Protein AF-A0AAV8RSX7-F1 (afdb_monomer)

Structure (mmCIF, N/CA/C/O backbone):
data_AF-A0AAV8RSX7-F1
#
_entry.id   AF-A0AAV8RSX7-F1
#
loop_
_atom_site.group_PDB
_atom_site.id
_atom_site.type_symbol
_atom_site.label_atom_id
_atom_site.label_alt_id
_atom_site.label_comp_id
_atom_site.label_asym_id
_atom_site.label_entity_id
_atom_site.label_seq_id
_atom_site.pdbx_PDB_ins_code
_atom_site.Cartn_x
_atom_site.Cartn_y
_atom_site.Cartn_z
_atom_site.occupancy
_atom_site.B_iso_or_equiv
_atom_site.auth_seq_id
_atom_site.auth_comp_id
_atom_site.auth_asym_id
_atom_site.auth_atom_id
_atom_site.pdbx_PDB_model_num
ATOM 1 N N . MET A 1 1 ? -40.825 -44.162 51.756 1.00 29.66 1 MET A N 1
ATOM 2 C CA . MET A 1 1 ? -40.064 -45.353 51.320 1.00 29.66 1 MET A CA 1
ATOM 3 C C . MET A 1 1 ? -39.354 -44.964 50.026 1.00 29.66 1 MET A C 1
ATOM 5 O O . MET A 1 1 ? -40.007 -44.915 49.000 1.00 29.66 1 MET A O 1
ATOM 9 N N . ASN A 1 2 ? -38.194 -44.300 50.106 1.00 26.50 2 ASN A N 1
ATOM 10 C CA . ASN A 1 2 ? -36.835 -44.866 50.274 1.00 26.50 2 ASN A CA 1
ATOM 11 C C . ASN A 1 2 ? -36.238 -45.220 48.892 1.00 26.50 2 ASN A C 1
ATOM 13 O O . ASN A 1 2 ? -36.870 -45.976 48.175 1.00 26.50 2 ASN A O 1
ATOM 17 N N . PHE A 1 3 ? -35.054 -44.778 48.452 1.00 27.14 3 PHE A N 1
ATOM 18 C CA . PHE A 1 3 ? -33.976 -44.024 49.101 1.00 27.14 3 PHE A CA 1
ATOM 19 C C . PHE A 1 3 ? -32.945 -43.569 48.028 1.00 27.14 3 PHE A C 1
ATOM 21 O O . PHE A 1 3 ? -32.707 -44.294 47.070 1.00 27.14 3 PHE A O 1
ATOM 28 N N . LEU A 1 4 ? -32.291 -42.429 48.297 1.00 32.12 4 LEU A N 1
ATOM 29 C CA . LEU A 1 4 ? -30.983 -41.933 47.811 1.00 32.12 4 LEU A CA 1
ATOM 30 C C . LEU A 1 4 ? -30.914 -40.846 46.716 1.00 32.12 4 LEU A C 1
ATOM 32 O O . LEU A 1 4 ? -31.192 -41.026 45.535 1.00 32.12 4 LEU A O 1
ATOM 36 N N . ARG A 1 5 ? -30.426 -39.702 47.208 1.00 28.05 5 ARG A N 1
ATOM 37 C CA . ARG A 1 5 ? -30.017 -38.445 46.584 1.00 28.05 5 ARG A CA 1
ATOM 38 C C . ARG A 1 5 ? -28.487 -38.341 46.735 1.00 28.05 5 ARG A C 1
ATOM 40 O O . ARG A 1 5 ? -27.940 -38.898 47.682 1.00 28.05 5 ARG A O 1
ATOM 47 N N . SER A 1 6 ? -27.878 -37.539 45.856 1.00 27.62 6 SER A N 1
ATOM 48 C CA . SER A 1 6 ? -26.543 -36.903 45.917 1.00 27.62 6 SER A CA 1
ATOM 49 C C . SER A 1 6 ? -25.289 -37.785 45.871 1.00 27.62 6 SER A C 1
ATOM 51 O O . SER A 1 6 ? -25.019 -38.519 46.813 1.00 27.62 6 SER A O 1
ATOM 53 N N . CYS A 1 7 ? -24.474 -37.596 44.818 1.00 27.16 7 CYS A N 1
ATOM 54 C CA . CYS A 1 7 ? -23.124 -37.000 44.882 1.00 27.16 7 CYS A CA 1
ATOM 55 C C . CYS A 1 7 ? -22.327 -37.287 43.583 1.00 27.16 7 CYS A C 1
ATOM 57 O O . CYS A 1 7 ? -21.815 -38.386 43.428 1.00 27.16 7 CYS A O 1
ATOM 59 N N . TRP A 1 8 ? -22.199 -36.287 42.691 1.00 30.23 8 TRP A N 1
ATOM 60 C CA . TRP A 1 8 ? -20.953 -35.760 42.067 1.00 30.23 8 TRP A CA 1
ATOM 61 C C . TRP A 1 8 ? -21.272 -34.970 40.780 1.00 30.23 8 TRP A C 1
ATOM 63 O O . TRP A 1 8 ? -22.061 -35.400 39.946 1.00 30.23 8 TRP A O 1
ATOM 73 N N . GLY A 1 9 ? -20.731 -33.748 40.705 1.00 27.02 9 GLY A N 1
ATOM 74 C CA . GLY A 1 9 ? -21.133 -32.670 39.795 1.00 27.02 9 GLY A CA 1
ATOM 75 C C . GLY A 1 9 ? -20.580 -32.731 38.362 1.00 27.02 9 GLY A C 1
ATOM 76 O O . GLY A 1 9 ? -19.993 -33.733 37.953 1.00 27.02 9 GLY A O 1
ATOM 77 N N . PRO A 1 10 ? -20.768 -31.651 37.576 1.00 28.11 10 PRO A N 1
ATOM 78 C CA . PRO A 1 10 ? -20.356 -31.603 36.181 1.00 28.11 10 PRO A CA 1
ATOM 79 C C . PRO A 1 10 ? -18.829 -31.634 36.089 1.00 28.11 10 PRO A C 1
ATOM 81 O O . PRO A 1 10 ? -18.130 -30.854 36.738 1.00 28.11 10 PRO A O 1
ATOM 84 N N . SER A 1 11 ? -18.313 -32.547 35.265 1.00 25.89 11 SER A N 1
ATOM 85 C CA . SER A 1 11 ? -16.905 -32.602 34.878 1.00 25.89 11 SER A CA 1
ATOM 86 C C . SER A 1 11 ? -16.480 -31.247 34.305 1.00 25.89 11 SER A C 1
ATOM 88 O O . SER A 1 11 ? -16.767 -30.911 33.157 1.00 25.89 11 SER A O 1
ATOM 90 N N . SER A 1 12 ? -15.789 -30.453 35.125 1.00 28.72 12 SER A N 1
ATOM 91 C CA . SER A 1 12 ? -14.971 -29.349 34.641 1.00 28.72 12 SER A CA 1
ATOM 92 C C . SER A 1 12 ? -13.801 -29.953 33.869 1.00 28.72 12 SER A C 1
ATOM 94 O O . SER A 1 12 ? -12.784 -30.353 34.435 1.00 28.72 12 SER A O 1
ATOM 96 N N . ARG A 1 13 ? -13.927 -30.031 32.543 1.00 25.48 13 ARG A N 1
ATOM 97 C CA . ARG A 1 13 ? -12.740 -30.079 31.691 1.00 25.48 13 ARG A CA 1
ATOM 98 C C . ARG A 1 13 ? -12.077 -28.712 31.795 1.00 25.48 13 ARG A C 1
ATOM 100 O O . ARG A 1 13 ? -12.377 -27.813 31.016 1.00 25.48 13 ARG A O 1
ATOM 107 N N . ARG A 1 14 ? -11.201 -28.552 32.793 1.00 26.70 14 ARG A N 1
ATOM 108 C CA . ARG A 1 14 ? -10.150 -27.534 32.770 1.00 26.70 14 ARG A CA 1
ATOM 109 C C . ARG A 1 14 ? -9.439 -27.703 31.429 1.00 26.70 14 ARG A C 1
ATOM 111 O O . ARG A 1 14 ? -8.792 -28.720 31.202 1.00 26.70 14 ARG A O 1
ATOM 118 N N . HIS A 1 15 ? -9.658 -26.776 30.503 1.00 32.53 15 HIS A N 1
ATOM 119 C CA . HIS A 1 15 ? -8.743 -26.620 29.388 1.00 32.53 15 HIS A CA 1
ATOM 120 C C . HIS A 1 15 ? -7.424 -26.178 30.005 1.00 32.53 15 HIS A C 1
ATOM 122 O O . HIS A 1 15 ? -7.355 -25.101 30.596 1.00 32.53 15 HIS A O 1
ATOM 128 N N . ASP A 1 16 ? -6.416 -27.041 29.923 1.00 26.72 16 ASP A N 1
ATOM 129 C CA . ASP A 1 16 ? -5.032 -26.635 30.107 1.00 26.72 16 ASP A CA 1
ATOM 130 C C . ASP A 1 16 ? -4.782 -25.466 29.153 1.00 26.72 16 ASP A C 1
ATOM 132 O O . ASP A 1 16 ? -4.722 -25.629 27.933 1.00 26.72 16 ASP A O 1
ATOM 136 N N . HIS A 1 17 ? -4.720 -24.259 29.709 1.00 34.28 17 HIS A N 1
ATOM 137 C CA . HIS A 1 17 ? -4.301 -23.082 28.975 1.00 34.28 17 HIS A CA 1
ATOM 138 C C . HIS A 1 17 ? -2.820 -23.266 28.652 1.00 34.28 17 HIS A C 1
ATOM 140 O O . HIS A 1 17 ? -1.952 -22.993 29.480 1.00 34.28 17 HIS A O 1
ATOM 146 N N . SER A 1 18 ? -2.517 -23.753 27.449 1.00 38.31 18 SER A N 1
ATOM 147 C CA . SER A 1 18 ? -1.159 -23.668 26.933 1.00 38.31 18 SER A CA 1
ATOM 148 C C . SER A 1 18 ? -0.776 -22.187 26.840 1.00 38.31 18 SER A C 1
ATOM 150 O O . SER A 1 18 ? -1.567 -21.350 26.404 1.00 38.31 18 SER A O 1
ATOM 152 N N . VAL A 1 19 ? 0.456 -21.852 27.230 1.00 44.12 19 VAL A N 1
ATOM 153 C CA . VAL A 1 19 ? 1.025 -20.488 27.161 1.00 44.12 19 VAL A CA 1
ATOM 154 C C . VAL A 1 19 ? 0.872 -19.873 25.756 1.00 44.12 19 VAL A C 1
ATOM 156 O O . VAL A 1 19 ? 0.753 -18.660 25.608 1.00 44.12 19 VAL A O 1
ATOM 159 N N . THR A 1 20 ? 0.789 -20.720 24.724 1.00 46.59 20 THR A N 1
ATOM 160 C CA . THR A 1 20 ? 0.552 -20.346 23.325 1.00 46.59 20 THR A CA 1
ATOM 161 C C . THR A 1 20 ? -0.836 -19.764 23.046 1.00 46.59 20 THR A C 1
ATOM 163 O O . THR A 1 20 ? -0.964 -18.976 22.120 1.00 46.59 20 THR A O 1
ATOM 166 N N . ASP A 1 21 ? -1.882 -20.083 23.815 1.00 58.31 21 ASP A N 1
ATOM 167 C CA . ASP A 1 21 ? -3.206 -19.490 23.579 1.00 58.31 21 ASP A CA 1
ATOM 168 C C . ASP A 1 21 ? -3.312 -18.060 24.132 1.00 58.31 21 ASP A C 1
ATOM 170 O O . ASP A 1 21 ? -4.093 -17.260 23.618 1.00 58.31 21 ASP A O 1
ATOM 174 N N . ALA A 1 22 ? -2.512 -17.709 25.145 1.00 64.88 22 ALA A N 1
ATOM 175 C CA . ALA A 1 22 ? -2.543 -16.389 25.780 1.00 64.88 22 ALA A CA 1
ATOM 176 C C . ALA A 1 22 ? -2.062 -15.262 24.848 1.00 64.88 22 ALA A C 1
ATOM 178 O O . ALA A 1 22 ? -2.620 -14.168 24.881 1.00 64.88 22 ALA A O 1
ATOM 179 N N . LEU A 1 23 ? -1.075 -15.544 23.991 1.00 73.88 23 LEU A N 1
ATOM 180 C CA . LEU A 1 23 ? -0.425 -14.575 23.094 1.00 73.88 23 LEU A CA 1
ATOM 181 C C . LEU A 1 23 ? -0.897 -14.668 21.632 1.00 73.88 23 LEU A C 1
ATOM 183 O O . LEU A 1 23 ? -0.310 -14.039 20.758 1.00 73.88 23 LEU A O 1
ATOM 187 N N . GLY A 1 24 ? -1.947 -15.446 21.355 1.00 84.06 24 GLY A N 1
ATOM 188 C CA . GLY A 1 24 ? -2.421 -15.706 19.995 1.00 84.06 24 GLY A CA 1
ATOM 189 C C . GLY A 1 24 ? -1.646 -16.814 19.276 1.00 84.06 24 GLY A C 1
ATOM 190 O O . GLY A 1 24 ? -0.608 -17.294 19.725 1.00 84.06 24 GLY A O 1
ATOM 191 N N . ARG A 1 25 ? -2.193 -17.264 18.149 1.00 91.12 25 ARG A N 1
ATOM 192 C CA . ARG A 1 25 ? -1.693 -18.386 17.348 1.00 91.12 25 ARG A CA 1
ATOM 193 C C . ARG A 1 25 ? -1.286 -17.899 15.967 1.00 91.12 25 ARG A C 1
ATOM 195 O O . ARG A 1 25 ? -1.848 -16.936 15.456 1.00 91.12 25 ARG A O 1
ATOM 202 N N . GLN A 1 26 ? -0.357 -18.612 15.343 1.00 91.06 26 GLN A N 1
ATOM 203 C CA . GLN A 1 26 ? 0.110 -18.319 13.994 1.00 91.06 26 GLN A CA 1
ATOM 204 C C . GLN A 1 26 ? -0.072 -19.540 13.080 1.00 91.06 26 GLN A C 1
ATOM 206 O O . GLN A 1 26 ? 0.300 -20.651 13.449 1.00 91.06 26 GLN A O 1
ATOM 211 N N . ASP A 1 27 ? -0.636 -19.321 11.893 1.00 89.06 27 ASP A N 1
ATOM 212 C CA . ASP A 1 27 ? -0.776 -20.276 10.788 1.00 89.06 27 ASP A CA 1
ATOM 213 C C . ASP A 1 27 ? -0.218 -19.634 9.505 1.00 89.06 27 ASP A C 1
ATOM 215 O O . ASP A 1 27 ? -0.881 -18.836 8.837 1.00 89.06 27 ASP A O 1
ATOM 219 N N . GLY A 1 28 ? 1.044 -19.933 9.188 1.00 89.88 28 GLY A N 1
ATOM 220 C CA . GLY A 1 28 ? 1.754 -19.319 8.065 1.00 89.88 28 GLY A CA 1
ATOM 221 C C . GLY A 1 28 ? 1.850 -17.795 8.205 1.00 89.88 28 GLY A C 1
ATOM 222 O O . GLY A 1 28 ? 2.464 -17.291 9.148 1.00 89.88 28 GLY A O 1
ATOM 223 N N . LEU A 1 29 ? 1.239 -17.078 7.254 1.00 93.31 29 LEU A N 1
ATOM 224 C CA . LEU A 1 29 ? 1.167 -15.610 7.198 1.00 93.31 29 LEU A CA 1
ATOM 225 C C . LEU A 1 29 ? -0.009 -15.018 7.993 1.00 93.31 29 LEU A C 1
ATOM 227 O O . LEU A 1 29 ? -0.228 -13.813 7.948 1.00 93.31 29 LEU A O 1
ATOM 231 N N . LEU A 1 30 ? -0.799 -15.849 8.670 1.00 94.88 30 LEU A N 1
ATOM 232 C CA . LEU A 1 30 ? -1.942 -15.429 9.470 1.00 94.88 30 LEU A CA 1
ATOM 233 C C . LEU A 1 30 ? -1.598 -15.563 10.954 1.00 94.88 30 LEU A C 1
ATOM 235 O O . LEU A 1 30 ? -1.262 -16.650 11.417 1.00 94.88 30 LEU A O 1
ATOM 239 N N . TRP A 1 31 ? -1.752 -14.489 11.715 1.00 96.50 31 TRP A N 1
ATOM 240 C CA . TRP A 1 31 ? -1.770 -14.516 13.174 1.00 96.50 31 TRP A CA 1
ATOM 241 C C . TRP A 1 31 ? -3.182 -14.198 13.675 1.00 96.50 31 TRP A C 1
ATOM 243 O O . TRP A 1 31 ? -3.885 -13.385 13.077 1.00 96.50 31 TRP A O 1
ATOM 253 N N . TYR A 1 32 ? -3.632 -14.842 14.751 1.00 96.12 32 TYR A N 1
ATOM 254 C CA . TYR A 1 32 ? -4.966 -14.610 15.304 1.00 96.12 32 TYR A CA 1
ATOM 255 C C . TYR A 1 32 ? -5.077 -14.933 16.798 1.00 96.12 32 TYR A C 1
ATOM 257 O O . TYR A 1 32 ? -4.443 -15.850 17.319 1.00 96.12 32 TYR A O 1
ATOM 265 N N . LYS A 1 33 ? -5.991 -14.239 17.475 1.00 95.12 33 LYS A N 1
ATOM 266 C CA . LYS A 1 33 ? -6.513 -14.568 18.802 1.00 95.12 33 LYS A CA 1
ATOM 267 C C . LYS A 1 33 ? -8.022 -14.743 18.676 1.00 95.12 33 LYS A C 1
ATOM 269 O O . LYS A 1 33 ? -8.758 -13.772 18.517 1.00 95.12 33 LYS A O 1
ATOM 274 N N . ASP A 1 34 ? -8.473 -15.998 18.717 1.00 94.06 34 ASP A N 1
ATOM 275 C CA . ASP A 1 34 ? -9.872 -16.328 18.422 1.00 94.06 34 ASP A CA 1
ATOM 276 C C . ASP A 1 34 ? -10.837 -15.698 19.434 1.00 94.06 34 ASP A C 1
ATOM 278 O O . ASP A 1 34 ? -11.848 -15.132 19.023 1.00 94.06 34 ASP A O 1
ATOM 282 N N . LEU A 1 35 ? -10.499 -15.737 20.724 1.00 93.00 35 LEU A N 1
ATOM 283 C CA . LEU A 1 35 ? -11.256 -15.079 21.784 1.00 93.00 35 LEU A CA 1
ATOM 284 C C . LEU A 1 35 ? -10.321 -14.650 22.922 1.00 93.00 35 LEU A C 1
ATOM 286 O O . LEU A 1 35 ? -9.468 -15.432 23.357 1.00 93.00 35 LEU A O 1
ATOM 290 N N . GLY A 1 36 ? -10.492 -13.430 23.420 1.00 90.94 36 GLY A N 1
ATOM 291 C CA . GLY A 1 36 ? -9.877 -12.929 24.647 1.00 90.94 36 GLY A CA 1
ATOM 292 C C . GLY A 1 36 ? -10.872 -12.105 25.464 1.00 90.94 36 GLY A C 1
ATOM 293 O O . GLY A 1 36 ? -11.869 -11.634 24.926 1.00 90.94 36 GLY A O 1
ATOM 294 N N . ARG A 1 37 ? -10.608 -11.955 26.766 1.00 88.62 37 ARG A N 1
ATOM 295 C CA . ARG A 1 37 ? -11.478 -11.224 27.701 1.00 88.62 37 ARG A CA 1
ATOM 296 C C . ARG A 1 37 ? -10.922 -9.838 27.980 1.00 88.62 37 ARG A C 1
ATOM 298 O O . ARG A 1 37 ? -9.728 -9.715 28.214 1.00 88.62 37 ARG A O 1
ATOM 305 N N . LEU A 1 38 ? -11.774 -8.828 28.008 1.00 85.12 38 LEU A N 1
ATOM 306 C CA . LEU A 1 38 ? -11.460 -7.457 28.409 1.00 85.12 38 LEU A CA 1
ATOM 307 C C . LEU A 1 38 ? -12.104 -7.155 29.763 1.00 85.12 38 LEU A C 1
ATOM 309 O O . LEU A 1 38 ? -12.864 -7.958 30.300 1.00 85.12 38 LEU A O 1
ATOM 313 N N . ALA A 1 39 ? -11.841 -5.964 30.300 1.00 74.44 39 ALA A N 1
ATOM 314 C CA . ALA A 1 39 ? -12.564 -5.469 31.467 1.00 74.44 39 ALA A CA 1
ATOM 315 C C . ALA A 1 39 ? -14.085 -5.373 31.223 1.00 74.44 39 ALA A C 1
ATOM 317 O O . ALA A 1 39 ? -14.860 -5.670 32.127 1.00 74.44 39 ALA A O 1
ATOM 318 N N . ASN A 1 40 ? -14.500 -5.000 30.004 1.00 73.94 40 ASN A N 1
ATOM 319 C CA . ASN A 1 40 ? -15.890 -4.645 29.678 1.00 73.94 40 ASN A CA 1
ATOM 320 C C . ASN A 1 40 ? -16.468 -5.463 28.503 1.00 73.94 40 ASN A C 1
ATOM 322 O O . ASN A 1 40 ? -17.279 -4.947 27.734 1.00 73.94 40 ASN A O 1
ATOM 326 N N . GLY A 1 41 ? -16.020 -6.708 28.327 1.00 86.12 41 GLY A N 1
ATOM 327 C CA . GLY A 1 41 ? -16.515 -7.588 27.268 1.00 86.12 41 GLY A CA 1
ATOM 328 C C . GLY A 1 41 ? -15.465 -8.571 26.768 1.00 86.12 41 GLY A C 1
ATOM 329 O O . GLY A 1 41 ? -14.497 -8.873 27.463 1.00 86.12 41 GLY A O 1
ATOM 330 N N . ASP A 1 42 ? -15.646 -9.037 25.540 1.00 92.56 42 ASP A N 1
ATOM 331 C CA . ASP A 1 42 ? -14.746 -9.972 24.868 1.00 92.56 42 ASP A CA 1
ATOM 332 C C . ASP A 1 42 ? -14.207 -9.361 23.574 1.00 92.56 42 ASP A C 1
ATOM 334 O O . ASP A 1 42 ? -14.749 -8.391 23.044 1.00 92.56 42 ASP A O 1
ATOM 338 N N . PHE A 1 43 ? -13.145 -9.944 23.027 1.00 95.88 43 PHE A N 1
ATOM 339 C CA . PHE A 1 43 ? -12.631 -9.548 21.723 1.00 95.88 43 PHE A CA 1
ATOM 340 C C . PHE A 1 43 ? -12.125 -10.729 20.898 1.00 95.88 43 PHE A C 1
ATOM 342 O O . PHE A 1 43 ? -11.768 -11.784 21.426 1.00 95.88 43 PHE A O 1
ATOM 349 N N . SER A 1 44 ? -12.051 -10.515 1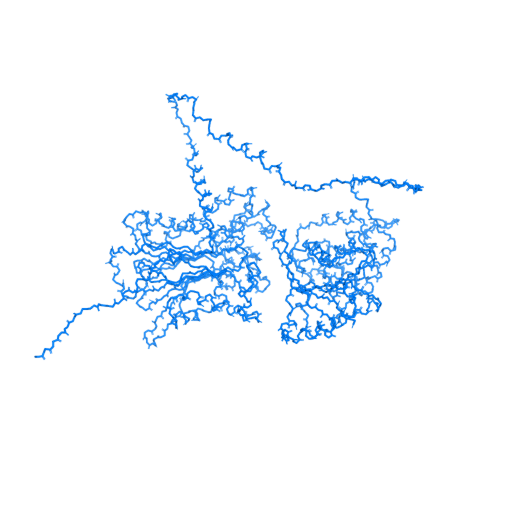9.588 1.00 97.38 44 SER A N 1
ATOM 350 C CA . SER A 1 44 ? -11.382 -11.383 18.621 1.00 97.38 44 SER A CA 1
ATOM 351 C C . SER A 1 44 ? -10.445 -10.543 17.766 1.00 97.38 44 SER A C 1
ATOM 353 O O . SER A 1 44 ? -10.764 -9.401 17.443 1.00 97.38 44 SER A O 1
ATOM 355 N N . MET A 1 45 ? -9.293 -11.090 17.391 1.00 97.88 45 MET A N 1
ATOM 356 C CA . MET A 1 45 ? -8.261 -10.341 16.678 1.00 97.88 45 MET A CA 1
ATOM 357 C C . MET A 1 45 ? -7.571 -11.204 15.625 1.00 97.88 45 MET A C 1
ATOM 359 O O . MET A 1 45 ? -7.319 -12.385 15.861 1.00 97.88 45 MET A O 1
ATOM 363 N N . SER A 1 46 ? -7.257 -10.634 14.464 1.00 98.19 46 SER A N 1
ATOM 364 C CA . SER A 1 46 ? -6.566 -11.336 13.382 1.00 98.19 46 SER A CA 1
ATOM 365 C C . SER A 1 46 ? -5.739 -10.377 12.535 1.00 98.19 46 SER A C 1
ATOM 367 O O . SER A 1 46 ? -6.174 -9.263 12.271 1.00 98.19 46 SER A O 1
ATOM 369 N N . VAL A 1 47 ? -4.577 -10.843 12.081 1.00 98.00 47 VAL A N 1
ATOM 370 C CA . VAL A 1 47 ? -3.667 -10.127 11.179 1.00 98.00 47 VAL A CA 1
ATOM 371 C C . VAL A 1 47 ? -3.192 -11.093 10.097 1.00 98.00 47 VAL A C 1
ATOM 373 O O . VAL A 1 47 ? -2.766 -12.202 10.424 1.00 98.00 47 VAL A O 1
ATOM 376 N N . VAL A 1 48 ? -3.251 -10.714 8.821 1.00 97.31 48 VAL A N 1
ATOM 377 C CA . VAL A 1 48 ? -2.631 -11.480 7.728 1.00 97.31 48 VAL A CA 1
ATOM 378 C C . VAL A 1 48 ? -1.659 -10.615 6.942 1.00 97.31 48 VAL A C 1
ATOM 380 O O . VAL A 1 48 ? -1.990 -9.506 6.545 1.00 97.31 48 VAL A O 1
ATOM 383 N N . GLN A 1 49 ? -0.465 -11.158 6.710 1.00 96.44 49 GLN A N 1
ATOM 384 C CA . GLN A 1 49 ? 0.597 -10.496 5.963 1.00 96.44 49 GLN A CA 1
ATOM 385 C C . GLN A 1 49 ? 0.436 -10.711 4.449 1.00 96.44 49 GLN A C 1
ATOM 387 O O . GLN A 1 49 ? 0.328 -11.849 3.979 1.00 96.44 49 GLN A O 1
ATOM 392 N N . ALA A 1 50 ? 0.497 -9.621 3.693 1.00 91.00 50 ALA A N 1
ATOM 393 C CA . ALA A 1 50 ? 0.627 -9.552 2.247 1.00 91.00 50 ALA A CA 1
ATOM 394 C C . ALA A 1 50 ? 1.981 -8.971 1.816 1.00 91.00 50 ALA A C 1
ATOM 396 O O . ALA A 1 50 ? 2.594 -9.514 0.894 1.00 91.00 50 ALA A O 1
ATOM 397 N N . ASN A 1 51 ? 2.465 -7.919 2.482 1.00 83.88 51 ASN A N 1
ATOM 398 C CA . ASN A 1 51 ? 3.724 -7.236 2.165 1.00 83.88 51 ASN A CA 1
ATOM 399 C C . ASN A 1 51 ? 4.954 -8.083 2.535 1.00 83.88 51 ASN A C 1
ATOM 401 O O . ASN A 1 51 ? 4.880 -8.969 3.388 1.00 83.88 51 ASN A O 1
ATOM 405 N N . SER A 1 52 ? 6.114 -7.835 1.907 1.00 84.81 52 SER A N 1
ATOM 406 C CA . SER A 1 52 ? 7.362 -8.579 2.197 1.00 84.81 52 SER A CA 1
ATOM 407 C C . SER A 1 52 ? 7.742 -8.502 3.679 1.00 84.81 52 SER A C 1
ATOM 409 O O . SER A 1 52 ? 8.159 -9.495 4.283 1.00 84.81 52 SER A O 1
ATOM 411 N N . LEU A 1 53 ? 7.524 -7.333 4.278 1.00 87.50 53 LEU A N 1
ATOM 412 C CA . LEU A 1 53 ? 7.497 -7.106 5.717 1.00 87.50 53 LEU A CA 1
ATOM 413 C C . LEU A 1 53 ? 6.058 -6.773 6.100 1.00 87.50 53 LEU A C 1
ATOM 415 O O . LEU A 1 53 ? 5.424 -6.028 5.376 1.00 87.50 53 LEU A O 1
ATOM 419 N N . LEU A 1 54 ? 5.558 -7.318 7.208 1.00 92.88 54 LEU A N 1
ATOM 420 C CA . LEU A 1 54 ? 4.255 -6.929 7.746 1.00 92.88 54 LEU A CA 1
ATOM 421 C C . LEU A 1 54 ? 4.359 -5.478 8.232 1.00 92.88 54 LEU A C 1
ATOM 423 O O . LEU A 1 54 ? 5.091 -5.219 9.199 1.00 92.88 54 LEU A O 1
ATOM 427 N N . GLU A 1 55 ? 3.683 -4.569 7.535 1.00 95.75 55 GLU A N 1
ATOM 428 C CA . GLU A 1 55 ? 3.693 -3.133 7.825 1.00 95.75 55 GLU A CA 1
ATOM 429 C C . GLU A 1 55 ? 2.614 -2.786 8.852 1.00 95.75 55 GLU A C 1
ATOM 431 O O . GLU A 1 55 ? 2.889 -2.024 9.781 1.00 95.75 55 GLU A O 1
ATOM 436 N N . ASP A 1 56 ? 1.468 -3.467 8.789 1.00 98.25 56 ASP A N 1
ATOM 437 C CA . ASP A 1 56 ? 0.411 -3.415 9.799 1.00 98.25 56 ASP A CA 1
ATOM 438 C C . ASP A 1 56 ? 0.910 -3.778 11.206 1.00 98.25 56 ASP A C 1
ATOM 440 O O . ASP A 1 56 ? 1.570 -4.798 11.439 1.00 98.25 56 ASP A O 1
ATOM 444 N N . GLN A 1 57 ? 0.519 -2.973 12.189 1.00 98.00 57 GLN A N 1
ATOM 445 C CA . GLN A 1 57 ? 0.657 -3.260 13.612 1.00 98.00 57 GLN A CA 1
ATOM 446 C C . GLN A 1 57 ? -0.685 -3.061 14.311 1.00 98.00 57 GLN A C 1
ATOM 448 O O . GLN A 1 57 ? -1.537 -2.284 13.889 1.00 98.00 57 GLN A O 1
ATOM 453 N N . SER A 1 58 ? -0.883 -3.748 15.429 1.00 97.69 58 SER A N 1
ATOM 454 C CA . SER A 1 58 ? -2.096 -3.569 16.224 1.00 97.69 58 SER A CA 1
ATOM 455 C C . SER A 1 58 ? -1.903 -3.944 17.677 1.00 97.69 58 SER A C 1
ATOM 457 O O . SER A 1 58 ? -0.982 -4.685 18.033 1.00 97.69 58 SER A O 1
ATOM 459 N N . GLN A 1 59 ? -2.762 -3.409 18.538 1.00 95.75 59 GLN A N 1
ATOM 460 C CA . GLN A 1 59 ? -2.733 -3.713 19.961 1.00 95.75 59 GLN A CA 1
ATOM 461 C C . GLN A 1 59 ? -4.093 -3.556 20.627 1.00 95.75 59 GLN A C 1
ATOM 463 O O . GLN A 1 59 ? -4.922 -2.743 20.215 1.00 95.75 59 GLN A O 1
ATOM 468 N N . ILE A 1 60 ? -4.271 -4.297 21.713 1.00 95.44 60 ILE A N 1
ATOM 469 C CA . ILE A 1 60 ? -5.372 -4.143 22.646 1.00 95.44 60 ILE A CA 1
ATOM 470 C C . ILE A 1 60 ? -4.835 -4.147 24.076 1.00 95.44 60 ILE A C 1
ATOM 472 O O . ILE A 1 60 ? -4.077 -5.032 24.477 1.00 95.44 60 ILE A O 1
ATOM 476 N N . GLU A 1 61 ? -5.220 -3.127 24.832 1.00 93.44 61 GLU A N 1
ATOM 477 C CA . GLU A 1 61 ? -4.774 -2.884 26.199 1.00 93.44 61 GLU A CA 1
ATOM 478 C C . GLU A 1 61 ? -6.009 -2.632 27.069 1.00 93.44 61 GLU A C 1
ATOM 480 O O . GLU A 1 61 ? -6.711 -1.642 26.880 1.00 93.44 61 GLU A O 1
ATOM 485 N N . SER A 1 62 ? -6.309 -3.519 28.013 1.00 91.19 62 SER A N 1
ATOM 486 C CA . SER A 1 62 ? -7.431 -3.371 28.947 1.00 91.19 62 SER A CA 1
ATOM 487 C C . SER A 1 62 ? -6.891 -3.272 30.364 1.00 91.19 62 SER A C 1
ATOM 489 O O . SER A 1 62 ? -6.101 -4.116 30.787 1.00 91.19 62 SER A O 1
ATOM 491 N N . GLY A 1 63 ? -7.267 -2.222 31.089 1.00 87.94 63 GLY A N 1
ATOM 492 C CA . GLY A 1 63 ? -6.745 -1.967 32.424 1.00 87.94 63 GLY A CA 1
ATOM 493 C C . GLY A 1 63 ? -6.731 -0.491 32.813 1.00 87.94 63 GLY A C 1
ATOM 494 O O . GLY A 1 63 ? -7.550 0.310 32.368 1.00 87.94 63 GLY A O 1
ATOM 495 N N . SER A 1 64 ? -5.750 -0.123 33.644 1.00 88.38 64 SER A N 1
ATOM 496 C CA . SER A 1 64 ? -5.493 1.273 34.017 1.00 88.38 64 SER A CA 1
ATOM 497 C C . SER A 1 64 ? -5.011 2.081 32.813 1.00 88.38 64 SER A C 1
ATOM 499 O O . SER A 1 64 ? -3.903 1.848 32.308 1.00 88.38 64 SER A O 1
ATOM 501 N N . LEU A 1 65 ? -5.794 3.089 32.427 1.00 85.12 65 LEU A N 1
ATOM 502 C CA . LEU A 1 65 ? -5.468 4.049 31.371 1.00 85.12 65 LEU A CA 1
ATOM 503 C C . LEU A 1 65 ? -4.612 5.221 31.875 1.00 85.12 65 LEU A C 1
ATOM 505 O O . LEU A 1 65 ? -4.388 6.176 31.144 1.00 85.12 65 LEU A O 1
ATOM 509 N N . SER A 1 66 ? -4.100 5.156 33.106 1.00 82.06 66 SER A N 1
ATOM 510 C CA . SER A 1 66 ? -3.144 6.127 33.649 1.00 82.06 66 SER A CA 1
ATOM 511 C C . SER A 1 66 ? -1.958 5.426 34.334 1.00 82.06 66 SER A C 1
ATOM 513 O O . SER A 1 66 ? -2.001 4.217 34.605 1.00 82.06 66 SER A O 1
ATOM 515 N N . LEU A 1 67 ? -0.861 6.159 34.544 1.00 78.75 67 LEU A N 1
ATOM 516 C CA . LEU A 1 67 ? 0.364 5.698 35.209 1.00 78.75 67 LEU A CA 1
ATOM 517 C C . LEU A 1 67 ? 0.227 5.585 36.740 1.00 78.75 67 LEU A C 1
ATOM 519 O O . LEU A 1 67 ? 0.948 4.794 37.345 1.00 78.75 67 LEU A O 1
ATOM 523 N N . HIS A 1 68 ? -0.693 6.328 37.367 1.00 70.06 68 HIS A N 1
ATOM 524 C CA . HIS A 1 68 ? -0.869 6.371 38.826 1.00 70.06 68 HIS A CA 1
ATOM 525 C C . HIS A 1 68 ? -2.268 5.895 39.265 1.00 70.06 68 HIS A C 1
ATOM 527 O O . HIS A 1 68 ? -3.244 6.012 38.528 1.00 70.06 68 HIS A O 1
ATOM 533 N N . GLY A 1 69 ? -2.360 5.322 40.472 1.00 52.56 69 GLY A N 1
ATOM 534 C CA . GLY A 1 69 ? -3.441 4.428 40.932 1.00 52.56 69 GLY A CA 1
ATOM 535 C C . GLY A 1 69 ? -4.864 4.992 41.093 1.00 52.56 69 GLY A C 1
ATOM 536 O O . GLY A 1 69 ? -5.731 4.251 41.542 1.00 52.56 69 GLY A O 1
ATOM 537 N N . LEU A 1 70 ? -5.127 6.248 40.716 1.00 59.38 70 LEU A N 1
ATOM 538 C CA . LEU A 1 70 ? -6.471 6.859 40.677 1.00 59.38 70 LEU A CA 1
ATOM 539 C C . LEU A 1 70 ? -7.029 6.952 39.237 1.00 59.38 70 LEU A C 1
ATOM 541 O O . LEU A 1 70 ? -7.870 7.788 38.928 1.00 59.38 70 LEU A O 1
ATOM 545 N N . ALA A 1 71 ? -6.515 6.109 38.340 1.00 60.81 71 ALA A N 1
ATOM 546 C CA . ALA A 1 71 ? -6.721 6.175 36.898 1.00 60.81 71 ALA A CA 1
ATOM 547 C C . ALA A 1 71 ? -8.147 5.836 36.424 1.00 60.81 71 ALA A C 1
ATOM 549 O O . ALA A 1 71 ? -8.749 4.902 36.961 1.00 60.81 71 ALA A O 1
ATOM 550 N N . PRO A 1 72 ? -8.618 6.442 35.315 1.00 74.81 72 PRO A N 1
ATOM 551 C CA . PRO A 1 72 ? -9.686 5.841 34.524 1.00 74.81 72 PRO A CA 1
ATOM 552 C C . PRO A 1 72 ? -9.298 4.416 34.098 1.00 74.81 72 PRO A C 1
ATOM 554 O O . PRO A 1 72 ? -8.178 4.168 33.641 1.00 74.81 72 PRO A O 1
ATOM 557 N N . TYR A 1 73 ? -10.220 3.472 34.273 1.00 84.38 73 TYR A N 1
ATOM 558 C CA . TYR A 1 73 ? -10.072 2.083 33.843 1.00 84.38 73 TYR A CA 1
ATOM 559 C C . TYR A 1 73 ? -10.843 1.891 32.539 1.00 84.38 73 TYR A C 1
ATOM 561 O O . TYR A 1 73 ? -11.960 2.392 32.397 1.00 84.38 73 TYR A O 1
ATOM 569 N N . GLY A 1 74 ? -10.269 1.176 31.580 1.00 90.25 74 GLY A N 1
ATOM 570 C CA . GLY A 1 74 ? -10.915 1.015 30.287 1.00 90.25 74 GLY A CA 1
ATOM 571 C C . GLY A 1 74 ? -10.127 0.153 29.322 1.00 90.25 74 GLY A C 1
ATOM 572 O O . GLY A 1 74 ? -9.186 -0.539 29.708 1.00 90.25 74 GLY A O 1
ATOM 573 N N . THR A 1 75 ? -10.539 0.192 28.061 1.00 93.69 75 THR A N 1
ATOM 574 C CA . THR A 1 75 ? -9.896 -0.552 26.975 1.00 93.69 75 THR A CA 1
ATOM 575 C C . THR A 1 75 ? -9.415 0.407 25.901 1.00 93.69 75 THR A C 1
ATOM 577 O O . THR A 1 75 ? -10.183 1.238 25.429 1.00 93.69 75 THR A O 1
ATOM 580 N N . PHE A 1 76 ? -8.156 0.266 25.512 1.00 96.56 76 PHE A N 1
ATOM 581 C CA . PHE A 1 76 ? -7.534 0.897 24.362 1.00 96.56 76 PHE A CA 1
ATOM 582 C C . PHE A 1 76 ? -7.387 -0.138 23.245 1.00 96.56 76 PHE A C 1
ATOM 584 O O . PHE A 1 76 ? -6.933 -1.258 23.480 1.00 96.56 76 PHE A O 1
ATOM 591 N N . VAL A 1 77 ? -7.737 0.256 22.029 1.00 98.31 77 VAL A N 1
ATOM 592 C CA . VAL A 1 77 ? -7.600 -0.523 20.799 1.00 98.31 77 VAL A CA 1
ATOM 593 C C . VAL A 1 77 ? -6.840 0.335 19.798 1.00 98.31 77 VAL A C 1
ATOM 595 O O . VAL A 1 77 ? -7.188 1.499 19.622 1.00 98.31 77 VAL A O 1
ATOM 598 N N . GLY A 1 78 ? -5.818 -0.223 19.154 1.00 98.50 78 GLY A N 1
ATOM 599 C CA . GLY A 1 78 ? -5.027 0.469 18.139 1.00 98.50 78 GLY A CA 1
ATOM 600 C C . GLY A 1 78 ? -4.817 -0.388 16.897 1.00 98.50 78 GLY A C 1
ATOM 601 O O . GLY A 1 78 ? -4.448 -1.560 17.020 1.00 98.50 78 GLY A O 1
ATOM 602 N N . ILE A 1 79 ? -5.027 0.205 15.723 1.00 98.69 79 ILE A N 1
ATOM 603 C CA . ILE A 1 79 ? -4.661 -0.337 14.410 1.00 98.69 79 ILE A CA 1
ATOM 604 C C . ILE A 1 79 ? -3.792 0.696 13.708 1.00 98.69 79 ILE A C 1
ATOM 606 O O . ILE A 1 79 ? -4.160 1.868 13.621 1.00 98.69 79 ILE A O 1
ATOM 610 N N . TYR A 1 80 ? -2.625 0.251 13.259 1.00 98.62 80 TYR A N 1
ATOM 611 C CA . TYR A 1 80 ? -1.596 1.094 12.676 1.00 98.62 80 TYR A CA 1
ATOM 612 C C . TYR A 1 80 ? -1.185 0.478 11.348 1.00 98.62 80 TYR A C 1
ATOM 614 O O . TYR A 1 80 ? -0.393 -0.463 11.317 1.00 98.62 80 TYR A O 1
ATOM 622 N N . ASP A 1 81 ? -1.784 0.980 10.283 1.00 98.62 81 ASP A N 1
ATOM 623 C CA . ASP A 1 81 ? -1.546 0.524 8.921 1.00 98.62 81 ASP A CA 1
ATOM 624 C C . ASP A 1 81 ? -0.320 1.262 8.390 1.00 98.62 81 ASP A C 1
ATOM 626 O O . ASP A 1 81 ? -0.281 2.494 8.400 1.00 98.62 81 ASP A O 1
ATOM 630 N N . GLY A 1 82 ? 0.762 0.522 8.170 1.00 98.19 82 GLY A N 1
ATOM 631 C CA . GLY A 1 82 ? 2.076 1.077 7.859 1.00 98.19 82 GLY A CA 1
ATOM 632 C C . GLY A 1 82 ? 2.326 1.077 6.361 1.00 98.19 82 GLY A C 1
ATOM 633 O O . GLY A 1 82 ? 1.913 0.154 5.674 1.00 98.19 82 GLY A O 1
ATOM 634 N N . HIS A 1 83 ? 3.079 2.058 5.868 1.00 95.44 83 HIS A N 1
ATOM 635 C CA . HIS A 1 83 ? 3.460 2.116 4.459 1.00 95.44 83 HIS A CA 1
ATOM 636 C C . HIS A 1 83 ? 4.880 2.643 4.264 1.00 95.44 83 HIS A C 1
ATOM 638 O O . HIS A 1 83 ? 5.389 3.477 5.019 1.00 95.44 83 HIS A O 1
ATOM 644 N N . GLY A 1 84 ? 5.539 2.149 3.214 1.00 87.94 84 GLY A N 1
ATOM 645 C CA . GLY A 1 84 ? 6.936 2.484 2.904 1.00 87.94 84 GLY A CA 1
ATOM 646 C C . GLY A 1 84 ? 7.955 1.824 3.843 1.00 87.94 84 GLY A C 1
ATOM 647 O O . GLY A 1 84 ? 9.159 2.023 3.675 1.00 87.94 84 GLY A O 1
ATOM 648 N N . GLY A 1 85 ? 7.475 1.032 4.800 1.00 90.00 85 GLY A N 1
ATOM 649 C CA . GLY A 1 85 ? 8.221 0.338 5.838 1.00 90.00 85 GLY A CA 1
ATOM 650 C C . GLY A 1 85 ? 7.393 0.178 7.127 1.00 90.00 85 GLY A C 1
ATOM 651 O O . GLY A 1 85 ? 6.459 0.937 7.384 1.00 90.00 85 GLY A O 1
ATOM 652 N N . PRO A 1 86 ? 7.732 -0.787 7.999 1.00 94.19 86 PRO A N 1
ATOM 653 C CA . PRO A 1 86 ? 7.027 -1.001 9.264 1.00 94.19 86 PRO A CA 1
ATOM 654 C C . PRO A 1 86 ? 7.508 -0.092 10.414 1.00 94.19 86 PRO A C 1
ATOM 656 O O . PRO A 1 86 ? 7.088 -0.262 11.557 1.00 94.19 86 PRO A O 1
ATOM 659 N N . GLU A 1 87 ? 8.482 0.794 10.196 1.00 97.06 87 GLU A N 1
ATOM 660 C CA . GLU A 1 87 ? 9.135 1.555 11.268 1.00 97.06 87 GLU A CA 1
ATOM 661 C C . GLU A 1 87 ? 8.168 2.484 12.005 1.00 97.06 87 GLU A C 1
ATOM 663 O O . GLU A 1 87 ? 8.180 2.514 13.238 1.00 97.06 87 GLU A O 1
ATOM 668 N N . THR A 1 88 ? 7.324 3.210 11.270 1.00 98.50 88 THR A N 1
ATOM 669 C CA . THR A 1 88 ? 6.384 4.171 11.856 1.00 98.50 88 THR A CA 1
ATOM 670 C C . THR A 1 88 ? 5.274 3.466 12.627 1.00 98.50 88 THR A C 1
ATOM 672 O O . THR A 1 88 ? 5.050 3.782 13.795 1.00 98.50 88 THR A O 1
ATOM 675 N N . SER A 1 89 ? 4.635 2.453 12.037 1.00 98.50 89 SER A N 1
ATOM 676 C CA . SER A 1 89 ? 3.583 1.668 12.700 1.00 98.50 89 SER A CA 1
ATOM 677 C C . SER A 1 89 ? 4.100 0.968 13.965 1.00 98.50 89 SER A C 1
ATOM 679 O O . SER A 1 89 ? 3.427 0.958 15.000 1.00 98.50 89 SER A O 1
ATOM 681 N N . ARG A 1 90 ? 5.342 0.457 13.947 1.00 97.94 90 ARG A N 1
ATOM 682 C CA . ARG A 1 90 ? 6.012 -0.093 15.141 1.00 97.94 90 ARG A CA 1
ATOM 683 C C . ARG A 1 90 ? 6.279 0.970 16.194 1.00 97.94 90 ARG A C 1
ATOM 685 O O . ARG A 1 90 ? 6.026 0.725 17.371 1.00 97.94 90 ARG A O 1
ATOM 692 N N . TYR A 1 91 ? 6.756 2.145 15.789 1.00 98.50 91 TYR A N 1
ATOM 693 C CA . TYR A 1 91 ? 6.981 3.246 16.720 1.00 98.50 91 TYR A CA 1
ATOM 694 C C . TYR A 1 91 ? 5.678 3.651 17.419 1.00 98.50 91 TYR A C 1
ATOM 696 O O . TYR A 1 91 ? 5.658 3.789 18.642 1.00 98.50 91 TYR A O 1
ATOM 704 N N . ILE A 1 92 ? 4.573 3.757 16.678 1.00 98.69 92 ILE A N 1
ATOM 705 C CA . ILE A 1 92 ? 3.248 4.041 17.243 1.00 98.69 92 ILE A CA 1
ATOM 706 C C . ILE A 1 92 ? 2.845 2.953 18.249 1.00 98.69 92 ILE A C 1
ATOM 708 O O . ILE A 1 92 ? 2.478 3.279 19.381 1.00 98.69 92 ILE A O 1
ATOM 712 N N . ASN A 1 93 ? 2.978 1.676 17.872 1.00 97.44 93 ASN A N 1
ATOM 713 C CA . ASN A 1 93 ? 2.676 0.521 18.727 1.00 97.44 93 ASN A CA 1
ATOM 714 C C . ASN A 1 93 ? 3.497 0.520 20.034 1.00 97.44 93 ASN A C 1
ATOM 716 O O . ASN A 1 93 ? 3.013 0.126 21.094 1.00 97.44 93 ASN A O 1
ATOM 720 N N . ASP A 1 94 ? 4.736 1.011 19.988 1.00 96.88 94 ASP A N 1
ATOM 721 C CA . ASP A 1 94 ? 5.621 1.086 21.150 1.00 96.88 94 ASP A CA 1
ATOM 722 C C . ASP A 1 94 ? 5.371 2.310 22.054 1.00 96.88 94 ASP A C 1
ATOM 724 O O . ASP A 1 94 ? 5.668 2.229 23.245 1.00 96.88 94 ASP A O 1
ATOM 728 N N . HIS A 1 95 ? 4.810 3.418 21.547 1.00 98.31 95 HIS A N 1
ATOM 729 C CA . HIS A 1 95 ? 4.819 4.707 22.266 1.00 98.31 95 HIS A CA 1
ATOM 730 C C . HIS A 1 95 ? 3.438 5.330 22.515 1.00 98.31 95 HIS A C 1
ATOM 732 O O . HIS A 1 95 ? 3.228 5.924 23.577 1.00 98.31 95 HIS A O 1
ATOM 738 N N . LEU A 1 96 ? 2.476 5.198 21.594 1.00 98.31 96 LEU A N 1
ATOM 739 C CA . LEU A 1 96 ? 1.243 5.997 21.627 1.00 98.31 96 LEU A CA 1
ATOM 740 C C . LEU A 1 96 ? 0.420 5.766 22.899 1.00 98.31 96 LEU A C 1
ATOM 742 O O . LEU A 1 96 ? -0.013 6.718 23.552 1.00 98.31 96 LEU A O 1
ATOM 746 N N . PHE A 1 97 ? 0.254 4.506 23.303 1.00 97.00 97 PHE A N 1
ATOM 747 C CA . PHE A 1 97 ? -0.477 4.181 24.527 1.00 97.00 97 PHE A CA 1
ATOM 748 C C . PHE A 1 97 ? 0.241 4.684 25.787 1.00 97.00 97 PHE A C 1
ATOM 750 O O . PHE A 1 97 ? -0.407 5.137 26.727 1.00 97.00 97 PHE A O 1
ATOM 757 N N . HIS A 1 98 ? 1.576 4.689 25.806 1.00 96.06 98 HIS A N 1
ATOM 758 C CA . HIS A 1 98 ? 2.331 5.263 26.920 1.00 96.06 98 HIS A CA 1
ATOM 759 C C . HIS A 1 98 ? 2.147 6.780 27.015 1.00 96.06 98 HIS A C 1
ATOM 761 O O . HIS A 1 98 ? 1.922 7.293 28.113 1.00 96.06 98 HIS A O 1
ATOM 767 N N . HIS A 1 99 ? 2.179 7.491 25.884 1.00 97.88 99 HIS A N 1
ATOM 768 C CA . HIS A 1 99 ? 1.866 8.919 25.846 1.00 97.88 99 HIS A CA 1
ATOM 769 C C . HIS A 1 99 ? 0.440 9.195 26.320 1.00 97.88 99 HIS A C 1
ATOM 771 O O . HIS A 1 99 ? 0.241 10.082 27.150 1.00 97.88 99 HIS A O 1
ATOM 777 N N . LEU A 1 100 ? -0.533 8.394 25.874 1.00 96.81 100 LEU A N 1
ATOM 778 C CA . LEU A 1 100 ? -1.914 8.487 26.338 1.00 96.81 100 LEU A CA 1
ATOM 779 C C . LEU A 1 100 ? -1.993 8.340 27.861 1.00 96.81 100 LEU A C 1
ATOM 781 O O . LEU A 1 100 ? -2.566 9.202 28.520 1.00 96.81 100 LEU A O 1
ATOM 785 N N . LYS A 1 101 ? -1.364 7.305 28.435 1.00 94.38 101 LYS A N 1
ATOM 786 C CA . LYS A 1 101 ? -1.355 7.090 29.889 1.00 94.38 101 LYS A CA 1
ATOM 787 C C . LYS A 1 101 ? -0.720 8.244 30.654 1.00 94.38 101 LYS A C 1
ATOM 789 O O . LYS A 1 101 ? -1.223 8.606 31.715 1.00 94.38 101 LYS A O 1
ATOM 794 N N . ARG A 1 102 ? 0.371 8.811 30.131 1.00 94.88 102 ARG A N 1
ATOM 795 C CA . ARG A 1 102 ? 1.038 9.974 30.727 1.00 94.88 102 ARG A CA 1
ATOM 796 C C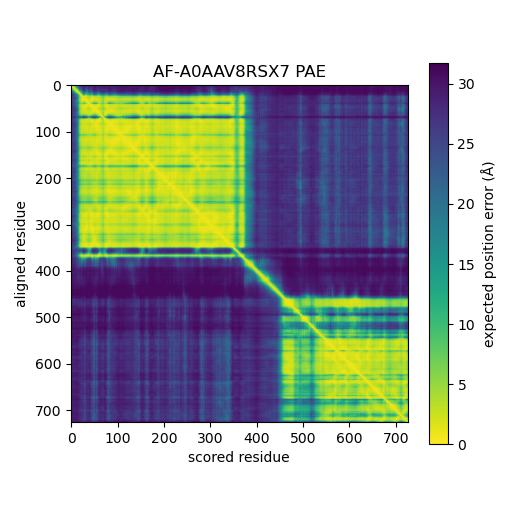 . ARG A 1 102 ? 0.093 11.175 30.773 1.00 94.88 102 ARG A C 1
ATOM 798 O O . ARG A 1 102 ? -0.187 11.683 31.853 1.00 94.88 102 ARG A O 1
ATOM 805 N N . PHE A 1 103 ? -0.450 11.577 29.626 1.00 95.25 103 PHE A N 1
ATOM 806 C CA . PHE A 1 103 ? -1.328 12.747 29.541 1.00 95.25 103 PHE A CA 1
ATOM 807 C C . PHE A 1 103 ? -2.663 12.543 30.274 1.00 95.25 103 PHE A C 1
ATOM 809 O O . PHE A 1 103 ? -3.184 13.483 30.869 1.00 95.25 103 PHE A O 1
ATOM 816 N N . ALA A 1 104 ? -3.186 11.315 30.305 1.00 93.06 104 ALA A N 1
ATOM 817 C CA . ALA A 1 104 ? -4.361 10.967 31.098 1.00 93.06 104 ALA A CA 1
ATOM 818 C C . ALA A 1 104 ? -4.100 11.073 32.607 1.00 93.06 104 ALA A C 1
ATOM 820 O O . ALA A 1 104 ? -4.994 11.457 33.353 1.00 93.06 104 ALA A O 1
ATOM 821 N N . SER A 1 105 ? -2.886 10.756 33.078 1.00 90.50 105 SER A N 1
ATOM 822 C CA . SER A 1 105 ? -2.496 10.981 34.477 1.00 90.50 105 SER A CA 1
ATOM 823 C C . SER A 1 105 ? -2.375 12.463 34.811 1.00 90.50 105 SER A C 1
ATOM 825 O O . SER A 1 105 ? -2.855 12.878 35.861 1.00 90.50 105 SER A O 1
ATOM 827 N N . GLU A 1 106 ? -1.775 13.256 33.922 1.00 90.62 106 GLU A N 1
ATOM 828 C CA . GLU A 1 106 ? -1.640 14.708 34.099 1.00 90.62 106 GLU A CA 1
ATOM 829 C C . GLU A 1 106 ? -3.006 15.405 34.187 1.00 90.62 106 GLU A C 1
ATOM 831 O O . GLU A 1 106 ? -3.180 16.316 34.992 1.00 90.62 106 GLU A O 1
ATOM 836 N N . GLN A 1 107 ? -3.989 14.955 33.398 1.00 88.19 107 GLN A N 1
ATOM 837 C CA . GLN A 1 107 ? -5.342 15.531 33.358 1.00 88.19 107 GLN A CA 1
ATOM 838 C C . GLN A 1 107 ? -6.388 14.759 34.174 1.00 88.19 107 GLN A C 1
ATOM 840 O O . GLN A 1 107 ? -7.565 15.120 34.166 1.00 88.19 107 GLN A O 1
ATOM 845 N N . GLN A 1 108 ? -5.982 13.672 34.835 1.00 85.75 108 GLN A N 1
ATOM 846 C CA . GLN A 1 108 ? -6.838 12.776 35.627 1.00 85.75 108 GLN A CA 1
ATOM 847 C C . GLN A 1 108 ? -8.084 12.246 34.886 1.00 85.75 108 GLN A C 1
ATOM 849 O O . GLN A 1 108 ? -9.069 11.852 35.508 1.00 85.75 108 GLN A O 1
ATOM 854 N N . SER A 1 109 ? -8.068 12.230 33.553 1.00 89.50 109 SER A N 1
ATOM 855 C CA . SER A 1 109 ? -9.211 11.844 32.720 1.00 89.50 109 SER A CA 1
ATOM 856 C C . SER A 1 109 ? -8.775 11.474 31.301 1.00 89.50 109 SER A C 1
ATOM 858 O O . SER A 1 109 ? -7.666 11.794 30.874 1.00 89.50 109 SER A O 1
ATOM 860 N N . ILE A 1 110 ? -9.653 10.788 30.565 1.00 92.62 110 ILE A N 1
ATOM 861 C CA . ILE A 1 110 ? -9.537 10.651 29.109 1.00 92.62 110 ILE A CA 1
ATOM 862 C C . ILE A 1 110 ? -10.380 11.751 28.466 1.00 92.62 110 ILE A C 1
ATOM 864 O O . ILE A 1 110 ? -11.543 11.946 28.817 1.00 92.62 110 ILE A O 1
ATOM 868 N N . SER A 1 111 ? -9.794 12.471 27.517 1.00 95.12 111 SER A N 1
ATOM 869 C CA . SER A 1 111 ? -10.451 13.548 26.781 1.00 95.12 111 SER A CA 1
ATOM 870 C C . SER A 1 111 ? -9.904 13.627 25.355 1.00 95.12 111 SER A C 1
ATOM 872 O O . SER A 1 111 ? -8.833 13.092 25.059 1.00 95.12 111 SER A O 1
ATOM 874 N N . ALA A 1 112 ? -10.612 14.331 24.469 1.00 97.00 112 ALA A N 1
ATOM 875 C CA . ALA A 1 112 ? -10.112 14.602 23.122 1.00 97.00 112 ALA A CA 1
ATOM 876 C C . ALA A 1 112 ? -8.763 15.351 23.144 1.00 97.00 112 ALA A C 1
ATOM 878 O O . ALA A 1 112 ? -7.905 15.094 22.305 1.00 97.00 112 ALA A O 1
ATOM 879 N N . ASP A 1 113 ? -8.536 16.225 24.132 1.00 97.31 113 ASP A N 1
ATOM 880 C CA . ASP A 1 113 ? -7.261 16.932 24.301 1.00 97.31 113 ASP A CA 1
ATOM 881 C C . ASP A 1 113 ? -6.121 15.992 24.721 1.00 97.31 113 ASP A C 1
ATOM 883 O O . ASP A 1 113 ? -5.033 16.054 24.150 1.00 97.31 113 ASP A O 1
ATOM 887 N N . VAL A 1 114 ? -6.372 15.068 25.658 1.00 97.06 114 VAL A N 1
ATOM 888 C CA . VAL A 1 114 ? -5.402 14.026 26.050 1.00 97.06 114 VAL A CA 1
ATOM 889 C C . VAL A 1 114 ? -4.995 13.182 24.845 1.00 97.06 114 VAL A C 1
ATOM 891 O O . VAL A 1 114 ? -3.808 12.921 24.643 1.00 97.06 114 VAL A O 1
ATOM 894 N N . ILE A 1 115 ? -5.967 12.792 24.020 1.00 98.31 115 ILE A N 1
ATOM 895 C CA . ILE A 1 115 ? -5.719 12.013 22.807 1.00 98.31 115 ILE A CA 1
ATOM 896 C C . ILE A 1 115 ? -4.907 12.838 21.802 1.00 98.31 115 ILE A C 1
ATOM 898 O O . ILE A 1 115 ? -3.871 12.369 21.334 1.00 98.31 115 ILE A O 1
ATOM 902 N N . ARG A 1 116 ? -5.291 14.094 21.532 1.00 98.56 116 ARG A N 1
ATOM 903 C CA . ARG A 1 116 ? -4.545 14.982 20.625 1.00 98.56 116 ARG A CA 1
ATOM 904 C C . ARG A 1 116 ? -3.096 15.176 21.086 1.00 98.56 116 ARG A C 1
ATOM 906 O O . ARG A 1 116 ? -2.178 15.081 20.274 1.00 98.56 116 ARG A O 1
ATOM 913 N N . LYS A 1 117 ? -2.867 15.374 22.390 1.00 98.44 117 LYS A N 1
ATOM 914 C CA . LYS A 1 117 ? -1.521 15.464 22.984 1.00 98.44 117 LYS A CA 1
ATOM 915 C C . LYS A 1 117 ? -0.723 14.172 22.806 1.00 98.44 117 LYS A C 1
ATOM 917 O O . LYS A 1 117 ? 0.459 14.237 22.477 1.00 98.44 117 LYS A O 1
ATOM 922 N N . ALA A 1 118 ? -1.353 13.009 22.974 1.00 98.56 118 ALA A N 1
ATOM 923 C CA . ALA A 1 118 ? -0.703 11.714 22.782 1.00 98.56 118 ALA A CA 1
ATOM 924 C C . ALA A 1 118 ? -0.277 11.472 21.324 1.00 98.56 118 ALA A C 1
ATOM 926 O O . ALA A 1 118 ? 0.846 11.025 21.083 1.00 98.56 118 ALA A O 1
ATOM 927 N N . PHE A 1 119 ? -1.132 11.820 20.359 1.00 98.75 119 PHE A N 1
ATOM 928 C CA . PHE A 1 119 ? -0.804 11.760 18.932 1.00 98.75 119 PHE A CA 1
ATOM 929 C C . PHE A 1 119 ? 0.336 12.721 18.585 1.00 98.75 119 PHE A C 1
ATOM 931 O O . PHE A 1 119 ? 1.338 12.296 18.012 1.00 98.75 119 PHE A O 1
ATOM 938 N N . LYS A 1 120 ? 0.244 13.980 19.033 1.00 98.75 120 LYS A N 1
ATOM 939 C CA . LYS A 1 120 ? 1.286 14.993 18.824 1.00 98.75 120 LYS A CA 1
ATOM 940 C C . LYS A 1 120 ? 2.646 14.553 19.379 1.00 98.75 120 LYS A C 1
ATOM 942 O O . LYS A 1 120 ? 3.636 14.615 18.663 1.00 98.75 120 LYS A O 1
ATOM 947 N N . ALA A 1 121 ? 2.693 14.053 20.615 1.00 98.81 121 ALA A N 1
ATOM 948 C CA . ALA A 1 121 ? 3.939 13.574 21.219 1.00 98.81 121 ALA A CA 1
ATOM 949 C C . ALA A 1 121 ? 4.527 12.359 20.481 1.00 98.81 121 ALA A C 1
ATOM 951 O O . ALA A 1 121 ? 5.743 12.205 20.406 1.00 98.81 121 ALA A O 1
ATOM 952 N N . THR A 1 122 ? 3.672 11.493 19.930 1.00 98.81 122 THR A N 1
ATOM 953 C CA . THR A 1 122 ? 4.108 10.343 19.123 1.00 98.81 122 THR A CA 1
ATOM 954 C C . THR A 1 122 ? 4.709 10.792 17.791 1.00 98.81 122 THR A C 1
ATOM 956 O O . THR A 1 122 ? 5.785 10.321 17.431 1.00 98.81 122 THR A O 1
ATOM 959 N N . GLU A 1 123 ? 4.076 11.741 17.098 1.00 98.81 123 GLU A N 1
ATOM 960 C CA . GLU A 1 123 ? 4.613 12.342 15.869 1.00 98.81 123 GLU A CA 1
ATOM 961 C C . GLU A 1 123 ? 5.948 13.060 16.120 1.00 98.81 123 GLU A C 1
ATOM 963 O O . GLU A 1 123 ? 6.919 12.825 15.406 1.00 98.81 123 GLU A O 1
ATOM 968 N N . GLU A 1 124 ? 6.030 13.905 17.153 1.00 98.75 124 GLU A N 1
ATOM 969 C CA . GLU A 1 124 ? 7.260 14.627 17.509 1.00 98.75 124 GLU A CA 1
ATOM 970 C C . GLU A 1 124 ? 8.399 13.663 17.876 1.00 98.75 124 GLU A C 1
ATOM 972 O O . GLU A 1 124 ? 9.551 13.865 17.481 1.00 98.75 124 GLU A O 1
ATOM 977 N N . GLY A 1 125 ? 8.074 12.582 18.591 1.00 98.69 125 GLY A N 1
ATOM 978 C CA . GLY A 1 125 ? 9.017 11.518 18.915 1.00 98.69 125 GLY A CA 1
ATOM 979 C C . GLY A 1 125 ? 9.553 10.806 17.670 1.00 98.69 125 GLY A C 1
ATOM 980 O O . GLY A 1 125 ? 10.768 10.622 17.541 1.00 98.69 125 GLY A O 1
ATOM 981 N N . PHE A 1 126 ? 8.680 10.468 16.716 1.00 98.62 126 PHE A N 1
ATOM 982 C CA . PHE A 1 126 ? 9.102 9.847 15.461 1.00 98.62 126 PHE A CA 1
ATOM 983 C C . PHE A 1 126 ? 9.904 10.817 14.579 1.00 98.62 126 PHE A C 1
ATOM 985 O O . PHE A 1 126 ? 10.943 10.440 14.043 1.00 98.62 126 PHE A O 1
ATOM 992 N N . LEU A 1 127 ? 9.509 12.091 14.502 1.00 98.62 127 LEU A N 1
ATOM 993 C CA . LEU A 1 127 ? 10.269 13.142 13.819 1.00 98.62 127 LEU A CA 1
ATOM 994 C C . LEU A 1 127 ? 11.686 13.292 14.394 1.00 98.62 127 LEU A C 1
ATOM 996 O O . LEU A 1 127 ? 12.653 13.423 13.641 1.00 98.62 127 LEU A O 1
ATOM 1000 N N . SER A 1 128 ? 11.839 13.230 15.721 1.00 98.56 128 SER A N 1
ATOM 1001 C CA . SER A 1 128 ? 13.158 13.224 16.365 1.00 98.56 128 SER A CA 1
ATOM 1002 C C . SER A 1 128 ? 13.995 12.019 15.922 1.00 98.56 128 SER A C 1
ATOM 1004 O O . SER A 1 128 ? 15.180 12.162 15.615 1.00 98.56 128 SER A O 1
ATOM 1006 N N . LEU A 1 129 ? 13.378 10.838 15.822 1.00 97.56 129 LEU A N 1
ATOM 1007 C CA . LEU A 1 129 ? 14.036 9.625 15.340 1.00 97.56 129 LEU A CA 1
ATOM 1008 C C . LEU A 1 129 ? 14.473 9.762 13.873 1.00 97.56 129 LEU A C 1
ATOM 1010 O O . LEU A 1 129 ? 15.627 9.461 13.564 1.00 97.56 129 LEU A O 1
ATOM 1014 N N . VAL A 1 130 ? 13.604 10.274 12.994 1.00 97.62 130 VAL A N 1
ATOM 1015 C CA . VAL A 1 130 ? 13.933 10.574 11.588 1.00 97.62 130 VAL A CA 1
ATOM 1016 C C . VAL A 1 130 ? 15.110 11.544 11.510 1.00 97.62 130 VAL A C 1
ATOM 1018 O O . VAL A 1 130 ? 16.074 11.283 10.795 1.00 97.62 130 VAL A O 1
ATOM 1021 N N . THR A 1 131 ? 15.086 12.614 12.306 1.00 97.81 131 THR A N 1
ATOM 1022 C CA . THR A 1 131 ? 16.151 13.628 12.349 1.00 97.81 131 THR A CA 1
ATOM 1023 C C . THR A 1 131 ? 17.500 13.018 12.734 1.00 97.81 131 THR A C 1
ATOM 1025 O O . THR A 1 131 ? 18.508 13.278 12.079 1.00 97.81 131 THR A O 1
ATOM 1028 N N . LYS A 1 132 ? 17.521 12.166 13.769 1.00 95.81 132 LYS A N 1
ATOM 1029 C CA . LYS A 1 132 ? 18.733 11.469 14.230 1.00 95.81 132 LYS A CA 1
ATOM 1030 C C . LYS A 1 132 ? 19.269 10.475 13.194 1.00 95.81 132 LYS A C 1
ATOM 1032 O O . LYS A 1 132 ? 20.480 10.341 13.055 1.00 95.81 132 LYS A O 1
ATOM 1037 N N . GLN A 1 133 ? 18.390 9.764 12.483 1.00 91.88 133 GLN A N 1
ATOM 1038 C CA . GLN A 1 133 ? 18.785 8.723 11.526 1.00 91.88 133 GLN A CA 1
ATOM 1039 C C . GLN A 1 133 ? 19.050 9.242 10.110 1.00 91.88 133 GLN A C 1
ATOM 1041 O O . GLN A 1 133 ? 19.690 8.536 9.331 1.00 91.88 133 GLN A O 1
ATOM 1046 N N . TRP A 1 134 ? 18.606 10.454 9.773 1.00 92.19 134 TRP A N 1
ATOM 1047 C CA . TRP A 1 134 ? 18.692 11.026 8.427 1.00 92.19 134 TRP A CA 1
ATOM 1048 C C . TRP A 1 134 ? 20.067 10.892 7.745 1.00 92.19 134 TRP A C 1
ATOM 1050 O O . TRP A 1 134 ? 20.090 10.467 6.589 1.00 92.19 134 TRP A O 1
ATOM 1060 N N . PRO A 1 135 ? 21.215 11.148 8.414 1.00 90.88 135 PRO A N 1
ATOM 1061 C CA . PRO A 1 135 ? 22.527 11.036 7.767 1.00 90.88 135 PRO A CA 1
ATOM 1062 C C . PRO A 1 135 ? 22.884 9.617 7.300 1.00 90.88 135 PRO A C 1
ATOM 1064 O O . PRO A 1 135 ? 23.688 9.458 6.389 1.00 90.88 135 PRO A O 1
ATOM 1067 N N . MET A 1 136 ? 22.311 8.587 7.932 1.00 90.38 136 MET A N 1
ATOM 1068 C CA . MET A 1 136 ? 22.618 7.176 7.663 1.00 90.38 136 MET A CA 1
ATOM 1069 C C . MET A 1 136 ? 21.494 6.445 6.922 1.00 90.38 136 MET A C 1
ATOM 1071 O O . MET A 1 136 ? 21.755 5.532 6.143 1.00 90.38 136 MET A O 1
ATOM 1075 N N . LYS A 1 137 ? 20.237 6.809 7.191 1.00 88.31 137 LYS A N 1
ATOM 1076 C CA . LYS A 1 137 ? 19.034 6.154 6.667 1.00 88.31 137 LYS A CA 1
ATOM 1077 C C . LYS A 1 137 ? 17.990 7.209 6.268 1.00 88.31 137 LYS A C 1
ATOM 1079 O O . LYS A 1 137 ? 16.937 7.286 6.895 1.00 88.31 137 LYS A O 1
ATOM 1084 N N . PRO A 1 138 ? 18.231 8.005 5.212 1.00 89.50 138 PRO A N 1
ATOM 1085 C CA . PRO A 1 138 ? 17.321 9.079 4.789 1.00 89.50 138 PRO A CA 1
ATOM 1086 C C . PRO A 1 138 ? 15.915 8.576 4.428 1.00 89.50 138 PRO A C 1
ATOM 1088 O O . PRO A 1 138 ? 14.930 9.273 4.648 1.00 89.50 138 PRO A O 1
ATOM 1091 N N . GLN A 1 139 ? 15.800 7.330 3.950 1.00 90.94 139 GLN A N 1
ATOM 1092 C CA . GLN A 1 139 ? 14.522 6.733 3.536 1.00 90.94 139 GLN A CA 1
ATOM 1093 C C . GLN A 1 139 ? 13.495 6.628 4.668 1.00 90.94 139 GLN A C 1
ATOM 1095 O O . GLN A 1 139 ? 12.304 6.553 4.391 1.00 90.94 139 GLN A O 1
ATOM 1100 N N . ILE A 1 140 ? 13.925 6.674 5.935 1.00 92.56 140 ILE A N 1
ATOM 1101 C CA . ILE A 1 140 ? 13.000 6.657 7.073 1.00 92.56 140 ILE A CA 1
ATOM 1102 C C . ILE A 1 140 ? 12.037 7.853 7.076 1.00 92.56 140 ILE A C 1
ATOM 1104 O O . ILE A 1 140 ? 10.942 7.750 7.617 1.00 92.56 140 ILE A O 1
ATOM 1108 N N . ALA A 1 141 ? 12.408 8.968 6.436 1.00 96.81 141 ALA A N 1
ATOM 1109 C CA . ALA A 1 141 ? 11.528 10.123 6.304 1.00 96.81 141 ALA A CA 1
ATOM 1110 C C . ALA A 1 141 ? 10.301 9.848 5.423 1.00 96.81 141 ALA A C 1
ATOM 1112 O O . ALA A 1 141 ? 9.317 10.569 5.559 1.00 96.81 141 ALA A O 1
ATOM 1113 N N . ALA A 1 142 ? 10.358 8.836 4.548 1.00 96.06 142 ALA A N 1
ATOM 1114 C CA . ALA A 1 142 ? 9.268 8.419 3.664 1.00 96.06 142 ALA A CA 1
ATOM 1115 C C . ALA A 1 142 ? 8.471 7.214 4.188 1.00 96.06 142 ALA A C 1
ATOM 1117 O O . ALA A 1 142 ? 7.639 6.672 3.465 1.00 96.06 142 ALA A O 1
ATOM 1118 N N . VAL A 1 143 ? 8.727 6.789 5.429 1.00 96.75 143 VAL A N 1
ATOM 1119 C CA . VAL A 1 143 ? 7.932 5.761 6.105 1.00 96.75 143 VAL A CA 1
ATOM 1120 C C . VAL A 1 143 ? 6.819 6.444 6.888 1.00 96.75 143 VAL A C 1
ATOM 1122 O O . VAL A 1 143 ? 7.062 7.392 7.644 1.00 96.75 143 VAL A O 1
ATOM 1125 N N . GLY A 1 144 ? 5.596 5.951 6.750 1.00 98.50 144 GLY A N 1
ATOM 1126 C CA . GLY A 1 144 ? 4.421 6.510 7.404 1.00 98.50 144 GLY A CA 1
ATOM 1127 C C . GLY A 1 144 ? 3.491 5.432 7.928 1.00 98.50 144 GLY A C 1
ATOM 1128 O O . GLY A 1 144 ? 3.737 4.237 7.768 1.00 98.50 144 GLY A O 1
ATOM 1129 N N . SER A 1 145 ? 2.460 5.862 8.647 1.00 98.81 145 SER A N 1
ATOM 1130 C CA . SER A 1 145 ? 1.398 4.965 9.080 1.00 98.81 145 SER A CA 1
ATOM 1131 C C . SER A 1 145 ? 0.097 5.719 9.343 1.00 98.81 145 SER A C 1
ATOM 1133 O O . SER A 1 145 ? 0.092 6.775 9.993 1.00 98.81 145 SER A O 1
ATOM 1135 N N . CYS A 1 146 ? -1.011 5.154 8.867 1.00 98.75 146 CYS A N 1
ATOM 1136 C CA . CYS A 1 146 ? -2.346 5.467 9.361 1.00 98.75 146 CYS A CA 1
ATOM 1137 C C . CYS A 1 146 ? -2.463 5.012 10.822 1.00 98.75 146 CYS A C 1
ATOM 1139 O O . CYS A 1 146 ? -1.789 4.086 11.270 1.00 98.75 146 CYS A O 1
ATOM 1141 N N . CYS A 1 147 ? -3.314 5.668 11.601 1.00 98.69 147 CYS A N 1
ATOM 1142 C CA . CYS A 1 147 ? -3.445 5.390 13.025 1.00 98.69 147 CYS A CA 1
ATOM 1143 C C . CYS A 1 147 ? -4.900 5.534 13.463 1.00 98.69 147 CYS A C 1
ATOM 1145 O O . CYS A 1 147 ? -5.410 6.648 13.608 1.00 98.69 147 CYS A O 1
ATOM 1147 N N . LEU A 1 148 ? -5.540 4.394 13.709 1.00 98.88 148 LEU A N 1
ATOM 1148 C CA . LEU A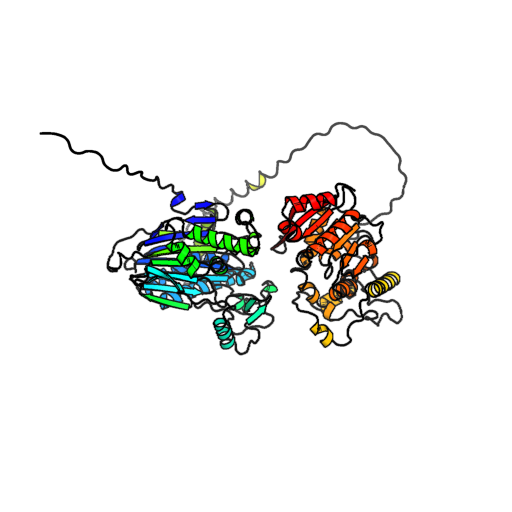 1 148 ? -6.884 4.296 14.256 1.00 98.88 148 LEU A CA 1
ATOM 1149 C C . LEU A 1 148 ? -6.811 3.860 15.719 1.00 98.88 148 LEU A C 1
ATOM 1151 O O . LEU A 1 148 ? -6.281 2.796 16.042 1.00 98.88 148 LEU A O 1
ATOM 1155 N N . VAL A 1 149 ? -7.394 4.664 16.605 1.00 98.69 149 VAL A N 1
ATOM 1156 C CA . VAL A 1 149 ? -7.473 4.395 18.041 1.00 98.69 149 VAL A CA 1
ATOM 1157 C C . VAL A 1 149 ? -8.918 4.428 18.519 1.00 98.69 149 VAL A C 1
ATOM 1159 O O . VAL A 1 149 ? -9.647 5.383 18.262 1.00 98.69 149 VAL A O 1
ATOM 1162 N N . GLY A 1 150 ? -9.305 3.408 19.284 1.00 98.25 150 GLY A N 1
ATOM 1163 C CA . GLY A 1 150 ? -10.534 3.370 20.071 1.00 98.25 150 GLY A CA 1
ATOM 1164 C C . GLY A 1 150 ? -10.227 3.315 21.564 1.00 98.25 150 GLY A C 1
ATOM 1165 O O . GLY A 1 150 ? -9.424 2.491 21.997 1.00 98.25 150 GLY A O 1
ATOM 1166 N N . ILE A 1 151 ? -10.872 4.158 22.370 1.00 97.00 151 ILE A N 1
ATOM 1167 C CA . ILE A 1 151 ? -10.774 4.110 23.835 1.00 97.00 151 ILE A CA 1
ATOM 1168 C C . ILE A 1 151 ? -12.176 3.996 24.418 1.00 97.00 151 ILE A C 1
ATOM 1170 O O . ILE A 1 151 ? -13.003 4.880 24.222 1.00 97.00 151 ILE A O 1
ATOM 1174 N N . ILE A 1 152 ? -12.434 2.921 25.155 1.00 93.69 152 ILE A N 1
ATOM 1175 C CA . ILE A 1 152 ? -13.692 2.684 25.864 1.00 93.69 152 ILE A CA 1
ATOM 1176 C C . ILE A 1 152 ? -13.440 2.906 27.350 1.00 93.69 152 ILE A C 1
ATOM 1178 O O . ILE A 1 152 ? -12.715 2.134 27.981 1.00 93.69 152 ILE A O 1
ATOM 1182 N N . CYS A 1 153 ? -14.041 3.950 27.911 1.00 89.69 153 CYS A N 1
ATOM 1183 C CA . CYS A 1 153 ? -13.903 4.311 29.318 1.00 89.69 153 CYS A CA 1
ATOM 1184 C C . CYS A 1 153 ? -15.188 4.978 29.815 1.00 89.69 153 CYS A C 1
ATOM 1186 O O . CYS A 1 153 ? -15.711 5.873 29.160 1.00 89.69 153 CYS A O 1
ATOM 1188 N N . SER A 1 154 ? -15.679 4.578 30.991 1.00 85.88 154 SER A N 1
ATOM 1189 C CA . SER A 1 154 ? -16.794 5.251 31.686 1.00 85.88 154 SER A CA 1
ATOM 1190 C C . SER A 1 154 ? -18.030 5.554 30.813 1.00 85.88 154 SER A C 1
ATOM 1192 O O . SER A 1 154 ? -18.530 6.674 30.806 1.00 85.88 154 SER A O 1
ATOM 1194 N N . GLY A 1 155 ? -18.512 4.595 30.024 1.00 87.06 155 GLY A N 1
ATOM 1195 C CA . GLY A 1 155 ? -19.702 4.753 29.179 1.00 87.06 155 GLY A CA 1
ATOM 1196 C C . GLY A 1 155 ? -19.429 5.430 27.854 1.00 87.06 155 GLY A C 1
ATOM 1197 O O . GLY A 1 155 ? -20.340 5.560 27.047 1.00 87.06 155 GLY A O 1
ATOM 1198 N N . THR A 1 156 ? -18.192 5.848 27.617 1.00 92.69 156 THR A N 1
ATOM 1199 C CA . THR A 1 156 ? -17.830 6.694 26.490 1.00 92.69 156 THR A CA 1
ATOM 1200 C C . THR A 1 156 ? -16.831 5.973 25.601 1.00 92.69 156 THR A C 1
ATOM 1202 O O . THR A 1 156 ? -15.846 5.402 26.077 1.00 92.69 156 THR A O 1
ATOM 1205 N N . LEU A 1 157 ? -17.099 6.009 24.301 1.00 95.94 157 LEU A N 1
ATOM 1206 C CA . LEU A 1 157 ? -16.181 5.614 23.250 1.00 95.94 157 LEU A CA 1
ATOM 1207 C C . LEU A 1 157 ? -15.550 6.873 22.653 1.00 95.94 157 LEU A C 1
ATOM 1209 O O . LEU A 1 157 ? -16.249 7.762 22.169 1.00 95.94 157 LEU A O 1
ATOM 1213 N N . TYR A 1 158 ? -14.225 6.919 22.658 1.00 98.12 158 TYR A N 1
ATOM 1214 C CA . TYR A 1 158 ? -13.435 7.897 21.922 1.00 98.12 158 TYR A CA 1
ATOM 1215 C C . TYR A 1 158 ? -12.850 7.197 20.701 1.00 98.12 158 TYR A C 1
ATOM 1217 O O . TYR A 1 158 ? -12.200 6.161 20.851 1.00 98.12 158 TYR A O 1
ATOM 1225 N N . VAL A 1 159 ? -13.058 7.757 19.515 1.00 98.62 159 VAL A N 1
ATOM 1226 C CA . VAL A 1 159 ? -12.443 7.285 18.272 1.00 98.62 159 VAL A CA 1
ATOM 1227 C C . VAL A 1 159 ? -11.554 8.394 17.745 1.00 98.62 159 VAL A C 1
ATOM 1229 O O . VAL A 1 159 ? -12.021 9.510 17.543 1.00 98.62 159 VAL A O 1
ATOM 1232 N N . ALA A 1 160 ? -10.282 8.090 17.522 1.00 98.75 160 ALA A N 1
ATOM 1233 C CA . ALA A 1 160 ? -9.337 8.984 16.872 1.00 98.75 160 ALA A CA 1
ATOM 1234 C C . ALA A 1 160 ? -8.781 8.309 15.621 1.00 98.75 160 ALA A C 1
ATOM 1236 O O . ALA A 1 160 ? -8.319 7.173 15.711 1.00 98.75 160 ALA A O 1
ATOM 1237 N N . ASN A 1 161 ? -8.831 8.992 14.478 1.00 98.62 161 ASN A N 1
ATOM 1238 C CA . ASN A 1 161 ? -8.378 8.435 13.207 1.00 98.62 161 ASN A CA 1
ATOM 1239 C C . ASN A 1 161 ? -7.426 9.375 12.459 1.00 98.62 161 ASN A C 1
ATOM 1241 O O . ASN A 1 161 ? -7.661 10.583 12.377 1.00 98.62 161 ASN A O 1
ATOM 1245 N N . LEU A 1 162 ? -6.380 8.786 11.888 1.00 96.31 162 LEU A N 1
ATOM 1246 C CA . LEU A 1 162 ? -5.470 9.358 10.900 1.00 96.31 162 LEU A CA 1
ATOM 1247 C C . LEU A 1 162 ? -5.377 8.373 9.736 1.00 96.31 162 LEU A C 1
ATOM 1249 O O . LEU A 1 162 ? -4.990 7.229 9.956 1.00 96.31 162 LEU A O 1
ATOM 1253 N N . GLY A 1 163 ? -5.701 8.814 8.524 1.00 98.06 163 GLY A N 1
ATOM 1254 C CA . GLY A 1 163 ? -5.716 7.951 7.343 1.00 98.06 163 GLY A CA 1
ATOM 1255 C C . GLY A 1 163 ? -7.071 7.283 7.113 1.00 98.06 163 GLY A C 1
ATOM 1256 O O . GLY A 1 163 ? -8.114 7.872 7.404 1.00 98.06 163 GLY A O 1
ATOM 1257 N N . ASP A 1 164 ? -7.051 6.081 6.555 1.00 97.81 164 ASP A N 1
ATOM 1258 C CA . ASP A 1 164 ? -8.186 5.373 5.943 1.00 97.81 164 ASP A CA 1
ATOM 1259 C C . ASP A 1 164 ? -8.485 3.993 6.544 1.00 97.81 164 ASP A C 1
ATOM 1261 O O . ASP A 1 164 ? -9.390 3.288 6.102 1.00 97.81 164 ASP A O 1
ATOM 1265 N N . SER A 1 165 ? -7.829 3.660 7.656 1.00 98.44 165 SER A N 1
ATOM 1266 C CA . SER A 1 165 ? -8.375 2.681 8.596 1.00 98.44 165 SER A CA 1
ATOM 1267 C C . SER A 1 165 ? -9.740 3.148 9.123 1.00 98.44 165 SER A C 1
ATOM 1269 O O . SER A 1 165 ? -10.020 4.348 9.221 1.00 98.44 165 SER A O 1
ATOM 1271 N N . ARG A 1 166 ? -10.606 2.200 9.498 1.00 98.31 166 ARG A N 1
ATOM 1272 C CA . ARG A 1 166 ? -12.001 2.501 9.855 1.00 98.31 166 ARG A CA 1
ATOM 1273 C C . ARG A 1 166 ? -12.512 1.667 11.027 1.00 98.31 166 ARG A C 1
ATOM 1275 O O . ARG A 1 166 ? -12.170 0.492 11.179 1.00 98.31 166 ARG A O 1
ATOM 1282 N N . VAL A 1 167 ? -13.367 2.288 11.847 1.00 98.69 167 VAL A N 1
ATOM 1283 C CA . VAL A 1 167 ? -14.177 1.608 12.868 1.00 98.69 167 VAL A CA 1
ATOM 1284 C C . VAL A 1 167 ? -15.669 1.653 12.530 1.00 98.69 167 VAL A C 1
ATOM 1286 O O . VAL A 1 167 ? -16.232 2.705 12.211 1.00 98.69 167 VAL A O 1
ATOM 1289 N N . VAL A 1 168 ? -16.320 0.494 12.639 1.00 98.81 168 VAL A N 1
ATOM 1290 C CA . VAL A 1 168 ? -17.751 0.300 12.376 1.00 98.81 168 VAL A CA 1
ATOM 1291 C C . VAL A 1 168 ? -18.429 -0.313 13.599 1.00 98.81 168 VAL A C 1
ATOM 1293 O O . VAL A 1 168 ? -17.974 -1.317 14.141 1.00 98.81 168 VAL A O 1
ATOM 1296 N N . LEU A 1 169 ? -19.533 0.287 14.028 1.00 98.56 169 LEU A N 1
ATOM 1297 C CA . LEU A 1 169 ? -20.397 -0.184 15.105 1.00 98.56 169 LEU A CA 1
ATOM 1298 C C . LEU A 1 169 ? -21.541 -1.034 14.545 1.00 98.56 169 LEU A C 1
ATOM 1300 O O . LEU A 1 169 ? -22.263 -0.585 13.657 1.00 98.56 169 LEU A O 1
ATOM 1304 N N . GLY A 1 170 ? -21.746 -2.221 15.115 1.00 98.25 170 GLY A N 1
ATOM 1305 C CA . GLY A 1 170 ? -22.979 -2.988 14.955 1.00 98.25 170 GLY A CA 1
ATOM 1306 C C . GLY A 1 170 ? -24.018 -2.539 15.981 1.00 98.25 170 GLY A C 1
ATOM 1307 O O . GLY A 1 170 ? -23.851 -2.777 17.181 1.00 98.25 170 GLY A O 1
ATOM 1308 N N . ARG A 1 171 ? -25.093 -1.885 15.526 1.00 96.62 171 ARG A N 1
ATOM 1309 C CA . ARG A 1 171 ? -26.169 -1.368 16.385 1.00 96.62 171 ARG A CA 1
ATOM 1310 C C . ARG A 1 171 ? -27.481 -2.113 16.155 1.00 96.62 171 ARG A C 1
ATOM 1312 O O . ARG A 1 171 ? -28.010 -2.108 15.048 1.00 96.62 171 ARG A O 1
ATOM 1319 N N . LEU A 1 172 ? -28.041 -2.680 17.222 1.00 95.75 172 LEU A N 1
ATOM 1320 C CA . LEU A 1 172 ? -29.329 -3.370 17.195 1.00 95.75 172 LEU A CA 1
ATOM 1321 C C . LEU A 1 172 ? -30.493 -2.381 17.027 1.00 95.75 172 LEU A C 1
ATOM 1323 O O . LEU A 1 172 ? -30.745 -1.521 17.875 1.00 95.75 172 LEU A O 1
ATOM 1327 N N . VAL A 1 173 ? -31.276 -2.551 15.972 1.00 94.56 173 VAL A N 1
ATOM 1328 C CA . VAL A 1 173 ? -32.544 -1.853 15.772 1.00 94.56 173 VAL A CA 1
ATOM 1329 C C . VAL A 1 173 ? -33.638 -2.644 16.477 1.00 94.56 173 VAL A C 1
ATOM 1331 O O . VAL A 1 173 ? -34.156 -3.623 15.953 1.00 94.56 173 VAL A O 1
ATOM 1334 N N . LYS A 1 174 ? -34.026 -2.211 17.683 1.00 88.38 174 LYS A N 1
ATOM 1335 C CA . LYS A 1 174 ? -35.011 -2.928 18.523 1.00 88.38 174 LYS A CA 1
ATOM 1336 C C . LYS A 1 174 ? -36.333 -3.247 17.814 1.00 88.38 174 LYS A C 1
ATOM 1338 O O . LYS A 1 174 ? -36.953 -4.250 18.141 1.00 88.38 174 LYS A O 1
ATOM 1343 N N . ALA A 1 175 ? -36.769 -2.393 16.887 1.00 89.06 175 ALA A N 1
ATOM 1344 C CA . ALA A 1 175 ? -38.032 -2.566 16.174 1.00 89.06 175 ALA A CA 1
ATOM 1345 C C . ALA A 1 175 ? -38.012 -3.743 15.183 1.00 89.06 175 ALA A C 1
ATOM 1347 O O . ALA A 1 175 ? -39.037 -4.395 15.011 1.00 89.06 175 ALA A O 1
ATOM 1348 N N . THR A 1 176 ? -36.868 -4.014 14.545 1.00 89.88 176 THR A N 1
ATOM 1349 C CA . THR A 1 176 ? -36.732 -5.057 13.512 1.00 89.88 176 THR A CA 1
ATOM 1350 C C . THR A 1 176 ? -35.932 -6.268 13.993 1.00 89.88 176 THR A C 1
ATOM 1352 O O . THR A 1 176 ? -36.062 -7.350 13.434 1.00 89.88 176 THR A O 1
ATOM 1355 N N . GLY A 1 177 ? -35.117 -6.106 15.040 1.00 88.75 177 GLY A N 1
ATOM 1356 C CA . GLY A 1 177 ? -34.140 -7.103 15.480 1.00 88.75 177 GLY A CA 1
ATOM 1357 C C . GLY A 1 177 ? -32.877 -7.148 14.612 1.00 88.75 177 GLY A C 1
ATOM 1358 O O . GLY A 1 177 ? -31.986 -7.948 14.886 1.00 88.75 177 GLY A O 1
ATOM 1359 N N . GLU A 1 178 ? -32.779 -6.294 13.591 1.00 93.00 178 GLU A N 1
ATOM 1360 C CA . GLU A 1 178 ? -31.626 -6.220 12.692 1.00 93.00 178 GLU A CA 1
ATOM 1361 C C . GLU A 1 178 ? -30.471 -5.444 13.327 1.00 93.00 178 GLU A C 1
ATOM 1363 O O . GLU A 1 178 ? -30.679 -4.552 14.152 1.00 93.00 178 GLU A O 1
ATOM 1368 N N . VAL A 1 179 ? -29.241 -5.754 12.918 1.00 96.88 179 VAL A N 1
ATOM 1369 C CA . VAL A 1 179 ? -28.044 -5.024 13.347 1.00 96.88 179 VAL A CA 1
ATOM 1370 C C . VAL A 1 179 ? -27.524 -4.204 12.174 1.00 96.88 179 VAL A C 1
ATOM 1372 O O . VAL A 1 179 ? -27.061 -4.755 11.180 1.00 96.88 179 VAL A O 1
ATOM 1375 N N . LEU A 1 180 ? -27.603 -2.879 12.291 1.00 97.81 180 LEU A N 1
ATOM 1376 C CA . LEU A 1 180 ? -27.138 -1.957 11.259 1.00 97.81 180 LEU A CA 1
ATOM 1377 C C . LEU A 1 180 ? -25.694 -1.535 11.508 1.00 97.81 180 LEU A C 1
ATOM 1379 O O . LEU A 1 180 ? -25.290 -1.290 12.650 1.00 97.81 180 LEU A O 1
ATOM 1383 N N . ALA A 1 181 ? -24.942 -1.403 10.420 1.00 98.44 181 ALA A N 1
ATOM 1384 C CA . ALA A 1 181 ? -23.600 -0.859 10.435 1.00 98.44 181 ALA A CA 1
ATOM 1385 C C . ALA A 1 181 ? -23.608 0.672 10.528 1.00 98.44 181 ALA A C 1
ATOM 1387 O O . ALA A 1 181 ? 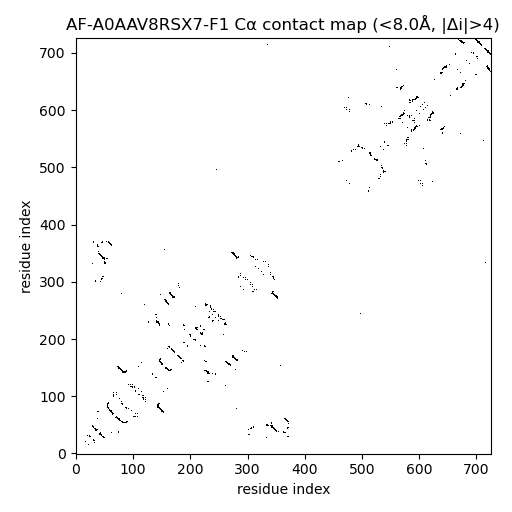-24.198 1.362 9.698 1.00 98.44 181 ALA A O 1
ATOM 1388 N N . VAL A 1 182 ? -22.897 1.209 11.519 1.00 98.19 182 VAL A N 1
ATOM 1389 C CA . VAL A 1 182 ? -22.692 2.650 11.705 1.00 98.19 182 VAL A CA 1
ATOM 1390 C C . VAL A 1 182 ? -21.193 2.935 11.711 1.00 98.19 182 VAL A C 1
ATOM 1392 O O . VAL A 1 182 ? -20.484 2.535 12.631 1.00 98.19 182 VAL A O 1
ATOM 1395 N N . GLN A 1 183 ? -20.692 3.622 10.687 1.00 98.25 183 GLN A N 1
ATOM 1396 C CA . GLN A 1 183 ? -19.294 4.058 10.641 1.00 98.25 183 GLN A CA 1
ATOM 1397 C C . GLN A 1 183 ? -19.060 5.183 11.656 1.00 98.25 183 GLN A C 1
ATOM 1399 O O . GLN A 1 183 ? -19.811 6.156 11.674 1.00 98.25 183 GLN A O 1
ATOM 1404 N N . LEU A 1 184 ? -18.036 5.045 12.505 1.00 98.00 184 LEU A N 1
ATOM 1405 C CA . LEU A 1 184 ? -17.755 6.004 13.587 1.00 98.00 184 LEU A CA 1
ATOM 1406 C C . LEU A 1 184 ? -16.513 6.877 13.345 1.00 98.00 184 LEU A C 1
ATOM 1408 O O . LEU A 1 184 ? -16.276 7.820 14.105 1.00 98.00 184 LEU A O 1
ATOM 1412 N N . SER A 1 185 ? -15.720 6.561 12.319 1.00 97.38 185 SER A N 1
ATOM 1413 C CA . SER A 1 185 ? -14.509 7.291 11.933 1.00 97.38 185 SER A CA 1
ATOM 1414 C C . SER A 1 185 ? -14.663 7.968 10.574 1.00 97.38 185 SER A C 1
ATOM 1416 O O . SER A 1 185 ? -15.149 7.355 9.620 1.00 97.38 185 SER A O 1
ATOM 1418 N N . GLU A 1 186 ? -14.176 9.202 10.478 1.00 93.94 186 GLU A N 1
ATOM 1419 C CA . GLU A 1 186 ? -13.921 9.873 9.203 1.00 93.94 186 GLU A CA 1
ATOM 1420 C C . GLU A 1 186 ? -12.653 9.297 8.566 1.00 93.94 186 GLU A C 1
ATOM 1422 O O . GLU A 1 186 ? -11.684 8.995 9.266 1.00 93.94 186 GLU A O 1
ATOM 1427 N N . GLU A 1 187 ? -12.666 9.117 7.249 1.00 96.00 187 GLU A N 1
ATOM 1428 C CA . GLU A 1 187 ? -11.529 8.601 6.486 1.00 96.00 187 GLU A CA 1
ATOM 1429 C C . GLU A 1 187 ? -10.839 9.730 5.734 1.00 96.00 187 GLU A C 1
ATOM 1431 O O . GLU A 1 187 ? -11.480 10.590 5.134 1.00 96.00 187 GLU A O 1
ATOM 1436 N N . HIS A 1 188 ? -9.515 9.685 5.725 1.00 98.12 188 HIS A N 1
ATOM 1437 C CA . HIS A 1 188 ? -8.659 10.727 5.180 1.00 98.12 188 HIS A CA 1
ATOM 1438 C C . HIS A 1 188 ? -7.947 10.230 3.920 1.00 98.12 188 HIS A C 1
ATOM 1440 O O . HIS A 1 188 ? -6.721 10.230 3.856 1.00 98.12 188 HIS A O 1
ATOM 1446 N N . ASN A 1 189 ? -8.721 9.776 2.929 1.00 97.75 189 ASN A N 1
ATOM 1447 C CA . ASN A 1 189 ? -8.231 9.259 1.648 1.00 97.75 189 ASN A CA 1
ATOM 1448 C C . ASN A 1 189 ? -8.622 10.206 0.501 1.00 97.75 189 ASN A C 1
ATOM 1450 O O . ASN A 1 189 ? -9.781 10.598 0.383 1.00 97.75 189 ASN A O 1
ATOM 1454 N N . ALA A 1 190 ? -7.685 10.533 -0.387 1.00 97.38 190 ALA A N 1
ATOM 1455 C CA . ALA A 1 190 ? -7.887 11.407 -1.545 1.00 97.38 190 ALA A CA 1
ATOM 1456 C C . ALA A 1 190 ? -8.907 10.858 -2.567 1.00 97.38 190 ALA A C 1
ATOM 1458 O O . ALA A 1 190 ? -9.406 11.594 -3.424 1.00 97.38 190 ALA A O 1
ATOM 1459 N N . GLY A 1 191 ? -9.262 9.572 -2.483 1.00 95.44 191 GLY A N 1
ATOM 1460 C CA . GLY A 1 191 ? -10.392 8.993 -3.206 1.00 95.44 191 GLY A CA 1
ATOM 1461 C C . GLY A 1 191 ? -11.739 9.628 -2.838 1.00 95.44 191 GLY A C 1
ATOM 1462 O O . GLY A 1 191 ? -12.641 9.655 -3.679 1.00 95.44 191 GLY A O 1
ATOM 1463 N N . ILE A 1 192 ? -11.858 10.195 -1.633 1.00 96.56 192 ILE A N 1
ATOM 1464 C CA . ILE A 1 192 ? -13.066 10.836 -1.107 1.00 96.56 192 ILE A CA 1
ATOM 1465 C C . ILE A 1 192 ? -13.092 12.316 -1.504 1.00 96.56 192 ILE A C 1
ATOM 1467 O O . ILE A 1 192 ? -12.167 13.073 -1.222 1.00 96.56 192 ILE A O 1
ATOM 1471 N N . GLU A 1 193 ? -14.191 12.748 -2.123 1.00 97.12 193 GLU A N 1
ATOM 1472 C CA . GLU A 1 193 ? -14.347 14.113 -2.646 1.00 97.12 193 GLU A CA 1
ATOM 1473 C C . GLU A 1 193 ? -14.199 15.201 -1.572 1.00 97.12 193 GLU A C 1
ATOM 1475 O O . GLU A 1 193 ? -13.512 16.190 -1.806 1.00 97.12 193 GLU A O 1
ATOM 1480 N N . SER A 1 194 ? -14.768 15.017 -0.378 1.00 97.19 194 SER A N 1
ATOM 1481 C CA . SER A 1 194 ? -14.636 16.003 0.706 1.00 97.19 194 SER A CA 1
ATOM 1482 C C . SER A 1 194 ? -13.185 16.186 1.160 1.00 97.19 194 SER A C 1
ATOM 1484 O O . SER A 1 194 ? -12.775 17.307 1.446 1.00 97.19 194 SER A O 1
ATOM 1486 N N . VAL A 1 195 ? -12.385 15.115 1.159 1.00 98.12 195 VAL A N 1
ATOM 1487 C CA . VAL A 1 195 ? -10.949 15.177 1.476 1.00 98.12 195 VAL A CA 1
ATOM 1488 C C . VAL A 1 195 ? -10.187 15.916 0.375 1.00 98.12 195 VAL A C 1
ATOM 1490 O O . VAL A 1 195 ? -9.282 16.694 0.669 1.00 98.12 195 VAL A O 1
ATOM 1493 N N . ARG A 1 196 ? -10.570 15.737 -0.898 1.00 97.88 196 ARG A N 1
ATOM 1494 C CA . ARG A 1 196 ? -9.998 16.525 -2.005 1.00 97.88 196 ARG A CA 1
ATOM 1495 C C . ARG A 1 196 ? -10.289 18.012 -1.843 1.00 97.88 196 ARG A C 1
ATOM 1497 O O . ARG A 1 196 ? -9.386 18.830 -1.990 1.00 97.88 196 ARG A O 1
ATOM 1504 N N . GLN A 1 197 ? -11.529 18.356 -1.510 1.00 97.75 197 GLN A N 1
ATOM 1505 C CA . GLN A 1 197 ? -11.937 19.742 -1.278 1.00 97.75 197 GLN A CA 1
ATOM 1506 C C . GLN A 1 197 ? -11.190 20.362 -0.093 1.00 97.75 197 GLN A C 1
ATOM 1508 O O . GLN A 1 197 ? -10.721 21.493 -0.203 1.00 97.75 197 GLN A O 1
ATOM 1513 N N . GLU A 1 198 ? -11.015 19.618 1.003 1.00 97.31 198 GLU A N 1
ATOM 1514 C CA . GLU A 1 198 ? -10.201 20.039 2.150 1.00 97.31 198 GLU A CA 1
ATOM 1515 C C . GLU A 1 198 ? -8.748 20.319 1.737 1.00 97.31 198 GLU A C 1
ATOM 1517 O O . GLU A 1 198 ? -8.215 21.383 2.049 1.00 97.31 198 GLU A O 1
ATOM 1522 N N . LEU A 1 199 ? -8.119 19.407 0.987 1.00 97.81 199 LEU A N 1
ATOM 1523 C CA . LEU A 1 199 ? -6.745 19.570 0.502 1.00 97.81 199 LEU A CA 1
ATOM 1524 C C . LEU A 1 199 ? -6.587 20.805 -0.395 1.00 97.81 199 LEU A C 1
ATOM 1526 O O . LEU A 1 199 ? -5.658 21.587 -0.198 1.00 97.81 199 LEU A O 1
ATOM 1530 N N . HIS A 1 200 ? -7.515 21.032 -1.328 1.00 97.62 200 HIS A N 1
ATOM 1531 C CA . HIS A 1 200 ? -7.518 22.242 -2.155 1.00 97.62 200 HIS A CA 1
ATOM 1532 C C . HIS A 1 200 ? -7.729 23.518 -1.328 1.00 97.62 200 HIS A C 1
ATOM 1534 O O . HIS A 1 200 ? -7.063 24.520 -1.574 1.00 97.62 200 HIS A O 1
ATOM 1540 N N . ALA A 1 201 ? -8.611 23.493 -0.325 1.00 97.19 201 ALA A N 1
ATOM 1541 C CA . ALA A 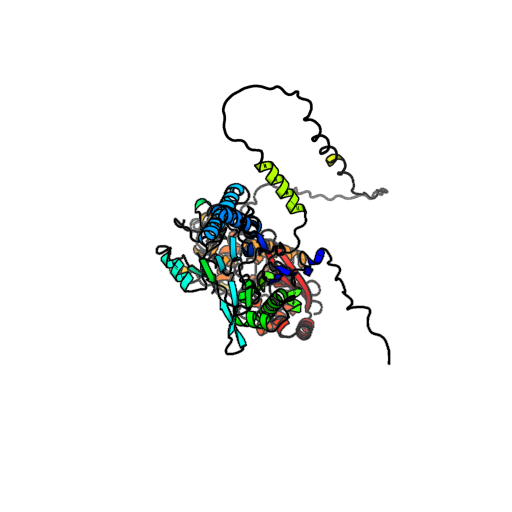1 201 ? -8.866 24.646 0.537 1.00 97.19 201 ALA A CA 1
ATOM 1542 C C . ALA A 1 201 ? -7.661 24.997 1.424 1.00 97.19 201 ALA A C 1
ATOM 1544 O O . ALA A 1 201 ? -7.371 26.173 1.643 1.00 97.19 201 ALA A O 1
ATOM 1545 N N . LEU A 1 202 ? -6.940 23.989 1.922 1.00 96.00 202 LEU A N 1
ATOM 1546 C CA . LEU A 1 202 ? -5.721 24.189 2.703 1.00 96.00 202 LEU A CA 1
ATOM 1547 C C . LEU A 1 202 ? -4.550 24.643 1.831 1.00 96.00 202 LEU A C 1
ATOM 1549 O O . LEU A 1 202 ? -3.601 25.239 2.351 1.00 96.00 202 LEU A O 1
ATOM 1553 N N . HIS A 1 203 ? -4.546 24.297 0.543 1.00 95.88 203 HIS A N 1
ATOM 1554 C CA . HIS A 1 203 ? -3.449 24.570 -0.384 1.00 95.88 203 HIS A CA 1
ATOM 1555 C C . HIS A 1 203 ? -3.955 25.255 -1.666 1.00 95.88 203 HIS A C 1
ATOM 1557 O O . HIS A 1 203 ? -3.791 24.710 -2.758 1.00 95.88 203 HIS A O 1
ATOM 1563 N N . PRO A 1 204 ? -4.529 26.469 -1.560 1.00 94.94 204 PRO A N 1
ATOM 1564 C CA . PRO A 1 204 ? -5.165 27.147 -2.693 1.00 94.94 204 PRO A CA 1
ATOM 1565 C C . PRO A 1 204 ? -4.184 27.485 -3.826 1.00 94.94 204 PRO A C 1
ATOM 1567 O O . PRO A 1 204 ? -4.592 27.606 -4.977 1.00 94.94 204 PRO A O 1
ATOM 1570 N N . ASP A 1 205 ? -2.895 27.604 -3.501 1.00 92.50 205 ASP A N 1
ATOM 1571 C CA . ASP A 1 205 ? -1.828 27.937 -4.453 1.00 92.50 205 ASP A CA 1
ATOM 1572 C C . ASP A 1 205 ? -1.176 26.701 -5.101 1.00 92.50 205 ASP A C 1
ATOM 1574 O O . ASP A 1 205 ? -0.270 26.848 -5.913 1.00 92.50 205 ASP A O 1
ATOM 1578 N N . ASP A 1 206 ? -1.589 25.483 -4.731 1.00 93.69 206 ASP A N 1
ATOM 1579 C CA . ASP A 1 206 ? -1.017 24.234 -5.247 1.00 93.69 206 ASP A CA 1
ATOM 1580 C C . ASP A 1 206 ? -2.068 23.482 -6.068 1.00 93.69 206 ASP A C 1
ATOM 1582 O O . ASP A 1 206 ? -2.821 22.648 -5.562 1.00 93.69 206 ASP A O 1
ATOM 1586 N N . SER A 1 207 ? -2.122 23.785 -7.367 1.00 90.44 207 SER A N 1
ATOM 1587 C CA . SER A 1 207 ? -3.057 23.124 -8.289 1.00 90.44 207 SER A CA 1
ATOM 1588 C C . SER A 1 207 ? -2.818 21.613 -8.424 1.00 90.44 207 SER A C 1
ATOM 1590 O O . SER A 1 207 ? -3.722 20.886 -8.828 1.00 90.44 207 SER A O 1
ATOM 1592 N N . GLU A 1 208 ? -1.635 21.131 -8.028 1.00 92.06 208 GLU A N 1
ATOM 1593 C CA . GLU A 1 208 ? -1.242 19.723 -8.071 1.00 92.06 208 GLU A CA 1
ATOM 1594 C C . GLU A 1 208 ? -1.304 19.051 -6.690 1.00 92.06 208 GLU A C 1
ATOM 1596 O O . GLU A 1 208 ? -0.751 17.961 -6.506 1.00 92.06 208 GLU A O 1
ATOM 1601 N N . ILE A 1 209 ? -1.971 19.661 -5.697 1.00 95.88 209 ILE A N 1
ATOM 1602 C CA . ILE A 1 209 ? -2.093 19.070 -4.357 1.00 95.88 209 ILE A CA 1
ATOM 1603 C C . ILE A 1 209 ? -2.749 17.688 -4.399 1.00 95.88 209 ILE A C 1
ATOM 1605 O O . ILE A 1 209 ? -2.340 16.781 -3.674 1.00 95.88 209 ILE A O 1
ATOM 1609 N N . VAL A 1 210 ? -3.715 17.490 -5.296 1.00 96.19 210 VAL A N 1
ATOM 1610 C CA . VAL A 1 210 ? -4.379 16.207 -5.525 1.00 96.19 210 VAL A CA 1
ATOM 1611 C C . VAL A 1 210 ? -4.393 15.904 -7.016 1.00 96.19 210 VAL A C 1
ATOM 1613 O O . VAL A 1 210 ? -4.904 16.679 -7.818 1.00 96.19 210 VAL A O 1
ATOM 1616 N N . VAL A 1 211 ? -3.842 14.750 -7.387 1.00 91.69 211 VAL A N 1
ATOM 1617 C CA . VAL A 1 211 ? -3.665 14.331 -8.780 1.00 91.69 211 VAL A CA 1
ATOM 1618 C C . VAL A 1 211 ? -4.286 12.957 -8.988 1.00 91.69 211 VAL A C 1
ATOM 1620 O O . VAL A 1 211 ? -4.081 12.036 -8.194 1.00 91.69 211 VAL A O 1
ATOM 1623 N N . LEU A 1 212 ? -5.027 12.794 -10.083 1.00 88.44 212 LEU A N 1
ATOM 1624 C CA . LEU A 1 212 ? -5.522 11.494 -10.521 1.00 88.44 212 LEU A CA 1
ATOM 1625 C C . LEU A 1 212 ? -4.410 10.747 -11.271 1.00 88.44 212 LEU A C 1
ATOM 1627 O O . LEU A 1 212 ? -4.107 11.057 -12.422 1.00 88.44 212 LEU A O 1
ATOM 1631 N N . LYS A 1 213 ? -3.805 9.742 -10.632 1.00 79.62 213 LYS A N 1
ATOM 1632 C CA . LYS A 1 213 ? -2.718 8.928 -11.199 1.00 79.62 213 LYS A CA 1
ATOM 1633 C C . LYS A 1 213 ? -3.147 7.464 -11.253 1.00 79.62 213 LYS A C 1
ATOM 1635 O O . LYS A 1 213 ? -3.522 6.887 -10.239 1.00 79.62 213 LYS A O 1
ATOM 1640 N N . HIS A 1 214 ? -3.103 6.856 -12.440 1.00 77.75 214 HIS A N 1
ATOM 1641 C CA . HIS A 1 214 ? -3.560 5.472 -12.667 1.00 77.75 214 HIS A CA 1
ATOM 1642 C C . HIS A 1 214 ? -5.004 5.209 -12.194 1.00 77.75 214 HIS A C 1
ATOM 1644 O O . HIS A 1 214 ? -5.282 4.182 -11.583 1.00 77.75 214 HIS A O 1
ATOM 1650 N N . ASN A 1 215 ? -5.924 6.146 -12.459 1.00 82.31 215 ASN A N 1
ATOM 1651 C CA . ASN A 1 215 ? -7.322 6.110 -11.998 1.00 82.31 215 ASN A CA 1
ATOM 1652 C C . ASN A 1 215 ? -7.501 6.095 -10.468 1.00 82.31 215 ASN A C 1
ATOM 1654 O O . ASN A 1 215 ? -8.582 5.780 -9.979 1.00 82.31 215 ASN A O 1
ATOM 1658 N N . VAL A 1 216 ? -6.465 6.474 -9.717 1.00 85.00 216 VAL A N 1
ATOM 1659 C CA . VAL A 1 216 ? -6.501 6.612 -8.262 1.00 85.00 216 VAL A CA 1
ATOM 1660 C C . VAL A 1 216 ? -6.082 8.029 -7.884 1.00 85.00 216 VAL A C 1
ATOM 1662 O O . VAL A 1 216 ? -5.064 8.540 -8.351 1.00 85.00 216 VAL A O 1
ATOM 1665 N N . TRP A 1 217 ? -6.880 8.687 -7.051 1.00 95.12 217 TRP A N 1
ATOM 1666 C CA . TRP A 1 217 ? -6.559 10.017 -6.545 1.00 95.12 217 TRP A CA 1
ATOM 1667 C C . TRP A 1 217 ? -5.442 9.936 -5.508 1.00 95.12 217 TRP A C 1
ATOM 1669 O O . TRP A 1 217 ? -5.504 9.115 -4.595 1.00 95.12 217 TRP A O 1
ATOM 1679 N N . ARG A 1 218 ? -4.413 10.772 -5.659 1.00 95.38 218 ARG A N 1
ATOM 1680 C CA . ARG A 1 218 ? -3.228 10.791 -4.796 1.00 95.38 218 ARG A CA 1
ATOM 1681 C C . ARG A 1 218 ? -2.825 12.217 -4.446 1.00 95.38 218 ARG A C 1
ATOM 1683 O O . ARG A 1 218 ? -2.782 13.083 -5.318 1.00 95.38 218 ARG A O 1
ATOM 1690 N N . VAL A 1 219 ? -2.451 12.435 -3.194 1.00 96.50 219 VAL A N 1
ATOM 1691 C CA . VAL A 1 219 ? -1.827 13.665 -2.707 1.00 96.50 219 VAL A CA 1
ATOM 1692 C C . VAL A 1 219 ? -0.445 13.806 -3.349 1.00 96.50 219 VAL A C 1
ATOM 1694 O O . VAL A 1 219 ? 0.369 12.877 -3.288 1.00 96.50 219 VAL A O 1
ATOM 1697 N N . LYS A 1 220 ? -0.216 14.926 -4.047 1.00 93.12 220 LYS A N 1
ATOM 1698 C CA . LYS A 1 220 ? 0.967 15.210 -4.887 1.00 93.12 220 LYS A CA 1
ATOM 1699 C C . LYS A 1 220 ? 1.335 14.089 -5.874 1.00 93.12 220 LYS A C 1
ATOM 1701 O O . LYS A 1 220 ? 2.489 13.950 -6.265 1.00 93.12 220 LYS A O 1
ATOM 1706 N N . GLY A 1 221 ? 0.376 13.237 -6.250 1.00 90.31 221 GLY A N 1
ATOM 1707 C CA . GLY A 1 221 ? 0.624 12.077 -7.113 1.00 90.31 221 GLY A CA 1
ATOM 1708 C C . GLY A 1 221 ? 1.395 10.917 -6.457 1.00 90.31 221 GLY A C 1
ATOM 1709 O O . GLY A 1 221 ? 1.759 9.974 -7.167 1.00 90.31 221 GLY A O 1
ATOM 1710 N N . ILE A 1 222 ? 1.627 10.957 -5.138 1.00 88.88 222 ILE A N 1
ATOM 1711 C CA . ILE A 1 222 ? 2.455 9.981 -4.409 1.00 88.88 222 ILE A CA 1
ATOM 1712 C C . ILE A 1 222 ? 1.592 9.050 -3.551 1.00 88.88 222 ILE A C 1
ATOM 1714 O O . ILE A 1 222 ? 1.533 7.847 -3.810 1.00 88.88 222 ILE A O 1
ATOM 1718 N N . ILE A 1 223 ? 0.876 9.594 -2.568 1.00 94.12 223 ILE A N 1
ATOM 1719 C CA . ILE A 1 223 ? 0.202 8.833 -1.502 1.00 94.12 223 ILE A CA 1
ATOM 1720 C C . ILE A 1 223 ? -1.316 9.044 -1.539 1.00 94.12 223 ILE A C 1
ATOM 1722 O O . ILE A 1 223 ? -1.777 10.077 -2.007 1.00 94.12 223 ILE A O 1
ATOM 1726 N N . GLN A 1 224 ? -2.113 8.067 -1.101 1.00 95.81 224 GLN A N 1
ATOM 1727 C CA . GLN A 1 224 ? -3.579 8.191 -1.098 1.00 95.81 224 GLN A CA 1
ATOM 1728 C C . GLN A 1 224 ? -4.123 8.866 0.160 1.00 95.81 224 GLN A C 1
ATOM 1730 O O . GLN A 1 224 ? -5.149 9.533 0.076 1.00 95.81 224 GLN A O 1
ATOM 1735 N N . VAL A 1 225 ? -3.448 8.739 1.301 1.00 98.06 225 VAL A N 1
ATOM 1736 C CA . VAL A 1 225 ? -3.905 9.358 2.548 1.00 98.06 225 VAL A CA 1
ATOM 1737 C C . VAL A 1 225 ? -3.492 10.822 2.653 1.00 98.06 225 VAL A C 1
ATOM 1739 O O . VAL A 1 225 ? -2.409 11.202 2.215 1.00 98.06 225 VAL A O 1
ATOM 1742 N N . SER A 1 226 ? -4.356 11.651 3.241 1.00 98.19 226 SER A N 1
ATOM 1743 C CA . SER A 1 226 ? -4.093 13.068 3.535 1.00 98.19 226 SER A CA 1
ATOM 1744 C C . SER A 1 226 ? -3.588 13.302 4.960 1.00 98.19 226 SER A C 1
ATOM 1746 O O . SER A 1 226 ? -3.105 14.391 5.287 1.00 98.19 226 SER A O 1
ATOM 1748 N N . ARG A 1 227 ? -3.678 12.281 5.824 1.00 98.44 227 ARG A N 1
ATOM 1749 C CA . ARG A 1 227 ? -3.230 12.349 7.215 1.00 98.44 227 ARG A CA 1
ATOM 1750 C C . ARG A 1 227 ? -2.525 11.067 7.646 1.00 98.44 227 ARG A C 1
ATOM 1752 O O . ARG A 1 227 ? -3.013 9.979 7.362 1.00 98.44 227 ARG A O 1
ATOM 1759 N N . SER A 1 228 ? -1.414 11.201 8.363 1.00 98.56 228 SER A N 1
ATOM 1760 C CA . SER A 1 228 ? -0.606 10.079 8.862 1.00 98.56 228 SER A CA 1
ATOM 1761 C C . SER A 1 228 ? 0.285 10.510 10.030 1.00 98.56 228 SER A C 1
ATOM 1763 O O . SER A 1 228 ? 0.514 11.703 10.253 1.00 98.56 228 SER A O 1
ATOM 1765 N N . ILE A 1 229 ? 0.827 9.547 10.776 1.00 98.88 229 ILE A N 1
ATOM 1766 C CA . ILE A 1 229 ? 2.065 9.740 11.551 1.00 98.88 229 ILE A CA 1
ATOM 1767 C C . ILE A 1 229 ? 3.234 9.354 10.634 1.00 98.88 229 ILE A C 1
ATOM 1769 O O . ILE A 1 229 ? 3.088 8.462 9.801 1.00 98.88 229 ILE A O 1
ATOM 1773 N N . GLY A 1 230 ? 4.388 10.014 10.756 1.00 98.62 230 GLY A N 1
ATOM 1774 C CA . GLY A 1 230 ? 5.520 9.796 9.842 1.00 98.62 230 GLY A CA 1
ATOM 1775 C C . GLY A 1 230 ? 5.369 10.574 8.536 1.00 98.62 230 GLY A C 1
ATOM 1776 O O . GLY A 1 230 ? 4.927 11.717 8.583 1.00 98.62 230 GLY A O 1
ATOM 1777 N N . ASP A 1 231 ? 5.791 10.025 7.393 1.00 98.44 231 ASP A N 1
ATOM 1778 C CA . ASP A 1 231 ? 5.814 10.743 6.099 1.00 98.44 231 ASP A CA 1
ATOM 1779 C C . ASP A 1 231 ? 6.426 12.150 6.214 1.00 98.44 231 ASP A C 1
ATOM 1781 O O . ASP A 1 231 ? 5.953 13.133 5.636 1.00 98.44 231 ASP A O 1
ATOM 1785 N N . VAL A 1 232 ? 7.480 12.265 7.023 1.00 98.19 232 VAL A N 1
ATOM 1786 C CA . VAL A 1 232 ? 8.088 13.540 7.409 1.00 98.19 232 VAL A CA 1
ATOM 1787 C C . VAL A 1 232 ? 8.521 14.345 6.182 1.00 98.19 232 VAL A C 1
ATOM 1789 O O . VAL A 1 232 ? 8.407 15.570 6.186 1.00 98.19 232 VAL A O 1
ATOM 1792 N N . TYR A 1 233 ? 8.934 13.669 5.108 1.00 97.31 233 TYR A N 1
ATOM 1793 C CA . TYR A 1 233 ? 9.294 14.297 3.835 1.00 97.31 233 TYR A CA 1
ATOM 1794 C C . TYR A 1 233 ? 8.158 15.102 3.173 1.00 97.31 233 TYR A C 1
ATOM 1796 O O . TYR A 1 233 ? 8.441 15.950 2.334 1.00 97.31 233 TYR A O 1
ATOM 1804 N N . LEU A 1 234 ? 6.889 14.881 3.537 1.00 97.50 234 LEU A N 1
ATOM 1805 C CA . LEU A 1 234 ? 5.733 15.666 3.072 1.00 97.50 234 LEU A CA 1
ATOM 1806 C C . LEU A 1 234 ? 5.268 16.705 4.099 1.00 97.50 234 LEU A C 1
ATOM 1808 O O . LEU A 1 234 ? 4.355 17.483 3.843 1.00 97.50 234 LEU A O 1
ATOM 1812 N N . LYS A 1 235 ? 5.881 16.736 5.282 1.00 97.75 235 LYS A N 1
ATOM 1813 C CA . LYS A 1 235 ? 5.516 17.650 6.375 1.00 97.75 235 LYS A CA 1
ATOM 1814 C C . LYS A 1 235 ? 6.577 18.712 6.626 1.00 97.75 235 LYS A C 1
ATOM 1816 O O . LYS A 1 235 ? 6.273 19.786 7.144 1.00 97.75 235 LYS A O 1
ATOM 1821 N N . LYS A 1 236 ? 7.825 18.396 6.288 1.00 97.12 236 LYS A N 1
ATOM 1822 C CA . LYS A 1 236 ? 9.024 19.160 6.617 1.00 97.12 236 LYS A CA 1
ATOM 1823 C C . LYS A 1 236 ? 9.938 19.226 5.399 1.00 97.12 236 LYS A C 1
ATOM 1825 O O . LYS A 1 236 ? 10.492 18.215 4.967 1.00 97.12 236 LYS A O 1
ATOM 1830 N N . THR A 1 237 ? 10.074 20.427 4.842 1.00 95.12 237 THR A N 1
ATOM 1831 C CA . THR A 1 237 ? 10.807 20.679 3.591 1.00 95.12 237 THR A CA 1
ATOM 1832 C C . THR A 1 237 ? 12.278 20.252 3.699 1.00 95.12 237 THR A C 1
ATOM 1834 O O . THR A 1 237 ? 12.870 19.763 2.743 1.00 95.12 237 THR A O 1
ATOM 1837 N N . GLU A 1 238 ? 12.862 20.318 4.901 1.00 95.12 238 GLU A N 1
ATOM 1838 C CA . GLU A 1 238 ? 14.242 19.918 5.181 1.00 95.12 238 GLU A CA 1
ATOM 1839 C C . GLU A 1 238 ? 14.520 18.412 4.995 1.00 95.12 238 GLU A C 1
ATOM 1841 O O . GLU A 1 238 ? 15.688 18.021 4.891 1.00 95.12 238 GLU A O 1
ATOM 1846 N N . PHE A 1 239 ? 13.471 17.583 4.921 1.00 96.25 239 PHE A N 1
ATOM 1847 C CA . PHE A 1 239 ? 13.546 16.148 4.627 1.00 96.25 239 PHE A CA 1
ATOM 1848 C C . PHE A 1 239 ? 13.048 15.800 3.216 1.00 96.25 239 PHE A C 1
ATOM 1850 O O . PHE A 1 239 ? 13.121 14.641 2.821 1.00 96.25 239 PHE A O 1
ATOM 1857 N N . ASN A 1 240 ? 12.580 16.776 2.431 1.00 95.50 240 ASN A N 1
ATOM 1858 C CA . ASN A 1 240 ? 12.258 16.598 1.014 1.00 95.50 240 ASN A CA 1
ATOM 1859 C C . ASN A 1 240 ? 13.455 17.002 0.140 1.00 95.50 240 ASN A C 1
ATOM 1861 O O . ASN A 1 240 ? 13.416 17.968 -0.615 1.00 95.50 240 ASN A O 1
ATOM 1865 N N . ARG A 1 241 ? 14.581 16.310 0.321 1.00 92.81 241 ARG A N 1
ATOM 1866 C CA . ARG A 1 241 ? 15.826 16.580 -0.410 1.00 92.81 241 ARG A CA 1
ATOM 1867 C C . ARG A 1 241 ? 16.715 15.349 -0.467 1.00 92.81 241 ARG A C 1
ATOM 1869 O O . ARG A 1 241 ? 16.541 14.409 0.312 1.00 92.81 241 ARG A O 1
ATOM 1876 N N . GLU A 1 242 ? 17.708 15.376 -1.346 1.00 88.75 242 GLU A N 1
ATOM 1877 C CA . GLU A 1 242 ? 18.767 14.369 -1.350 1.00 88.75 242 GLU A CA 1
ATOM 1878 C C . GLU A 1 242 ? 19.422 14.264 0.044 1.00 88.75 242 GLU A C 1
ATOM 1880 O O . GLU A 1 242 ? 19.628 15.290 0.708 1.00 88.75 242 GLU A O 1
ATOM 1885 N N . PRO A 1 243 ? 19.731 13.045 0.531 1.00 90.19 243 PRO A N 1
ATOM 1886 C CA . PRO A 1 243 ? 19.782 11.764 -0.192 1.00 90.19 243 PRO A CA 1
ATOM 1887 C C . PRO A 1 243 ? 18.489 10.911 -0.156 1.00 90.19 243 PRO A C 1
ATOM 1889 O O . PRO A 1 243 ? 18.552 9.687 -0.318 1.00 90.19 243 PRO A O 1
ATOM 1892 N N . LEU A 1 244 ? 17.306 11.500 0.073 1.00 83.38 244 LEU A N 1
ATOM 1893 C CA . LEU A 1 244 ? 16.038 10.773 -0.090 1.00 83.38 244 LEU A CA 1
ATOM 1894 C C . LEU A 1 244 ? 15.858 10.308 -1.547 1.00 83.38 244 LEU A C 1
ATOM 1896 O O . LEU A 1 244 ? 16.301 10.979 -2.476 1.00 83.38 244 LEU A O 1
ATOM 1900 N N . GLN A 1 245 ? 15.235 9.142 -1.758 1.00 79.25 245 GLN A N 1
ATOM 1901 C CA . GLN A 1 245 ? 15.030 8.612 -3.112 1.00 79.25 245 GLN A CA 1
ATOM 1902 C C . GLN A 1 245 ? 14.189 9.576 -3.955 1.00 79.25 245 GLN A C 1
ATOM 1904 O O . GLN A 1 245 ? 13.159 10.064 -3.494 1.00 79.25 245 GLN A O 1
ATOM 1909 N N . ALA A 1 246 ? 14.575 9.754 -5.222 1.00 81.31 246 ALA A N 1
ATOM 1910 C CA . ALA A 1 246 ? 13.930 10.682 -6.153 1.00 81.31 246 ALA A CA 1
ATOM 1911 C C . ALA A 1 246 ? 12.407 10.492 -6.272 1.00 81.31 246 ALA A C 1
ATOM 1913 O O . ALA A 1 246 ? 11.683 11.469 -6.410 1.00 81.31 246 ALA A O 1
ATOM 1914 N N . LYS A 1 247 ? 11.898 9.258 -6.132 1.00 80.25 247 LYS A N 1
ATOM 1915 C CA . LYS A 1 247 ? 10.452 8.961 -6.167 1.00 80.25 247 LYS A CA 1
ATOM 1916 C C . LYS A 1 247 ? 9.634 9.641 -5.056 1.00 80.25 247 LYS A C 1
ATOM 1918 O O . LYS A 1 247 ? 8.419 9.740 -5.178 1.00 80.25 247 LYS A O 1
ATOM 1923 N N . PHE A 1 248 ? 10.289 10.057 -3.972 1.00 83.75 248 PHE A N 1
ATOM 1924 C CA . PHE A 1 248 ? 9.687 10.778 -2.850 1.00 83.75 248 PHE A CA 1
ATOM 1925 C C . PHE A 1 248 ? 9.994 12.283 -2.893 1.00 83.75 248 PHE A C 1
ATOM 1927 O O . PHE A 1 248 ? 9.411 13.053 -2.134 1.00 83.75 248 PHE A O 1
ATOM 1934 N N . LEU A 1 249 ? 10.906 12.726 -3.760 1.00 87.38 249 LEU A N 1
ATOM 1935 C CA . LEU A 1 249 ? 11.229 14.141 -3.885 1.00 87.38 249 LEU A CA 1
ATOM 1936 C C . LEU A 1 249 ? 10.136 14.856 -4.674 1.00 87.38 249 LEU A C 1
ATOM 1938 O O . LEU A 1 249 ? 9.752 14.443 -5.769 1.00 87.38 249 LEU A O 1
ATOM 1942 N N . LEU A 1 250 ? 9.640 15.945 -4.104 1.00 88.81 250 LEU A N 1
ATOM 1943 C CA . LEU A 1 250 ? 8.745 16.857 -4.791 1.00 88.81 250 LEU A CA 1
ATOM 1944 C C . LEU A 1 250 ? 9.582 17.820 -5.627 1.00 88.81 250 LEU A C 1
ATOM 1946 O O . LEU A 1 250 ? 10.626 18.297 -5.191 1.00 88.81 250 LEU A O 1
ATOM 1950 N N . ARG A 1 251 ? 9.115 18.100 -6.847 1.00 83.25 251 ARG A N 1
ATOM 1951 C CA . ARG A 1 251 ? 9.798 19.024 -7.765 1.00 83.25 251 ARG A CA 1
ATOM 1952 C C . ARG A 1 251 ? 9.827 20.445 -7.216 1.00 83.25 251 ARG A C 1
ATOM 1954 O O . ARG A 1 251 ? 10.828 21.139 -7.353 1.00 83.25 251 ARG A O 1
ATOM 1961 N N . GLU A 1 252 ? 8.723 20.858 -6.606 1.00 84.56 252 GLU A N 1
ATOM 1962 C CA . GLU A 1 252 ? 8.561 22.192 -6.052 1.00 84.56 252 GLU A CA 1
ATOM 1963 C C . GLU A 1 252 ? 8.618 22.147 -4.522 1.00 84.56 252 GLU A C 1
ATOM 1965 O O . GLU A 1 252 ? 7.984 21.281 -3.905 1.00 84.56 252 GLU A O 1
ATOM 1970 N N . PRO A 1 253 ? 9.356 23.074 -3.889 1.00 84.69 253 PRO A N 1
ATOM 1971 C CA . PRO A 1 253 ? 9.388 23.168 -2.442 1.00 84.69 253 PRO A CA 1
ATOM 1972 C C . PRO A 1 253 ? 8.020 23.601 -1.915 1.00 84.69 253 PRO A C 1
ATOM 1974 O O . PRO A 1 253 ? 7.400 24.536 -2.418 1.00 84.69 253 PRO A O 1
ATOM 1977 N N . PHE A 1 254 ? 7.577 22.963 -0.837 1.00 91.75 254 PHE A N 1
ATOM 1978 C CA . PHE A 1 254 ? 6.366 23.350 -0.123 1.00 91.75 254 PHE A CA 1
ATOM 1979 C C . PHE A 1 254 ? 6.716 24.148 1.137 1.00 91.75 254 PHE A C 1
ATOM 1981 O O . PHE A 1 254 ? 7.694 23.863 1.833 1.00 91.75 254 PHE A O 1
ATOM 1988 N N . GLN A 1 255 ? 5.892 25.154 1.435 1.00 86.94 255 GLN A N 1
ATOM 1989 C CA . GLN A 1 255 ? 6.027 25.990 2.637 1.00 86.94 255 GLN A CA 1
ATOM 1990 C C . GLN A 1 255 ? 5.135 25.510 3.789 1.00 86.94 255 GLN A C 1
ATOM 1992 O O . GLN A 1 255 ? 5.424 25.770 4.956 1.00 86.94 255 GLN A O 1
ATOM 1997 N N . ARG A 1 256 ? 4.043 24.814 3.460 1.00 92.88 256 ARG A N 1
ATOM 1998 C CA . ARG A 1 256 ? 3.049 24.285 4.399 1.00 92.88 256 ARG A CA 1
ATOM 1999 C C . ARG A 1 256 ? 3.084 22.752 4.381 1.00 92.88 256 ARG A C 1
ATOM 2001 O O . ARG A 1 256 ? 3.277 22.202 3.299 1.00 92.88 256 ARG A O 1
ATOM 2008 N N . PRO A 1 257 ? 2.915 22.064 5.525 1.00 96.75 257 PRO A N 1
ATOM 2009 C CA . PRO A 1 257 ? 2.827 20.607 5.545 1.00 96.75 257 PRO A CA 1
ATOM 2010 C C . PRO A 1 257 ? 1.724 20.111 4.606 1.00 96.75 257 PRO A C 1
ATOM 2012 O O . PRO A 1 257 ? 0.594 20.589 4.695 1.00 96.75 257 PRO A O 1
ATOM 2015 N N . ILE A 1 258 ? 2.066 19.160 3.736 1.00 97.44 258 ILE A N 1
ATOM 2016 C CA . ILE A 1 258 ? 1.150 18.561 2.755 1.00 97.44 258 ILE A CA 1
ATOM 2017 C C . ILE A 1 258 ? 0.231 17.541 3.420 1.00 97.44 258 ILE A C 1
ATOM 2019 O O . ILE A 1 258 ? -0.956 17.466 3.113 1.00 97.44 258 ILE A O 1
ATOM 2023 N N . LEU A 1 259 ? 0.782 16.762 4.352 1.00 97.75 259 LEU A N 1
ATOM 2024 C CA . LEU A 1 259 ? 0.023 15.830 5.178 1.00 97.75 259 LEU A CA 1
ATOM 2025 C C . LEU A 1 259 ? -0.139 16.375 6.594 1.00 97.75 259 LEU A C 1
ATOM 2027 O O . LEU A 1 259 ? 0.770 17.002 7.142 1.00 97.75 259 LEU A O 1
ATOM 2031 N N . SER A 1 260 ? -1.274 16.072 7.221 1.00 97.94 260 SER A N 1
ATOM 2032 C CA . SER A 1 260 ? -1.511 16.391 8.633 1.00 97.94 260 SER A CA 1
ATOM 2033 C C . SER A 1 260 ? -1.236 15.188 9.540 1.00 97.94 260 SER A C 1
ATOM 2035 O O . SER A 1 260 ? -1.496 14.045 9.175 1.00 97.94 260 SER A O 1
ATOM 2037 N N . SER A 1 261 ? -0.735 15.439 10.749 1.00 97.94 261 SER A N 1
ATOM 2038 C CA . SER A 1 261 ? -0.666 14.457 11.844 1.00 97.94 261 SER A CA 1
ATOM 2039 C C . SER A 1 261 ? -1.734 14.695 12.919 1.00 97.94 261 SER A C 1
ATOM 2041 O O . SER A 1 261 ? -1.686 14.094 13.993 1.00 97.94 261 SER A O 1
ATOM 2043 N N . GLU A 1 262 ? -2.713 15.567 12.649 1.00 97.50 262 GLU A N 1
ATOM 2044 C CA . GLU A 1 262 ? -3.820 15.849 13.565 1.00 97.50 262 GLU A CA 1
ATOM 2045 C C . GLU A 1 262 ? -5.011 14.895 13.338 1.00 97.50 262 GLU A C 1
ATOM 2047 O O . GLU A 1 262 ? -5.610 14.900 12.254 1.00 97.50 262 GLU A O 1
ATOM 2052 N N . PRO A 1 263 ? -5.374 14.062 14.336 1.00 97.94 263 PRO A N 1
ATOM 2053 C CA . PRO A 1 263 ? -6.449 13.088 14.180 1.00 97.94 263 PRO A CA 1
ATOM 2054 C C . PRO A 1 263 ? -7.826 13.757 14.150 1.00 97.94 263 PRO A C 1
ATOM 2056 O O . PRO A 1 263 ? -8.089 14.690 14.913 1.00 97.94 263 PRO A O 1
ATOM 2059 N N . SER A 1 264 ? -8.753 13.212 13.358 1.00 98.06 264 SER A N 1
ATOM 2060 C CA . SER A 1 264 ? -10.186 13.438 13.590 1.00 98.06 264 SER A CA 1
ATOM 2061 C C . SER A 1 264 ? -10.583 12.703 14.871 1.00 98.06 264 SER A C 1
ATOM 2063 O O . SER A 1 264 ? -10.274 11.514 14.991 1.00 98.06 264 SER A O 1
ATOM 2065 N N . ILE A 1 265 ? -11.258 13.363 15.816 1.00 98.50 265 ILE A N 1
ATOM 2066 C CA . ILE A 1 265 ? -11.675 12.739 17.082 1.00 98.50 265 ILE A CA 1
ATOM 2067 C C . ILE A 1 265 ? -13.189 12.843 17.244 1.00 98.50 265 ILE A C 1
ATOM 2069 O O . ILE A 1 265 ? -13.726 13.948 17.311 1.00 98.50 265 ILE A O 1
ATOM 2073 N N . SER A 1 266 ? -13.861 11.701 17.389 1.00 97.56 266 SER A N 1
ATOM 2074 C CA . SER A 1 266 ? -15.268 11.618 17.780 1.00 97.56 266 SER A CA 1
ATOM 2075 C C . SER A 1 266 ? -15.401 11.050 19.197 1.00 97.56 266 SER A C 1
ATOM 2077 O O . SER A 1 266 ? -14.633 10.187 19.629 1.00 97.56 266 SER A O 1
ATOM 2079 N N . VAL A 1 267 ? -16.358 11.585 19.959 1.00 97.69 267 VAL A N 1
ATOM 2080 C CA . VAL A 1 267 ? -16.632 11.188 21.347 1.00 97.69 267 VAL A CA 1
ATOM 2081 C C . VAL A 1 267 ? -18.107 10.846 21.456 1.00 97.69 267 VAL A C 1
ATOM 2083 O O . VAL A 1 267 ? -18.963 11.693 21.207 1.00 97.69 267 VAL A O 1
ATOM 2086 N N . LEU A 1 268 ? -18.404 9.594 21.792 1.00 94.69 268 LEU A N 1
ATOM 2087 C CA . LEU A 1 268 ? -19.741 9.027 21.679 1.00 94.69 268 LEU A CA 1
ATOM 2088 C C . LEU A 1 268 ? -20.118 8.287 22.969 1.00 94.69 268 LEU A C 1
ATOM 2090 O O . LEU A 1 268 ? -19.382 7.393 23.391 1.00 94.69 268 LEU A O 1
ATOM 2094 N N . PRO A 1 269 ? -21.265 8.598 23.598 1.00 95.00 269 PRO A N 1
ATOM 2095 C CA . PRO A 1 269 ? -21.786 7.773 24.677 1.00 95.00 269 PRO A CA 1
ATOM 2096 C C . PRO A 1 269 ? -22.294 6.443 24.108 1.00 95.00 269 PRO A C 1
ATOM 2098 O O . PRO A 1 269 ? -23.152 6.426 23.221 1.00 95.00 269 PRO A O 1
ATOM 2101 N N . LEU A 1 270 ? -21.792 5.331 24.641 1.00 92.06 270 LEU A N 1
ATOM 2102 C CA . LEU A 1 270 ? -22.246 3.992 24.280 1.00 92.06 270 LEU A CA 1
ATOM 2103 C C . LEU A 1 270 ? -23.693 3.783 24.728 1.00 92.06 270 LEU A C 1
ATOM 2105 O O . LEU A 1 270 ? -24.087 4.157 25.834 1.00 92.06 270 LEU A O 1
ATOM 2109 N N . GLN A 1 271 ? -24.483 3.179 23.851 1.00 91.56 271 GLN A N 1
ATOM 2110 C CA . GLN A 1 271 ? -25.901 2.926 24.061 1.00 91.56 271 GLN A CA 1
ATOM 2111 C C . GLN A 1 271 ? -26.167 1.437 24.297 1.00 91.56 271 GLN A C 1
ATOM 2113 O O . GLN A 1 271 ? -25.411 0.580 23.856 1.00 91.56 271 GLN A O 1
ATOM 2118 N N . LEU A 1 272 ? -27.297 1.106 24.927 1.00 90.12 272 LEU A N 1
ATOM 2119 C CA . LEU A 1 272 ? -27.693 -0.290 25.187 1.00 90.12 272 LEU A CA 1
ATOM 2120 C C . LEU A 1 272 ? -27.868 -1.129 23.910 1.00 90.12 272 LEU A C 1
ATOM 2122 O O . LEU A 1 272 ? -27.767 -2.351 23.951 1.00 90.12 272 LEU A O 1
ATOM 2126 N N . GLN A 1 273 ? -28.178 -0.484 22.787 1.00 93.12 273 GLN A N 1
ATOM 2127 C CA . GLN A 1 273 ? -28.299 -1.138 21.487 1.00 93.12 273 GLN A CA 1
ATOM 2128 C C . GLN A 1 273 ? -26.954 -1.423 20.802 1.00 93.12 273 GLN A C 1
ATOM 2130 O O . GLN A 1 273 ? -26.932 -2.138 19.802 1.00 93.12 273 GLN A O 1
ATOM 2135 N N . ASP A 1 274 ? -25.846 -0.888 21.307 1.00 94.38 274 ASP A N 1
ATOM 2136 C CA . ASP A 1 274 ? -24.524 -1.052 20.705 1.00 94.38 274 ASP A CA 1
ATOM 2137 C C . ASP A 1 274 ? -23.982 -2.441 21.058 1.00 94.38 274 ASP A C 1
ATOM 2139 O O . ASP A 1 274 ? -23.781 -2.746 22.230 1.00 94.38 274 ASP A O 1
ATOM 2143 N N . GLN A 1 275 ? -23.801 -3.308 20.056 1.00 94.44 275 GLN A N 1
ATOM 2144 C CA . GLN A 1 275 ? -23.469 -4.722 20.279 1.00 94.44 275 GLN A CA 1
ATOM 2145 C C . GLN A 1 275 ? -21.961 -4.981 20.212 1.00 94.44 275 GLN A C 1
ATOM 2147 O O . GLN A 1 275 ? -21.396 -5.673 21.057 1.00 94.44 275 GLN A O 1
ATOM 2152 N N . PHE A 1 276 ? -21.296 -4.445 19.190 1.00 97.25 276 PHE A N 1
ATOM 2153 C CA . PHE A 1 276 ? -19.873 -4.675 18.952 1.00 97.25 276 PHE A CA 1
ATOM 2154 C C . PHE A 1 276 ? -19.261 -3.596 18.058 1.00 97.25 276 PHE A C 1
ATOM 2156 O O . PHE A 1 276 ? -19.957 -2.923 17.300 1.00 97.25 276 PHE A O 1
ATOM 2163 N N . LEU A 1 277 ? -17.939 -3.471 18.116 1.00 98.38 277 LEU A N 1
ATOM 2164 C CA . LEU A 1 277 ? -17.130 -2.578 17.291 1.00 98.38 277 LEU A CA 1
ATOM 2165 C C . LEU A 1 277 ? -16.163 -3.407 16.444 1.00 98.38 277 LEU A C 1
ATOM 2167 O O . LEU A 1 277 ? -15.494 -4.293 16.970 1.00 98.38 277 LEU A O 1
ATOM 2171 N N . ILE A 1 278 ? -16.065 -3.097 15.154 1.00 98.88 278 ILE A N 1
ATOM 2172 C CA . ILE A 1 278 ? -15.095 -3.669 14.217 1.00 98.88 278 ILE A CA 1
ATOM 2173 C C . ILE A 1 278 ? -14.082 -2.578 13.890 1.00 98.88 278 ILE A C 1
ATOM 2175 O O . ILE A 1 278 ? -14.420 -1.621 13.203 1.00 98.88 278 ILE A O 1
ATOM 2179 N N . PHE A 1 279 ? -12.854 -2.723 14.373 1.00 98.88 279 PHE A N 1
ATOM 2180 C CA . PHE A 1 279 ? -11.711 -1.914 13.959 1.00 98.88 279 PHE A CA 1
ATOM 2181 C C . PHE A 1 279 ? -10.957 -2.692 12.881 1.00 98.88 279 PHE A C 1
ATOM 2183 O O . PHE A 1 279 ? -10.634 -3.863 13.107 1.00 98.88 279 PHE A O 1
ATOM 2190 N N . ALA A 1 280 ? -10.654 -2.072 11.741 1.00 98.81 280 ALA A N 1
ATOM 2191 C CA . ALA A 1 280 ? -9.791 -2.697 10.738 1.00 98.81 280 ALA A CA 1
ATOM 2192 C C . ALA A 1 280 ? -8.996 -1.693 9.889 1.00 98.81 280 ALA A C 1
ATOM 2194 O O . ALA A 1 280 ? -9.427 -0.544 9.738 1.00 98.81 280 ALA A O 1
ATOM 2195 N N . SER A 1 281 ? -7.859 -2.155 9.351 1.00 98.75 281 SER A N 1
ATOM 2196 C CA . SER A 1 281 ? -7.092 -1.459 8.304 1.00 98.75 281 SER A CA 1
ATOM 2197 C C . SER A 1 281 ? -7.850 -1.448 6.975 1.00 98.75 281 SER A C 1
ATOM 2199 O O . SER A 1 281 ? -8.859 -2.153 6.821 1.00 98.75 281 SER A O 1
ATOM 2201 N N . ASP A 1 282 ? -7.401 -0.625 6.026 1.00 97.69 282 ASP A N 1
ATOM 2202 C CA . ASP A 1 282 ? -8.059 -0.483 4.725 1.00 97.69 282 ASP A CA 1
ATOM 2203 C C . ASP A 1 282 ? -8.102 -1.818 3.955 1.00 97.69 282 ASP A C 1
ATOM 2205 O O . ASP A 1 282 ? -9.102 -2.113 3.301 1.00 97.69 282 ASP A O 1
ATOM 2209 N N . GLY A 1 283 ? -7.129 -2.707 4.180 1.00 97.62 283 GLY A N 1
ATOM 2210 C CA . GLY A 1 283 ? -7.067 -4.043 3.600 1.00 97.62 283 GLY A CA 1
ATOM 2211 C C . GLY A 1 283 ? -8.307 -4.903 3.871 1.00 97.62 283 GLY A C 1
ATOM 2212 O O . GLY A 1 283 ? -8.584 -5.832 3.113 1.00 97.62 283 GLY A O 1
ATOM 2213 N N . LEU A 1 284 ? -9.104 -4.613 4.912 1.00 98.75 284 LEU A N 1
ATOM 2214 C CA . LEU A 1 284 ? -10.436 -5.215 5.066 1.00 98.75 284 LEU A CA 1
ATOM 2215 C C . LEU A 1 284 ? -11.483 -4.488 4.207 1.00 98.75 284 LEU A C 1
ATOM 2217 O O . LEU A 1 284 ? -12.263 -5.126 3.491 1.00 98.75 284 LEU A O 1
ATOM 2221 N N . TRP A 1 285 ? -11.523 -3.163 4.322 1.00 98.12 285 TRP A N 1
ATOM 2222 C CA . TRP A 1 285 ? -12.568 -2.293 3.780 1.00 98.12 285 TRP A CA 1
ATOM 2223 C C . TRP A 1 285 ? -12.496 -2.127 2.255 1.00 98.12 285 TRP A C 1
ATOM 2225 O O . TRP A 1 285 ? -13.511 -1.838 1.626 1.00 98.12 285 TRP A O 1
ATOM 2235 N N . GLU A 1 286 ? -11.352 -2.419 1.631 1.00 94.94 286 GLU A N 1
ATOM 2236 C CA . GLU A 1 286 ? -11.228 -2.558 0.174 1.00 94.94 286 GLU A CA 1
ATOM 2237 C C . GLU A 1 286 ? -12.030 -3.750 -0.383 1.00 94.94 286 GLU A C 1
ATOM 2239 O O . GLU A 1 286 ? -12.337 -3.821 -1.584 1.00 94.94 286 GLU A O 1
ATOM 2244 N N . HIS A 1 287 ? -12.357 -4.727 0.466 1.00 97.12 287 HIS A N 1
ATOM 2245 C CA . HIS A 1 287 ? -12.982 -5.983 0.059 1.00 97.12 287 HIS A CA 1
ATOM 2246 C C . HIS A 1 287 ? -14.390 -6.184 0.607 1.00 97.12 287 HIS A C 1
ATOM 2248 O O . HIS A 1 287 ? -15.176 -6.842 -0.068 1.00 97.12 287 HIS A O 1
ATOM 2254 N N . LEU A 1 288 ? -14.719 -5.636 1.776 1.00 97.94 288 LEU A N 1
ATOM 2255 C CA . LEU A 1 288 ? -16.031 -5.794 2.403 1.00 97.94 288 LEU A CA 1
ATOM 2256 C C . LEU A 1 288 ? -16.681 -4.438 2.662 1.00 97.94 288 LEU A C 1
ATOM 2258 O O . LEU A 1 288 ? -16.040 -3.514 3.161 1.00 97.94 288 LEU A O 1
ATOM 2262 N N . SER A 1 289 ? -17.982 -4.342 2.402 1.00 98.38 289 SER A N 1
ATOM 2263 C CA . SER A 1 289 ? -18.782 -3.215 2.873 1.00 98.38 289 SER A CA 1
ATOM 2264 C C . SER A 1 289 ? -18.986 -3.265 4.392 1.00 98.38 289 SER A C 1
ATOM 2266 O O . SER A 1 289 ? -18.897 -4.317 5.033 1.00 98.38 289 SER A O 1
ATOM 2268 N N . ASN A 1 290 ? -19.329 -2.112 4.976 1.00 98.56 290 ASN A N 1
ATOM 2269 C CA . ASN A 1 290 ? -19.611 -1.995 6.409 1.00 98.56 290 ASN A CA 1
ATOM 2270 C C . ASN A 1 290 ? -20.706 -2.979 6.859 1.00 98.56 290 ASN A C 1
ATOM 2272 O O . ASN A 1 290 ? -20.565 -3.620 7.901 1.00 98.56 290 ASN A O 1
ATOM 2276 N N . GLN A 1 291 ? -21.779 -3.110 6.071 1.00 98.56 291 GLN A N 1
ATOM 2277 C CA . GLN A 1 291 ? -22.897 -3.986 6.416 1.00 98.56 291 GLN A CA 1
ATOM 2278 C C . GLN A 1 291 ? -22.533 -5.464 6.259 1.00 98.56 291 GLN A C 1
ATOM 2280 O O . GLN A 1 291 ? -22.821 -6.235 7.165 1.00 98.56 291 GLN A O 1
ATOM 2285 N N . GLU A 1 292 ? -21.808 -5.858 5.206 1.00 98.44 292 GLU A N 1
ATOM 2286 C CA . GLU A 1 292 ? -21.340 -7.246 5.060 1.00 98.44 292 GLU A CA 1
ATOM 2287 C C . GLU A 1 292 ? -20.466 -7.683 6.244 1.00 98.44 292 GLU A C 1
ATOM 2289 O O . GLU A 1 292 ? -20.606 -8.799 6.747 1.00 98.44 292 GLU A O 1
ATOM 2294 N N . ALA A 1 293 ? -19.582 -6.805 6.730 1.00 98.75 293 ALA A N 1
ATOM 2295 C CA . ALA A 1 293 ? -18.763 -7.091 7.904 1.00 98.75 293 ALA A CA 1
ATOM 2296 C C . ALA A 1 293 ? -19.617 -7.264 9.176 1.00 98.75 293 ALA A C 1
ATOM 2298 O O . ALA A 1 293 ? -19.411 -8.218 9.932 1.00 98.75 293 ALA A O 1
ATOM 2299 N N . VAL A 1 294 ? -20.598 -6.383 9.398 1.00 98.62 294 VAL A N 1
ATOM 2300 C CA . VAL A 1 294 ? -21.545 -6.474 10.525 1.00 98.62 294 VAL A CA 1
ATOM 2301 C C . VAL A 1 294 ? -22.388 -7.746 10.448 1.00 98.62 294 VAL A C 1
ATOM 2303 O O . VAL A 1 294 ? -22.516 -8.445 11.453 1.00 98.62 294 VAL A O 1
ATOM 2306 N N . ASP A 1 295 ? -22.879 -8.107 9.265 1.00 97.94 295 ASP A N 1
ATOM 2307 C CA . ASP A 1 295 ? -23.662 -9.323 9.042 1.00 97.94 295 ASP A CA 1
ATOM 2308 C C . ASP A 1 295 ? -22.830 -10.581 9.314 1.00 97.94 295 ASP A C 1
ATOM 2310 O O . ASP A 1 295 ? -23.327 -11.546 9.903 1.00 97.94 295 ASP A O 1
ATOM 2314 N N . ILE A 1 296 ? -21.546 -10.587 8.936 1.00 98.25 296 ILE A N 1
ATOM 2315 C CA . ILE A 1 296 ? -20.633 -11.686 9.268 1.00 98.25 296 ILE A CA 1
ATOM 2316 C C . ILE A 1 296 ? -20.493 -11.817 10.786 1.00 98.25 296 ILE A C 1
ATOM 2318 O O . ILE A 1 296 ? -20.591 -12.938 11.289 1.00 98.25 296 ILE A O 1
ATOM 2322 N N . VAL A 1 297 ? -20.280 -10.713 11.512 1.00 98.06 297 VAL A N 1
ATOM 2323 C CA . VAL A 1 297 ? -20.145 -10.736 12.979 1.00 98.06 297 VAL A CA 1
ATOM 2324 C C . VAL A 1 297 ? -21.429 -11.210 13.652 1.00 98.06 297 VAL A C 1
ATOM 2326 O O . VAL A 1 297 ? -21.368 -12.089 14.507 1.00 98.06 297 VAL A O 1
ATOM 2329 N N . GLN A 1 298 ? -22.581 -10.693 13.231 1.00 95.38 298 GLN A N 1
ATOM 2330 C CA . GLN A 1 298 ? -23.876 -11.016 13.826 1.00 95.38 298 GLN A CA 1
ATOM 2331 C C . GLN A 1 298 ? -24.274 -12.487 13.628 1.00 95.38 298 GLN A C 1
ATOM 2333 O O . GLN A 1 298 ? -24.831 -13.111 14.529 1.00 95.38 298 GLN A O 1
ATOM 2338 N N . ASN A 1 299 ? -23.992 -13.057 12.454 1.00 95.12 299 ASN A N 1
ATOM 2339 C CA . ASN A 1 299 ? -24.464 -14.394 12.079 1.00 95.12 299 ASN A CA 1
ATOM 2340 C C . ASN A 1 299 ? -23.481 -15.525 12.426 1.00 95.12 299 ASN A C 1
ATOM 2342 O O . ASN A 1 299 ? -23.675 -16.666 12.002 1.00 95.12 299 ASN A O 1
ATOM 2346 N N . ASN A 1 300 ? -22.399 -15.239 13.154 1.00 96.12 300 ASN A N 1
ATOM 2347 C CA . ASN A 1 300 ? -21.371 -16.226 13.477 1.00 96.12 300 ASN A CA 1
ATOM 2348 C C . ASN A 1 300 ? -20.940 -16.147 14.952 1.00 96.12 300 ASN A C 1
ATOM 2350 O O . ASN A 1 300 ? -21.066 -15.104 15.584 1.00 96.12 300 ASN A O 1
ATOM 2354 N N . PRO A 1 301 ? -20.378 -17.234 15.518 1.00 93.19 301 PRO A N 1
ATOM 2355 C CA . PRO A 1 301 ? -19.843 -17.205 16.876 1.00 93.19 301 PRO A CA 1
ATOM 2356 C C . PRO A 1 301 ? -18.728 -16.166 17.050 1.00 93.19 301 PRO A C 1
ATOM 2358 O O . PRO A 1 301 ? -17.873 -16.024 16.173 1.00 93.19 301 PRO A O 1
ATOM 2361 N N . CYS A 1 302 ? -18.669 -15.540 18.231 1.00 92.94 302 CYS A N 1
ATOM 2362 C CA . CYS A 1 302 ? -17.634 -14.560 18.578 1.00 92.94 302 CYS A CA 1
ATOM 2363 C C . CYS A 1 302 ? -16.210 -15.134 18.479 1.00 92.94 302 CYS A C 1
ATOM 2365 O O . CYS A 1 302 ? -15.275 -14.443 18.077 1.00 92.94 302 CYS A O 1
ATOM 2367 N N . SER A 1 303 ? -16.038 -16.415 18.826 1.00 94.81 303 SER A N 1
ATOM 2368 C CA . SER A 1 303 ? -14.738 -17.087 18.764 1.00 94.81 303 SER A CA 1
ATOM 2369 C C . SER A 1 303 ? -14.263 -17.249 17.316 1.00 94.81 303 SER A C 1
ATOM 2371 O O . SER A 1 303 ? -14.871 -17.954 16.508 1.00 94.81 303 SER A O 1
ATOM 2373 N N . GLY A 1 304 ? -13.148 -16.593 16.999 1.00 94.94 304 GLY A N 1
ATOM 2374 C CA . GLY A 1 304 ? -12.515 -16.590 15.683 1.00 94.94 304 GLY A CA 1
ATOM 2375 C C . GLY A 1 304 ? -13.200 -15.694 14.657 1.00 94.94 304 GLY A C 1
ATOM 2376 O O . GLY A 1 304 ? -12.987 -15.886 13.455 1.00 94.94 304 GLY A O 1
ATOM 2377 N N . ILE A 1 305 ? -14.013 -14.727 15.097 1.00 98.12 305 ILE A N 1
ATOM 2378 C CA . ILE A 1 305 ? -14.753 -13.865 14.177 1.00 98.12 305 ILE A CA 1
ATOM 2379 C C . ILE A 1 305 ? -13.840 -12.946 13.359 1.00 98.12 305 ILE A C 1
ATOM 2381 O O . ILE A 1 305 ? -14.045 -12.801 12.156 1.00 98.12 305 ILE A O 1
ATOM 2385 N N . ALA A 1 306 ? -12.766 -12.414 13.954 1.00 98.38 306 ALA A N 1
ATOM 2386 C CA . ALA A 1 306 ? -11.818 -11.565 13.232 1.00 98.38 306 ALA A CA 1
ATOM 2387 C C . ALA A 1 306 ? -11.119 -12.349 12.110 1.00 98.38 306 ALA A C 1
ATOM 2389 O O . ALA A 1 306 ? -11.006 -11.882 10.979 1.00 98.38 306 ALA A O 1
ATOM 2390 N N . ARG A 1 307 ? -10.745 -13.607 12.380 1.00 97.62 307 ARG A N 1
ATOM 2391 C CA . ARG A 1 307 ? -10.185 -14.513 11.367 1.00 97.62 307 ARG A CA 1
ATOM 2392 C C . ARG A 1 307 ? -11.186 -14.817 10.249 1.00 97.62 307 ARG A C 1
ATOM 2394 O O . ARG A 1 307 ? -10.790 -15.010 9.101 1.00 97.62 307 ARG A O 1
ATOM 2401 N N . ARG A 1 308 ? -12.481 -14.883 10.567 1.00 98.44 308 ARG A N 1
ATOM 2402 C CA . ARG A 1 308 ? -13.547 -15.086 9.576 1.00 98.44 308 ARG A CA 1
ATOM 2403 C C . ARG A 1 308 ? -13.720 -13.868 8.672 1.00 98.44 308 ARG A C 1
ATOM 2405 O O . ARG A 1 308 ? -13.844 -14.066 7.469 1.00 98.44 308 ARG A O 1
ATOM 2412 N N . LEU A 1 309 ? -13.658 -12.656 9.224 1.00 98.69 309 LEU A N 1
ATOM 2413 C CA . LEU A 1 309 ? -13.655 -11.410 8.450 1.00 98.69 309 LEU A CA 1
ATOM 2414 C C . LEU A 1 309 ? -12.451 -11.351 7.501 1.00 98.69 309 LEU A C 1
ATOM 2416 O O . LEU A 1 309 ? -12.634 -11.178 6.300 1.00 98.69 309 LEU A O 1
ATOM 2420 N N . VAL A 1 310 ? -11.244 -11.638 8.004 1.00 98.56 310 VAL A N 1
ATOM 2421 C CA . VAL A 1 310 ? -10.036 -11.750 7.165 1.00 98.56 310 VAL A CA 1
ATOM 2422 C C . VAL A 1 310 ? -10.227 -12.789 6.058 1.00 98.56 310 VAL A C 1
ATOM 2424 O O . VAL A 1 310 ? -9.919 -12.538 4.897 1.00 98.56 310 VAL A O 1
ATOM 2427 N N . LYS A 1 311 ? -10.772 -13.968 6.380 1.00 98.06 311 LYS A N 1
ATOM 2428 C CA . LYS A 1 311 ? -11.049 -15.000 5.373 1.00 98.06 311 LYS A CA 1
ATOM 2429 C C . LYS A 1 311 ? -12.032 -14.512 4.303 1.00 98.06 311 LYS A C 1
ATOM 2431 O O . LYS A 1 311 ? -11.782 -14.786 3.133 1.00 98.06 311 LYS A O 1
ATOM 2436 N N . ALA A 1 312 ? -13.105 -13.821 4.684 1.00 98.38 312 ALA A N 1
ATOM 2437 C CA . ALA A 1 312 ? -14.091 -13.287 3.748 1.00 98.38 312 ALA A CA 1
ATOM 2438 C C . ALA A 1 312 ? -13.468 -12.243 2.807 1.00 98.38 312 ALA A C 1
ATOM 2440 O O . ALA A 1 312 ? -13.613 -12.362 1.592 1.00 98.38 312 ALA A O 1
ATOM 2441 N N . ALA A 1 313 ? -12.676 -11.310 3.343 1.00 98.44 313 ALA A N 1
ATOM 2442 C CA . ALA A 1 313 ? -11.947 -10.334 2.534 1.00 98.44 313 ALA A CA 1
ATOM 2443 C C . ALA A 1 313 ? -10.980 -11.005 1.548 1.00 98.44 313 ALA A C 1
ATOM 2445 O O . ALA A 1 313 ? -10.990 -10.697 0.362 1.00 98.44 313 ALA A O 1
ATOM 2446 N N . LEU A 1 314 ? -10.219 -12.011 1.992 1.00 97.31 314 LEU A N 1
ATOM 2447 C CA . LEU A 1 314 ? -9.334 -12.778 1.110 1.00 97.31 314 LEU A CA 1
ATOM 2448 C C . LEU A 1 314 ? -10.089 -13.576 0.034 1.00 97.31 314 LEU A C 1
ATOM 2450 O O . LEU A 1 314 ? -9.555 -13.807 -1.050 1.00 97.31 314 LEU A O 1
ATOM 2454 N N . GLN A 1 315 ? -11.305 -14.045 0.319 1.00 95.31 315 GLN A N 1
ATOM 2455 C CA . GLN A 1 315 ? -12.147 -14.710 -0.678 1.00 95.31 315 GLN A CA 1
ATOM 2456 C C . GLN A 1 315 ? -12.620 -13.720 -1.745 1.00 95.31 315 GLN A C 1
ATOM 2458 O O . GLN A 1 315 ? -12.555 -14.049 -2.929 1.00 95.31 315 GLN A O 1
ATOM 2463 N N . GLU A 1 316 ? -13.027 -12.513 -1.352 1.00 95.38 316 GLU A N 1
ATOM 2464 C CA . GLU A 1 316 ? -13.410 -11.466 -2.300 1.00 95.38 316 GLU A CA 1
ATOM 2465 C C . GLU A 1 316 ? -12.195 -10.950 -3.090 1.00 95.38 316 GLU A C 1
ATOM 2467 O O . GLU A 1 316 ? -12.276 -10.799 -4.306 1.00 95.38 316 GLU A O 1
ATOM 2472 N N . ALA A 1 317 ? -11.031 -10.791 -2.454 1.00 91.44 317 ALA A N 1
ATOM 2473 C CA . ALA A 1 317 ? -9.771 -10.478 -3.132 1.00 91.44 317 ALA A CA 1
ATOM 2474 C C . ALA A 1 317 ? -9.418 -11.526 -4.201 1.00 91.44 317 ALA A C 1
ATOM 2476 O O . ALA A 1 317 ? -9.112 -11.188 -5.346 1.00 91.44 317 ALA A O 1
ATOM 2477 N N . ALA A 1 318 ? -9.517 -12.814 -3.852 1.00 83.19 318 ALA A N 1
ATOM 2478 C CA . ALA A 1 318 ? -9.293 -13.911 -4.787 1.00 83.19 318 ALA A CA 1
ATOM 2479 C C . ALA A 1 318 ? -10.300 -13.877 -5.951 1.00 83.19 318 ALA A C 1
ATOM 2481 O O . ALA A 1 318 ? -9.911 -14.023 -7.108 1.00 83.19 318 ALA A O 1
ATOM 2482 N N . LYS A 1 319 ? -11.580 -13.610 -5.666 1.00 83.25 319 LYS A N 1
ATOM 2483 C CA . LYS A 1 319 ? -12.642 -13.491 -6.673 1.00 83.25 319 LYS A CA 1
ATOM 2484 C C . LYS A 1 319 ? -12.418 -12.313 -7.627 1.00 83.25 319 LYS A C 1
ATOM 2486 O O . LYS A 1 319 ? -12.492 -12.516 -8.834 1.00 83.25 319 LYS A O 1
ATOM 2491 N N . LYS A 1 320 ? -12.056 -11.122 -7.125 1.00 83.94 320 LYS A N 1
ATOM 2492 C CA . LYS A 1 320 ? -11.685 -9.941 -7.940 1.00 83.94 320 LYS A CA 1
ATOM 2493 C C . LYS A 1 320 ? -10.500 -10.216 -8.876 1.00 83.94 320 LYS A C 1
ATOM 2495 O O . LYS A 1 320 ? -10.314 -9.520 -9.872 1.00 83.94 320 LYS A O 1
ATOM 2500 N N . ARG A 1 321 ? -9.682 -11.221 -8.552 1.00 78.94 321 ARG A N 1
ATOM 2501 C CA . ARG A 1 321 ? -8.525 -11.673 -9.337 1.00 78.94 321 ARG A CA 1
ATOM 2502 C C . ARG A 1 321 ? -8.770 -12.995 -10.073 1.00 78.94 321 ARG A C 1
ATOM 2504 O O . ARG A 1 321 ? -7.814 -13.574 -10.582 1.00 78.94 321 ARG A O 1
ATOM 2511 N N . GLU A 1 322 ? -10.025 -13.445 -10.134 1.00 79.38 322 GLU A N 1
ATOM 2512 C CA . GLU A 1 322 ? -10.468 -14.665 -10.825 1.00 79.38 322 GLU A CA 1
ATOM 2513 C C . GLU A 1 322 ? -9.676 -15.920 -10.419 1.00 79.38 322 GLU A C 1
ATOM 2515 O O . GLU A 1 322 ? -9.367 -16.785 -11.237 1.00 79.38 322 GLU A O 1
ATOM 2520 N N . MET A 1 323 ? -9.323 -16.031 -9.136 1.00 85.25 323 MET A N 1
ATOM 2521 C CA . MET A 1 323 ? -8.546 -17.149 -8.603 1.00 85.25 323 MET A CA 1
ATOM 2522 C C . MET A 1 323 ? -9.229 -17.805 -7.402 1.00 85.25 323 MET A C 1
ATOM 2524 O O . MET A 1 323 ? -10.075 -17.217 -6.728 1.00 85.25 323 MET A O 1
ATOM 2528 N N . ARG A 1 324 ? -8.840 -19.046 -7.087 1.00 76.56 324 ARG A N 1
ATOM 2529 C CA . ARG A 1 324 ? -9.351 -19.728 -5.892 1.00 76.56 324 ARG A CA 1
ATOM 2530 C C . ARG A 1 324 ? -8.672 -19.172 -4.646 1.00 76.56 324 ARG A C 1
ATOM 2532 O O . ARG A 1 324 ? -7.454 -18.995 -4.614 1.00 76.56 324 ARG A O 1
ATOM 2539 N N . TYR A 1 325 ? -9.432 -19.038 -3.561 1.00 83.75 325 TYR A N 1
ATOM 2540 C CA . TYR A 1 325 ? -8.893 -18.700 -2.237 1.00 83.75 325 TYR A CA 1
ATOM 2541 C C . TYR A 1 325 ? -7.740 -19.629 -1.804 1.00 83.75 325 TYR A C 1
ATOM 2543 O O . TYR A 1 325 ? -6.759 -19.183 -1.212 1.00 83.75 325 TYR A O 1
ATOM 2551 N N . SER A 1 326 ? -7.824 -20.922 -2.137 1.00 83.62 326 SER A N 1
ATOM 2552 C CA . SER A 1 326 ? -6.766 -21.899 -1.852 1.00 83.62 326 SER A CA 1
ATOM 2553 C C . SER A 1 326 ? -5.453 -21.601 -2.570 1.00 83.62 326 SER A C 1
ATOM 2555 O O . SER A 1 326 ? -4.397 -21.953 -2.054 1.00 83.62 326 SER A O 1
ATOM 2557 N N . ASP A 1 327 ? -5.518 -20.987 -3.751 1.00 78.19 327 ASP A N 1
ATOM 2558 C CA . ASP A 1 327 ? -4.335 -20.618 -4.522 1.00 78.19 327 ASP A CA 1
ATOM 2559 C C . ASP A 1 327 ? -3.747 -19.320 -3.965 1.00 78.19 327 ASP A C 1
ATOM 2561 O O . ASP A 1 327 ? -2.544 -19.263 -3.738 1.00 78.19 327 ASP A O 1
ATOM 2565 N N . LEU A 1 328 ? -4.591 -18.341 -3.606 1.00 82.25 328 LEU A N 1
ATOM 2566 C CA . LEU A 1 328 ? -4.159 -17.106 -2.940 1.00 82.25 328 LEU A CA 1
ATOM 2567 C C . LEU A 1 328 ? -3.426 -17.399 -1.621 1.00 82.25 328 LEU A C 1
ATOM 2569 O O . LEU A 1 328 ? -2.385 -16.808 -1.347 1.00 82.25 328 LEU A O 1
ATOM 2573 N N . LYS A 1 329 ? -3.916 -18.358 -0.819 1.00 86.56 329 LYS A N 1
ATOM 2574 C CA . LYS A 1 329 ? -3.256 -18.767 0.437 1.00 86.56 329 LYS A CA 1
ATOM 2575 C C . LYS A 1 329 ? -1.830 -19.289 0.245 1.00 86.56 329 LYS A C 1
ATOM 2577 O O . LYS A 1 329 ? -1.060 -19.206 1.197 1.00 86.56 329 LYS A O 1
ATOM 2582 N N . LYS A 1 330 ? -1.513 -19.858 -0.923 1.00 84.31 330 LYS A N 1
ATOM 2583 C CA . LYS A 1 330 ? -0.193 -20.424 -1.246 1.00 84.31 330 LYS A CA 1
ATOM 2584 C C . LYS A 1 330 ? 0.780 -19.380 -1.791 1.00 84.31 330 LYS A C 1
ATOM 2586 O O . LYS A 1 330 ? 1.943 -19.707 -1.992 1.00 84.31 330 LYS A O 1
ATOM 2591 N N . ILE A 1 331 ? 0.313 -18.163 -2.078 1.00 78.25 331 ILE A N 1
ATOM 2592 C CA . ILE A 1 331 ? 1.178 -17.077 -2.532 1.00 78.25 331 ILE A CA 1
ATOM 2593 C C . ILE A 1 331 ? 1.950 -16.538 -1.329 1.00 78.25 331 ILE A C 1
ATOM 2595 O O . ILE A 1 331 ? 1.355 -16.148 -0.319 1.00 78.25 331 ILE A O 1
ATOM 2599 N N . ASP A 1 332 ? 3.273 -16.517 -1.462 1.00 78.75 332 ASP A N 1
ATOM 2600 C CA . ASP A 1 332 ? 4.173 -15.957 -0.463 1.00 78.75 332 ASP A CA 1
ATOM 2601 C C . ASP A 1 332 ? 4.006 -14.439 -0.324 1.00 78.75 332 ASP A C 1
ATOM 2603 O O . ASP A 1 332 ? 3.596 -13.728 -1.248 1.00 78.75 332 ASP A O 1
ATOM 2607 N N . ARG A 1 333 ? 4.351 -13.938 0.863 1.00 85.50 333 ARG A N 1
ATOM 2608 C CA . ARG A 1 333 ? 4.432 -12.505 1.176 1.00 85.50 333 ARG A CA 1
ATOM 2609 C C . ARG A 1 333 ? 5.294 -11.738 0.161 1.00 85.50 333 ARG A C 1
ATOM 2611 O O . ARG A 1 333 ? 6.160 -12.316 -0.491 1.00 85.50 333 ARG A O 1
ATOM 2618 N N . GLY A 1 334 ? 5.052 -10.441 0.017 1.00 70.69 334 GLY A N 1
ATOM 2619 C CA . GLY A 1 334 ? 5.628 -9.596 -1.033 1.00 70.69 334 GLY A CA 1
ATOM 2620 C C . GLY A 1 334 ? 4.892 -9.772 -2.357 1.00 70.69 334 GLY A C 1
ATOM 2621 O O . GLY A 1 334 ? 4.296 -8.830 -2.877 1.00 70.69 334 GLY A O 1
ATOM 2622 N N . VAL A 1 335 ? 4.817 -11.011 -2.855 1.00 74.81 335 VAL A N 1
ATOM 2623 C CA . VAL A 1 335 ? 4.040 -11.314 -4.066 1.00 74.81 335 VAL A CA 1
ATOM 2624 C C . VAL A 1 335 ? 2.552 -11.100 -3.833 1.00 74.81 335 VAL A C 1
ATOM 2626 O O . VAL A 1 335 ? 1.838 -10.500 -4.639 1.00 74.81 335 VAL A O 1
ATOM 2629 N N . ARG A 1 336 ? 2.104 -11.558 -2.669 1.00 84.19 336 ARG A N 1
ATOM 2630 C CA . ARG A 1 336 ? 0.725 -11.497 -2.202 1.00 84.19 336 ARG A CA 1
ATOM 2631 C C . ARG A 1 336 ? 0.130 -10.082 -2.182 1.00 84.19 336 ARG A C 1
ATOM 2633 O O . ARG A 1 336 ? -1.067 -9.957 -2.438 1.00 84.19 336 ARG A O 1
ATOM 2640 N N . ARG A 1 337 ? 0.957 -9.038 -2.026 1.00 83.81 337 ARG A N 1
ATOM 2641 C CA . ARG A 1 337 ? 0.550 -7.619 -2.067 1.00 83.81 337 ARG A CA 1
ATOM 2642 C C . ARG A 1 337 ? -0.171 -7.201 -3.357 1.00 83.81 337 ARG A C 1
ATOM 2644 O O . ARG A 1 337 ? -0.966 -6.272 -3.357 1.00 83.81 337 ARG A O 1
ATOM 2651 N N . HIS A 1 338 ? 0.040 -7.914 -4.464 1.00 81.56 338 HIS A N 1
ATOM 2652 C CA . HIS A 1 338 ? -0.631 -7.616 -5.738 1.00 81.56 338 HIS A CA 1
ATOM 2653 C C . HIS A 1 338 ? -2.128 -7.984 -5.737 1.00 81.56 338 HIS A C 1
ATOM 2655 O O . HIS A 1 338 ? -2.887 -7.586 -6.631 1.00 81.56 338 HIS A O 1
ATOM 2661 N N . PHE A 1 339 ? -2.554 -8.780 -4.755 1.00 87.75 339 PHE A N 1
ATOM 2662 C CA . PHE A 1 339 ? -3.901 -9.336 -4.664 1.00 87.75 339 PHE A CA 1
ATOM 2663 C C . PHE A 1 339 ? -4.729 -8.677 -3.562 1.00 87.75 339 PHE A C 1
ATOM 2665 O O . PHE A 1 339 ? -5.920 -8.471 -3.775 1.00 87.75 339 PHE A O 1
ATOM 2672 N N . HIS A 1 340 ? -4.105 -8.369 -2.427 1.00 93.62 340 HIS A N 1
ATOM 2673 C CA . HIS A 1 340 ? -4.697 -7.664 -1.290 1.00 93.62 340 HIS A CA 1
ATOM 2674 C C . HIS A 1 340 ? -3.586 -7.015 -0.451 1.00 93.62 340 HIS A C 1
ATOM 2676 O O . HIS A 1 340 ? -2.417 -7.379 -0.608 1.00 93.62 340 HIS A O 1
ATOM 2682 N N . ASP A 1 341 ? -3.941 -6.094 0.442 1.00 95.88 341 ASP A N 1
ATOM 2683 C CA . ASP A 1 341 ? -3.009 -5.500 1.410 1.00 95.88 341 ASP A CA 1
ATOM 2684 C C . ASP A 1 341 ? -2.787 -6.364 2.661 1.00 95.88 341 ASP A C 1
ATOM 2686 O O . ASP A 1 341 ? -3.417 -7.414 2.822 1.00 95.88 341 ASP A O 1
ATOM 2690 N N . ASP A 1 342 ? -1.894 -5.951 3.559 1.00 98.19 342 ASP A N 1
ATOM 2691 C CA . ASP A 1 342 ? -1.946 -6.424 4.941 1.00 98.19 342 ASP A CA 1
ATOM 2692 C C . ASP A 1 342 ? -3.366 -6.183 5.497 1.00 98.19 342 ASP A C 1
ATOM 2694 O O . ASP A 1 342 ? -4.008 -5.178 5.209 1.00 98.19 342 ASP A O 1
ATOM 2698 N N . ILE A 1 343 ? -3.920 -7.156 6.229 1.00 98.56 343 ILE A N 1
ATOM 2699 C CA . ILE A 1 343 ? -5.274 -7.020 6.789 1.00 98.56 343 ILE A CA 1
ATOM 2700 C C . ILE A 1 343 ? -5.210 -7.252 8.285 1.00 98.56 343 ILE A C 1
ATOM 2702 O O . ILE A 1 343 ? -4.916 -8.366 8.731 1.00 98.56 343 ILE A O 1
ATOM 2706 N N . THR A 1 344 ? -5.589 -6.232 9.043 1.00 98.75 344 THR A N 1
ATOM 2707 C CA . THR A 1 344 ? -5.710 -6.261 10.497 1.00 98.75 344 THR A CA 1
ATOM 2708 C C . THR A 1 344 ? -7.153 -6.030 10.902 1.00 98.75 344 THR A C 1
ATOM 2710 O O . THR A 1 344 ? -7.784 -5.078 10.459 1.00 98.75 344 THR A O 1
ATOM 2713 N N . VAL A 1 345 ? -7.682 -6.889 11.775 1.00 98.81 345 VAL A N 1
ATOM 2714 C CA . VAL A 1 345 ? -9.058 -6.804 12.278 1.00 98.81 345 VAL A CA 1
ATOM 2715 C C . VAL A 1 345 ? -9.087 -7.055 13.780 1.00 98.81 345 VAL A C 1
ATOM 2717 O O . VAL A 1 345 ? -8.573 -8.072 14.255 1.00 98.81 345 VAL A O 1
ATOM 2720 N N . ILE A 1 346 ? -9.753 -6.172 14.523 1.00 98.62 346 ILE A N 1
ATOM 2721 C CA . ILE A 1 346 ? -10.106 -6.349 15.934 1.00 98.62 346 ILE A CA 1
ATOM 2722 C C . ILE A 1 346 ? -11.617 -6.164 16.074 1.00 98.62 346 ILE A C 1
ATOM 2724 O O . ILE A 1 346 ? -12.151 -5.107 15.748 1.00 98.62 346 ILE A O 1
ATOM 2728 N N . VAL A 1 347 ? -12.305 -7.175 16.601 1.00 98.56 347 VAL A N 1
ATOM 2729 C CA . VAL A 1 347 ? -13.726 -7.090 16.957 1.00 98.56 347 VAL A CA 1
ATOM 2730 C C . VAL A 1 347 ? -13.846 -7.050 18.472 1.00 98.56 347 VAL A C 1
ATOM 2732 O O . VAL A 1 347 ? -13.378 -7.974 19.136 1.00 98.56 347 VAL A O 1
ATOM 2735 N N . VAL A 1 348 ? -14.467 -6.003 19.012 1.00 97.25 348 VAL A N 1
ATOM 2736 C CA . VAL A 1 348 ? -14.738 -5.830 20.446 1.00 97.25 348 VAL A CA 1
ATOM 2737 C C . VAL A 1 348 ? -16.232 -5.973 20.690 1.00 97.25 348 VAL A C 1
ATOM 2739 O O . VAL A 1 348 ? -17.020 -5.209 20.141 1.00 97.25 348 VAL A O 1
ATOM 2742 N N . PHE A 1 349 ? -16.621 -6.928 21.527 1.00 95.25 349 PHE A N 1
ATOM 2743 C CA . PHE A 1 349 ? -18.004 -7.155 21.932 1.00 95.25 349 PHE A CA 1
ATOM 2744 C C . PHE A 1 349 ? -18.315 -6.351 23.191 1.00 95.25 349 PHE A C 1
ATOM 2746 O O . PHE A 1 349 ? -17.575 -6.425 24.173 1.00 95.25 349 PHE A O 1
ATOM 2753 N N . LEU A 1 350 ? -19.398 -5.580 23.152 1.00 90.88 350 LEU A N 1
ATOM 2754 C CA . LEU A 1 350 ? -19.812 -4.704 24.241 1.00 90.88 350 LEU A CA 1
ATOM 2755 C C . LEU A 1 350 ? -20.787 -5.457 25.152 1.00 90.88 350 LEU A C 1
ATOM 2757 O O . LEU A 1 350 ? -21.807 -5.971 24.694 1.00 90.88 350 LEU A O 1
ATOM 2761 N N . ASP A 1 351 ? -20.491 -5.533 26.450 1.00 78.75 351 ASP A N 1
ATOM 2762 C CA . ASP A 1 351 ? -21.400 -6.169 27.405 1.00 78.75 351 ASP A CA 1
ATOM 2763 C C . ASP A 1 351 ? -22.557 -5.229 27.786 1.00 78.75 351 ASP A C 1
ATOM 2765 O O . ASP A 1 351 ? -22.388 -4.237 28.501 1.00 78.75 351 ASP A O 1
ATOM 2769 N N . SER A 1 352 ? -23.760 -5.577 27.326 1.00 60.47 352 SER A N 1
ATOM 2770 C CA . SER A 1 352 ? -25.007 -4.862 27.628 1.00 60.47 352 SER A CA 1
ATOM 2771 C C . SER A 1 352 ? -25.405 -4.884 29.113 1.00 60.47 352 SER A C 1
ATOM 2773 O O . SER A 1 352 ? -26.183 -4.033 29.542 1.00 60.47 352 SER A O 1
ATOM 2775 N N . SER A 1 353 ? -24.878 -5.820 29.915 1.00 53.69 353 SER A N 1
ATOM 2776 C CA . SER A 1 353 ? -25.235 -5.983 31.333 1.00 53.69 353 SER A CA 1
ATOM 2777 C C . SER A 1 353 ? -24.403 -5.122 32.296 1.00 53.69 353 SER A C 1
ATOM 2779 O O . SER A 1 353 ? -24.773 -4.964 33.460 1.00 53.69 353 SER A O 1
ATOM 2781 N N . LEU A 1 354 ? -23.322 -4.499 31.812 1.00 51.91 354 LEU A N 1
ATOM 2782 C CA . LEU A 1 354 ? -22.378 -3.708 32.612 1.00 51.91 354 LEU A CA 1
ATOM 2783 C C . LEU A 1 354 ? -22.622 -2.191 32.545 1.00 51.91 354 LEU A C 1
ATOM 2785 O O . LEU A 1 354 ? -21.790 -1.406 33.000 1.00 51.91 354 LEU A O 1
ATOM 2789 N N . THR A 1 355 ? -23.789 -1.747 32.062 1.00 46.34 355 THR A N 1
ATOM 2790 C CA . THR A 1 355 ? -24.170 -0.321 32.053 1.00 46.34 355 THR A CA 1
ATOM 2791 C C . THR A 1 355 ? -24.307 0.319 33.443 1.00 46.34 355 THR A C 1
ATOM 2793 O O . THR A 1 355 ? -24.545 1.523 33.535 1.00 46.34 355 THR A O 1
ATOM 2796 N N . SER A 1 356 ? -24.094 -0.419 34.540 1.00 45.72 356 SER A N 1
ATOM 2797 C CA . SER A 1 356 ? -23.778 0.176 35.844 1.00 45.72 356 SER A CA 1
ATOM 2798 C C . SER A 1 356 ? -22.301 0.605 35.882 1.00 45.72 356 SER A C 1
ATOM 2800 O O . SER A 1 356 ? -21.459 -0.037 36.510 1.00 45.72 356 SER A O 1
ATOM 2802 N N . TRP A 1 357 ? -21.980 1.705 35.196 1.00 52.88 357 TRP A N 1
ATOM 2803 C CA . TRP A 1 357 ? -20.636 2.286 35.022 1.00 52.88 357 TRP A CA 1
ATOM 2804 C C . TRP A 1 357 ? -19.994 2.870 36.302 1.00 52.88 357 TRP A C 1
ATOM 2806 O O . TRP A 1 357 ? -19.179 3.787 36.242 1.00 52.88 357 TRP A O 1
ATOM 2816 N N . VAL A 1 358 ? -20.337 2.337 37.476 1.00 40.41 358 VAL A N 1
ATOM 2817 C CA . VAL A 1 358 ? -19.764 2.709 38.776 1.00 40.41 358 VAL A CA 1
ATOM 2818 C C . VAL A 1 358 ? -19.381 1.431 39.503 1.00 40.41 358 VAL A C 1
ATOM 2820 O O . VAL A 1 358 ? -20.045 0.973 40.426 1.00 40.41 358 VAL A O 1
ATOM 2823 N N . SER A 1 359 ? -18.326 0.785 39.034 1.00 39.56 359 SER A N 1
ATOM 2824 C CA . SER A 1 359 ? -17.830 -0.419 39.674 1.00 39.56 359 SER A CA 1
ATOM 2825 C C . SER A 1 359 ? -16.313 -0.428 39.572 1.00 39.56 359 SER A C 1
ATOM 2827 O O . SER A 1 359 ? -15.732 -0.598 38.506 1.00 39.56 359 SER A O 1
ATOM 2829 N N . SER A 1 360 ? -15.678 -0.238 40.725 1.00 45.25 360 SER A N 1
ATOM 2830 C CA . SER A 1 360 ? -14.239 -0.316 40.990 1.00 45.25 360 SER A CA 1
ATOM 2831 C C . SER A 1 360 ? -13.656 -1.731 40.821 1.00 45.25 360 SER A C 1
ATOM 2833 O O . SER A 1 360 ? -12.619 -2.057 41.406 1.00 45.25 360 SER A O 1
ATOM 2835 N N . HIS A 1 361 ? -14.316 -2.602 40.052 1.00 47.66 361 HIS A N 1
ATOM 2836 C CA . HIS A 1 361 ? -13.895 -3.984 39.887 1.00 47.66 361 HIS A CA 1
ATOM 2837 C C . HIS A 1 361 ? -12.668 -4.052 38.974 1.00 47.66 361 HIS A C 1
ATOM 2839 O O . HIS A 1 361 ? -12.712 -3.715 37.793 1.00 47.66 361 HIS A O 1
ATOM 2845 N N . LYS A 1 362 ? -11.554 -4.509 39.557 1.00 55.16 362 LYS A N 1
ATOM 2846 C CA . LYS A 1 362 ? -10.316 -4.873 38.861 1.00 55.16 362 LYS A CA 1
ATOM 2847 C C . LYS A 1 362 ? -10.609 -6.029 37.897 1.00 55.16 362 LYS A C 1
ATOM 2849 O O . LYS A 1 362 ? -10.563 -7.190 38.299 1.00 55.16 362 LYS A O 1
ATOM 2854 N N . GLY A 1 363 ? -10.955 -5.707 36.652 1.00 57.16 363 GLY A N 1
ATOM 2855 C CA . GLY A 1 363 ? -11.024 -6.676 35.559 1.00 57.16 363 GLY A CA 1
ATOM 2856 C C . GLY A 1 363 ? -9.646 -7.277 35.238 1.00 57.16 363 GLY A C 1
ATOM 2857 O O . GLY A 1 363 ? -8.632 -6.855 35.805 1.00 57.16 363 GLY A O 1
ATOM 2858 N N . PRO A 1 364 ? -9.576 -8.280 34.348 1.00 61.47 364 PRO A N 1
ATOM 2859 C CA . PRO A 1 364 ? -8.297 -8.804 33.890 1.00 61.47 364 PRO A CA 1
ATOM 2860 C C . PRO A 1 364 ? -7.519 -7.705 33.152 1.00 61.47 364 PRO A C 1
ATOM 2862 O O . PRO A 1 364 ? -8.038 -7.090 32.222 1.00 61.47 364 PRO A O 1
ATOM 2865 N N . THR A 1 365 ? -6.263 -7.476 33.547 1.00 78.62 365 THR A N 1
ATOM 2866 C CA . THR A 1 365 ? -5.345 -6.652 32.753 1.00 78.62 365 THR A CA 1
ATOM 2867 C C . THR A 1 365 ? -4.949 -7.440 31.510 1.00 78.62 365 THR A C 1
ATOM 2869 O O . THR A 1 365 ? -4.403 -8.538 31.628 1.00 78.62 365 THR A O 1
ATOM 2872 N N . VAL A 1 366 ? -5.203 -6.886 30.328 1.00 85.62 366 VAL A N 1
ATOM 2873 C CA . VAL A 1 366 ? -4.828 -7.492 29.044 1.00 85.62 366 VAL A CA 1
ATOM 2874 C C . VAL A 1 366 ? -3.908 -6.552 28.294 1.00 85.62 366 VAL A C 1
ATOM 2876 O O . VAL A 1 366 ? -4.201 -5.370 28.207 1.00 85.62 366 VAL A O 1
ATOM 2879 N N . SER A 1 367 ? -2.823 -7.099 27.752 1.00 90.75 367 SER A N 1
ATOM 2880 C CA . SER A 1 367 ? -1.894 -6.426 26.847 1.00 90.75 367 SER A CA 1
ATOM 2881 C C . SER A 1 367 ? -1.543 -7.422 25.752 1.00 90.75 367 SER A C 1
ATOM 2883 O O . SER A 1 367 ? -0.848 -8.410 25.999 1.00 90.75 367 SER A O 1
ATOM 2885 N N . ILE A 1 368 ? -2.119 -7.233 24.568 1.00 92.44 368 ILE A N 1
ATOM 2886 C CA . ILE A 1 368 ? -1.897 -8.104 23.412 1.00 92.44 368 ILE A CA 1
ATOM 2887 C C . ILE A 1 368 ? -1.559 -7.230 22.217 1.00 92.44 368 ILE A C 1
ATOM 2889 O O . ILE A 1 368 ? -2.245 -6.253 21.929 1.00 92.44 368 ILE A O 1
ATOM 2893 N N . ARG A 1 369 ? -0.506 -7.614 21.500 1.00 92.88 369 ARG A N 1
ATOM 2894 C CA . ARG A 1 369 ? -0.087 -6.990 20.248 1.00 92.88 369 ARG A CA 1
ATOM 2895 C C . ARG A 1 369 ? -0.222 -8.005 19.127 1.00 92.88 369 ARG A C 1
ATOM 2897 O O . ARG A 1 369 ? 0.204 -9.148 19.284 1.00 92.88 369 ARG A O 1
ATOM 2904 N N . GLY A 1 370 ? -0.846 -7.590 18.033 1.00 85.25 370 GLY A N 1
ATOM 2905 C CA . GLY A 1 370 ? -1.017 -8.423 16.852 1.00 85.25 370 GLY A CA 1
ATOM 2906 C C . GLY A 1 370 ? 0.228 -8.407 15.985 1.00 85.25 370 GLY A C 1
ATOM 2907 O O . GLY A 1 370 ? 0.844 -7.360 15.802 1.00 85.25 370 GLY A O 1
ATOM 2908 N N . GLY A 1 371 ? 0.590 -9.568 15.445 1.00 77.69 371 GLY A N 1
ATOM 2909 C CA . GLY A 1 371 ? 1.688 -9.681 14.492 1.00 77.69 371 GLY A CA 1
ATOM 2910 C C . GLY A 1 371 ? 2.342 -11.058 14.478 1.00 77.69 371 GLY A C 1
ATOM 2911 O O . GLY A 1 371 ? 2.226 -11.849 15.412 1.00 77.69 371 GLY A O 1
ATOM 2912 N N . ILE A 1 372 ? 3.048 -11.345 13.389 1.00 71.19 372 ILE A N 1
ATOM 2913 C CA . ILE A 1 372 ? 3.829 -12.574 13.214 1.00 71.19 372 ILE A CA 1
ATOM 2914 C C . ILE A 1 372 ? 5.121 -12.478 14.042 1.00 71.19 372 ILE A C 1
ATOM 2916 O O . ILE A 1 372 ? 5.794 -11.449 14.016 1.00 71.19 372 ILE A O 1
ATOM 2920 N N . ASN A 1 373 ? 5.439 -13.544 14.789 1.00 55.66 373 ASN A N 1
ATOM 2921 C CA . ASN A 1 373 ? 6.447 -13.592 15.858 1.00 55.66 373 ASN A CA 1
ATOM 2922 C C . ASN A 1 373 ? 7.707 -12.736 15.611 1.00 55.66 373 ASN A C 1
ATOM 2924 O O . ASN A 1 373 ? 8.512 -13.011 14.719 1.00 55.66 373 ASN A O 1
ATOM 2928 N N . ARG A 1 374 ? 7.927 -11.762 16.505 1.00 52.22 374 ARG A N 1
ATOM 2929 C CA . ARG A 1 374 ? 9.225 -11.111 16.728 1.00 52.22 374 ARG A CA 1
ATOM 2930 C C . ARG A 1 374 ? 10.125 -12.133 17.424 1.00 52.22 374 ARG A C 1
ATOM 2932 O O . ARG A 1 374 ? 9.822 -12.546 18.541 1.00 52.22 374 ARG A O 1
ATOM 2939 N N . SER A 1 375 ? 11.235 -12.550 16.814 1.00 32.31 375 SER A N 1
ATOM 2940 C CA . SER A 1 375 ? 12.260 -13.280 17.567 1.00 32.31 375 SER A CA 1
ATOM 2941 C C . SER A 1 375 ? 12.701 -12.427 18.764 1.00 32.31 375 SER A C 1
ATOM 2943 O O . SER A 1 375 ? 12.904 -11.217 18.637 1.00 32.31 375 SER A O 1
ATOM 2945 N N . ALA A 1 376 ? 12.871 -13.057 19.929 1.00 30.75 376 ALA A N 1
ATOM 2946 C CA . ALA A 1 376 ? 13.255 -12.423 21.197 1.00 30.75 376 ALA A CA 1
ATOM 2947 C C . ALA A 1 376 ? 14.550 -11.571 21.139 1.00 30.75 376 ALA A C 1
ATOM 2949 O O . ALA A 1 376 ? 14.837 -10.813 22.063 1.00 30.75 376 ALA A O 1
ATOM 2950 N N . SER A 1 377 ? 15.306 -11.629 20.038 1.00 29.36 377 SER A N 1
ATOM 2951 C CA . SER A 1 377 ? 16.479 -10.795 19.754 1.00 29.36 377 SER A CA 1
ATOM 2952 C C . SER A 1 377 ? 16.184 -9.289 19.657 1.00 29.36 377 SER A C 1
ATOM 2954 O O . SER A 1 377 ? 17.069 -8.487 19.944 1.00 29.36 377 SER A O 1
ATOM 2956 N N . SER A 1 378 ? 14.950 -8.880 19.332 1.00 34.50 378 SER A N 1
ATOM 2957 C CA . SER A 1 378 ? 14.565 -7.455 19.252 1.00 34.50 378 SER A CA 1
ATOM 2958 C C . SER A 1 378 ? 14.433 -6.766 20.619 1.00 34.50 378 SER A C 1
ATOM 2960 O O . SER A 1 378 ? 14.518 -5.541 20.684 1.00 34.50 378 SER A O 1
ATOM 2962 N N . LEU A 1 379 ? 14.209 -7.514 21.705 1.00 33.44 379 LEU A N 1
ATOM 2963 C CA . LEU A 1 379 ? 14.108 -6.944 23.056 1.00 33.44 379 LEU A CA 1
ATOM 2964 C C . LEU A 1 379 ? 15.496 -6.653 23.651 1.00 33.44 379 LEU A C 1
ATOM 2966 O O . LEU A 1 379 ? 15.659 -5.685 24.392 1.00 33.44 379 LEU A O 1
ATOM 2970 N N . ALA A 1 380 ? 16.511 -7.438 23.273 1.00 28.73 380 ALA A N 1
ATOM 2971 C CA . ALA A 1 380 ? 17.891 -7.248 23.719 1.00 28.73 380 ALA A CA 1
ATOM 2972 C C . ALA A 1 380 ? 18.529 -5.975 23.131 1.00 28.73 380 ALA A C 1
ATOM 2974 O O . ALA A 1 380 ? 19.219 -5.247 23.844 1.00 28.73 380 ALA A O 1
ATOM 2975 N N . SER A 1 381 ? 18.240 -5.645 21.865 1.00 33.06 381 SER A N 1
ATOM 2976 C CA . SER A 1 381 ? 18.720 -4.399 21.250 1.00 33.06 381 SER A CA 1
ATOM 2977 C C . SER A 1 381 ? 18.079 -3.154 21.878 1.00 33.06 381 SER A C 1
ATOM 2979 O O . SER A 1 381 ? 18.734 -2.122 22.004 1.00 33.06 381 SER A O 1
ATOM 2981 N N . TYR A 1 382 ? 16.826 -3.261 22.336 1.00 37.28 382 TYR A N 1
ATOM 2982 C CA . TYR A 1 382 ? 16.097 -2.166 22.986 1.00 37.28 382 TYR A CA 1
ATOM 2983 C C . TYR A 1 382 ? 16.568 -1.919 24.427 1.00 37.28 382 TYR A C 1
ATOM 2985 O O . TYR A 1 382 ? 16.714 -0.772 24.846 1.00 37.28 382 TYR A O 1
ATOM 2993 N N . ALA A 1 383 ? 16.879 -2.982 25.179 1.00 30.53 383 ALA A N 1
ATOM 2994 C CA . ALA A 1 383 ? 17.488 -2.861 26.505 1.00 30.53 383 ALA A CA 1
ATOM 2995 C C . ALA A 1 383 ? 18.877 -2.197 26.440 1.00 30.53 383 ALA A C 1
ATOM 2997 O O . ALA A 1 383 ? 19.213 -1.391 27.307 1.00 30.53 383 ALA A O 1
ATOM 2998 N N . SER A 1 384 ? 19.645 -2.470 25.379 1.00 32.78 384 SER A N 1
ATOM 2999 C CA . SER A 1 384 ? 20.954 -1.849 25.153 1.00 32.78 384 SER A CA 1
ATOM 3000 C C . SER A 1 384 ? 20.851 -0.361 24.786 1.00 32.78 384 SER A C 1
ATOM 3002 O O . SER A 1 384 ? 21.664 0.433 25.250 1.00 32.78 384 SER A O 1
ATOM 3004 N N . ALA A 1 385 ? 19.834 0.038 24.012 1.00 35.56 385 ALA A N 1
ATOM 3005 C CA . ALA A 1 385 ? 19.575 1.445 23.685 1.00 35.56 385 ALA A CA 1
ATOM 3006 C C . ALA A 1 385 ? 19.101 2.253 24.909 1.00 35.56 385 ALA A C 1
ATOM 3008 O O . ALA A 1 385 ? 19.521 3.389 25.109 1.00 35.56 385 ALA A O 1
ATOM 3009 N N . LYS A 1 386 ? 18.301 1.631 25.785 1.00 34.34 386 LYS A N 1
ATOM 3010 C CA . LYS A 1 386 ? 17.820 2.241 27.034 1.00 34.34 386 LYS A CA 1
ATOM 3011 C C . LYS A 1 386 ? 18.935 2.458 28.066 1.00 34.34 386 LYS A C 1
ATOM 3013 O O . LYS A 1 386 ? 18.851 3.381 28.868 1.00 34.34 386 LYS A O 1
ATOM 3018 N N . LEU A 1 387 ? 19.983 1.628 28.037 1.00 32.09 387 LEU A N 1
ATOM 3019 C CA . LEU A 1 387 ? 21.182 1.814 28.862 1.00 32.09 387 LEU A CA 1
ATOM 3020 C C . LEU A 1 387 ? 22.058 2.975 28.355 1.00 32.09 387 LEU A C 1
ATOM 3022 O O . LEU A 1 387 ? 22.700 3.643 29.158 1.00 32.09 387 LEU A O 1
ATOM 3026 N N . ALA A 1 388 ? 22.061 3.223 27.041 1.00 34.59 388 ALA A N 1
ATOM 3027 C CA . ALA A 1 388 ? 22.816 4.312 26.422 1.00 34.59 388 ALA A CA 1
ATOM 3028 C C . ALA A 1 388 ? 22.169 5.693 26.652 1.00 34.59 388 ALA A C 1
ATOM 3030 O O . ALA A 1 388 ? 22.885 6.668 26.845 1.00 34.59 388 ALA A O 1
ATOM 3031 N N . GLU A 1 389 ? 20.833 5.782 26.716 1.00 37.69 389 GLU A N 1
ATOM 3032 C CA . GLU A 1 389 ? 20.120 7.034 27.051 1.00 37.69 389 GLU A CA 1
ATOM 3033 C C . GLU A 1 389 ? 20.244 7.451 28.528 1.00 37.69 389 GLU A C 1
ATOM 3035 O O . GLU A 1 389 ? 20.052 8.618 28.856 1.00 37.69 389 GLU A O 1
ATOM 3040 N N . LEU A 1 390 ? 20.596 6.527 29.428 1.00 37.59 390 LEU A N 1
ATOM 3041 C CA . LEU A 1 390 ? 20.816 6.813 30.853 1.00 37.59 390 LEU A CA 1
ATOM 3042 C C . LEU A 1 390 ? 22.226 7.356 31.165 1.00 37.59 390 LEU A C 1
ATOM 3044 O O . LEU A 1 390 ? 22.521 7.609 32.333 1.00 37.59 390 LEU A O 1
ATOM 3048 N N . LEU A 1 391 ? 23.096 7.523 30.159 1.00 32.03 391 LEU A N 1
ATOM 3049 C CA . LEU A 1 391 ? 24.524 7.815 30.348 1.00 32.03 391 LEU A CA 1
ATOM 3050 C C . LEU A 1 391 ? 25.043 9.097 29.668 1.00 32.03 391 LEU A C 1
ATOM 3052 O O . LEU A 1 391 ? 26.250 9.205 29.470 1.00 32.03 391 LEU A O 1
ATOM 3056 N N . ASP A 1 392 ? 24.199 10.096 29.388 1.00 29.19 392 ASP A N 1
ATOM 3057 C CA . ASP A 1 392 ? 24.676 11.403 28.895 1.00 29.19 392 ASP A CA 1
ATOM 3058 C C . ASP A 1 392 ? 24.305 12.558 29.857 1.00 29.19 392 ASP A C 1
ATOM 3060 O O . ASP A 1 392 ? 23.115 12.816 30.067 1.00 29.19 392 ASP A O 1
ATOM 3064 N N . PRO A 1 393 ? 25.273 13.250 30.497 1.00 38.44 393 PRO A N 1
ATOM 3065 C CA . PRO A 1 393 ? 24.997 14.375 31.387 1.00 38.44 393 PRO A CA 1
ATOM 3066 C C . PRO A 1 393 ? 25.286 15.734 30.722 1.00 38.44 393 PRO A C 1
ATOM 3068 O O . PRO A 1 393 ? 26.406 16.007 30.291 1.00 38.44 393 PRO A O 1
ATOM 3071 N N . MET A 1 394 ? 24.311 16.653 30.742 1.00 32.06 394 MET A N 1
ATOM 3072 C CA . MET A 1 394 ? 24.562 18.079 30.495 1.00 32.06 394 MET A CA 1
ATOM 3073 C C . MET A 1 394 ? 24.828 18.862 31.793 1.00 32.06 394 MET A C 1
ATOM 3075 O O . MET A 1 394 ? 24.090 18.748 32.767 1.00 32.06 394 MET A O 1
ATOM 3079 N N . ALA A 1 395 ? 25.808 19.766 31.676 1.00 29.09 395 ALA A N 1
ATOM 3080 C CA . ALA A 1 395 ? 26.004 21.039 32.384 1.00 29.09 395 ALA A CA 1
ATOM 3081 C C . ALA A 1 395 ? 26.787 21.078 33.726 1.00 29.09 395 ALA A C 1
ATOM 3083 O O . ALA A 1 395 ? 26.324 20.743 34.810 1.00 29.09 395 ALA A O 1
ATOM 3084 N N . THR A 1 396 ? 27.996 21.624 33.573 1.00 30.64 396 THR A N 1
ATOM 3085 C CA . THR A 1 396 ? 28.969 22.286 34.467 1.00 30.64 396 THR A CA 1
ATOM 3086 C C . THR A 1 396 ? 28.468 23.036 35.725 1.00 30.64 396 THR A C 1
ATOM 3088 O O . THR A 1 396 ? 27.658 23.948 35.576 1.00 30.64 396 THR A O 1
ATOM 3091 N N . LEU A 1 397 ? 29.053 22.772 36.920 1.00 26.14 397 LEU A N 1
ATOM 3092 C CA . LEU A 1 397 ? 29.963 23.629 37.755 1.00 26.14 397 LEU A CA 1
ATOM 3093 C C . LEU A 1 397 ? 30.229 22.989 39.169 1.00 26.14 397 LEU A C 1
ATOM 3095 O O . LEU A 1 397 ? 29.562 22.020 39.512 1.00 26.14 397 LEU A O 1
ATOM 3099 N N . PRO A 1 398 ? 31.166 23.486 40.019 1.00 32.44 398 PRO A N 1
ATOM 3100 C CA . PRO A 1 398 ? 32.559 23.059 40.168 1.00 32.44 398 PRO A CA 1
ATOM 3101 C C . PRO A 1 398 ? 32.889 22.142 41.382 1.00 32.44 398 PRO A C 1
ATOM 3103 O O . PRO A 1 398 ? 32.256 22.173 42.433 1.00 32.44 398 PRO A O 1
ATOM 3106 N N . SER A 1 399 ? 33.980 21.386 41.206 1.00 33.97 399 SER A N 1
ATOM 3107 C CA . SER A 1 399 ? 34.929 20.784 42.168 1.00 33.97 399 SER A CA 1
ATOM 3108 C C . SER A 1 399 ? 34.518 20.529 43.632 1.00 33.97 399 SER A C 1
ATOM 3110 O O . SER A 1 399 ? 34.423 21.461 44.429 1.00 33.97 399 SER A O 1
ATOM 3112 N N . LYS A 1 400 ? 34.564 19.250 44.032 1.00 28.61 400 LYS A N 1
ATOM 3113 C CA . LYS A 1 400 ? 35.280 18.757 45.229 1.00 28.61 400 LYS A CA 1
ATOM 3114 C C . LYS A 1 400 ? 35.606 17.274 45.027 1.00 28.61 400 LYS A C 1
ATOM 3116 O O . LYS A 1 400 ? 34.731 16.483 44.695 1.00 28.61 400 LYS A O 1
ATOM 3121 N N . GLY A 1 401 ? 36.891 16.945 45.121 1.00 29.34 401 GLY A N 1
ATOM 3122 C CA . GLY A 1 401 ? 37.441 15.656 44.717 1.00 29.34 401 GLY A CA 1
ATOM 3123 C C . GLY A 1 401 ? 37.135 14.511 45.674 1.00 29.34 401 GLY A C 1
ATOM 3124 O O . GLY A 1 401 ? 37.089 14.705 46.886 1.00 29.34 401 GLY A O 1
ATOM 3125 N N . ILE A 1 402 ? 37.019 13.312 45.099 1.00 31.81 402 ILE A N 1
ATOM 3126 C CA . ILE A 1 402 ? 37.309 12.035 45.753 1.00 31.81 402 ILE A CA 1
ATOM 3127 C C . ILE A 1 402 ? 38.010 11.148 44.716 1.00 31.81 402 ILE A C 1
ATOM 3129 O O . ILE A 1 402 ? 37.486 10.893 43.635 1.00 31.81 402 ILE A O 1
ATOM 3133 N N . THR A 1 403 ? 39.222 10.720 45.049 1.00 31.16 403 THR A N 1
ATOM 3134 C CA . THR A 1 403 ? 40.079 9.817 44.273 1.00 31.16 403 THR A CA 1
ATOM 3135 C C . THR A 1 403 ? 39.608 8.370 44.461 1.00 31.16 403 THR A C 1
ATOM 3137 O O . THR A 1 403 ? 39.415 7.948 45.599 1.00 31.16 403 THR A O 1
ATOM 3140 N N . VAL A 1 404 ? 39.471 7.588 43.383 1.00 34.00 404 VAL A N 1
ATOM 3141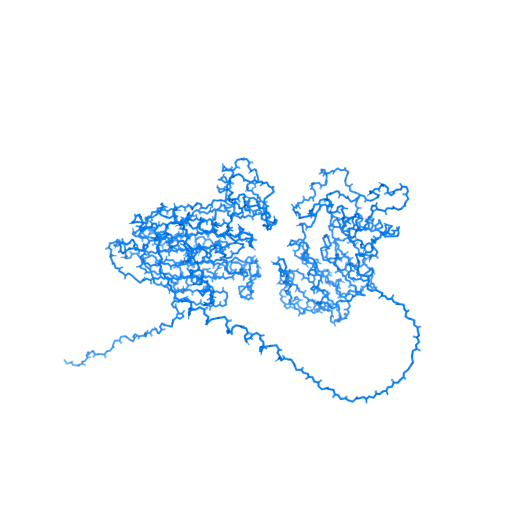 C CA . VAL A 1 404 ? 39.258 6.124 43.441 1.00 34.00 404 VAL A CA 1
ATOM 3142 C C . VAL A 1 404 ? 40.348 5.433 42.602 1.00 34.00 404 VAL A C 1
ATOM 3144 O O . VAL A 1 404 ? 40.664 5.940 41.524 1.00 34.00 404 VAL A O 1
ATOM 3147 N N . PRO A 1 405 ? 40.977 4.331 43.066 1.00 33.25 405 PRO A N 1
ATOM 3148 C CA . PRO A 1 405 ? 42.177 3.777 42.441 1.00 33.25 405 PRO A CA 1
ATOM 3149 C C . PRO A 1 405 ? 41.866 3.029 41.139 1.00 33.25 405 PRO A C 1
ATOM 3151 O O . PRO A 1 405 ? 40.873 2.310 41.029 1.00 33.25 405 PRO A O 1
ATOM 3154 N N . ALA A 1 406 ? 42.766 3.161 40.166 1.00 33.81 406 ALA A N 1
ATOM 3155 C CA . ALA A 1 406 ? 42.734 2.459 38.890 1.00 33.81 406 ALA A CA 1
ATOM 3156 C C . ALA A 1 406 ? 43.091 0.970 39.060 1.00 33.81 406 ALA A C 1
ATOM 3158 O O . ALA A 1 406 ? 44.251 0.587 38.929 1.00 33.81 406 ALA A O 1
ATOM 3159 N N . SER A 1 407 ? 42.105 0.121 39.354 1.00 37.84 407 SER A N 1
ATOM 3160 C CA . SER A 1 407 ? 42.298 -1.340 39.308 1.00 37.84 407 SER A CA 1
ATOM 3161 C C . SER A 1 407 ? 41.027 -2.169 39.070 1.00 37.84 4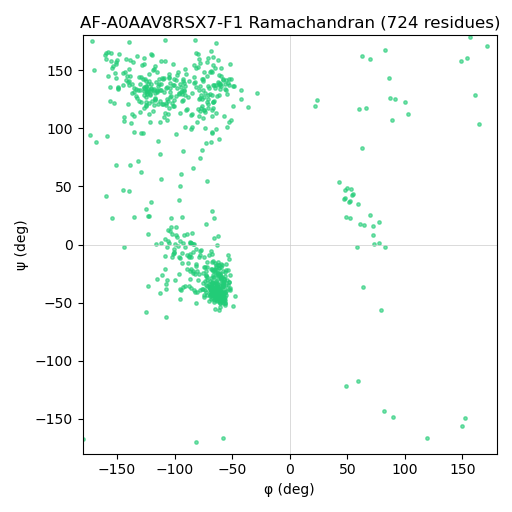07 SER A C 1
ATOM 3163 O O . SER A 1 407 ? 41.019 -3.362 39.353 1.00 37.84 407 SER A O 1
ATOM 3165 N N . LEU A 1 408 ? 39.968 -1.603 38.472 1.00 37.06 408 LEU A N 1
ATOM 3166 C CA . LEU A 1 408 ? 38.772 -2.382 38.105 1.00 37.06 408 LEU A CA 1
ATOM 3167 C C . LEU A 1 408 ? 38.177 -2.009 36.735 1.00 37.06 408 LEU A C 1
ATOM 3169 O O . LEU A 1 408 ? 36.972 -1.834 36.591 1.00 37.06 408 LEU A O 1
ATOM 3173 N N . LEU A 1 409 ? 39.030 -1.873 35.716 1.00 35.12 409 LEU A N 1
ATOM 3174 C CA . LEU A 1 409 ? 38.614 -1.621 34.328 1.00 35.12 409 LEU A CA 1
ATOM 3175 C C . LEU A 1 409 ? 39.546 -2.320 33.325 1.00 35.12 409 LEU A C 1
ATOM 3177 O O . LEU A 1 409 ? 40.010 -1.724 32.367 1.00 35.12 409 LEU A O 1
ATOM 3181 N N . LEU A 1 410 ? 39.856 -3.598 33.559 1.00 35.00 410 LEU A N 1
ATOM 3182 C CA . LEU A 1 410 ? 40.608 -4.445 32.623 1.00 35.00 410 LEU A CA 1
ATOM 3183 C C . LEU A 1 410 ? 40.185 -5.910 32.808 1.00 35.00 410 LEU A C 1
ATOM 3185 O O . LEU A 1 410 ? 40.949 -6.717 33.318 1.00 35.00 410 LEU A O 1
ATOM 3189 N N . LEU A 1 411 ? 38.942 -6.254 32.449 1.00 36.53 411 LEU A N 1
ATOM 3190 C CA . LEU A 1 411 ? 38.493 -7.656 32.377 1.00 36.53 411 LEU A CA 1
ATOM 3191 C C . LEU A 1 411 ? 37.247 -7.849 31.488 1.00 36.53 411 LEU A C 1
ATOM 3193 O O . LEU A 1 411 ? 36.348 -8.602 31.828 1.00 36.53 411 LEU A O 1
ATOM 3197 N N . THR A 1 412 ? 37.181 -7.192 30.324 1.00 36.16 412 THR A N 1
ATOM 3198 C CA . THR A 1 412 ? 36.211 -7.546 29.254 1.00 36.16 412 THR A CA 1
ATOM 3199 C C . THR A 1 412 ? 36.745 -7.379 27.823 1.00 36.16 412 THR A C 1
ATOM 3201 O O . THR A 1 412 ? 36.060 -7.751 26.877 1.00 36.16 412 THR A O 1
ATOM 3204 N N . ALA A 1 413 ? 37.985 -6.911 27.628 1.00 37.00 413 ALA A N 1
ATOM 3205 C CA . ALA A 1 413 ? 38.573 -6.705 26.295 1.00 37.00 413 ALA A CA 1
ATOM 3206 C C . ALA A 1 413 ? 39.474 -7.858 25.792 1.00 37.00 413 ALA A C 1
ATOM 3208 O O . ALA A 1 413 ? 39.962 -7.801 24.669 1.00 37.00 413 ALA A O 1
ATOM 3209 N N . ALA A 1 414 ? 39.684 -8.923 26.578 1.00 37.78 414 ALA A N 1
ATOM 3210 C CA . ALA A 1 414 ? 40.590 -10.024 26.209 1.00 37.78 414 ALA A CA 1
ATOM 3211 C C . ALA A 1 414 ? 39.891 -11.292 25.666 1.00 37.78 414 ALA A C 1
ATOM 3213 O O . ALA A 1 414 ? 40.564 -12.182 25.155 1.00 37.78 414 ALA A O 1
ATOM 3214 N N . ALA A 1 415 ? 38.556 -11.386 25.723 1.00 38.38 415 ALA A N 1
ATOM 3215 C CA . ALA A 1 415 ? 37.826 -12.586 25.285 1.00 38.38 415 ALA A CA 1
ATOM 3216 C C . ALA A 1 415 ? 37.344 -12.541 23.819 1.00 38.38 415 ALA A C 1
ATOM 3218 O O . ALA A 1 415 ? 37.032 -13.581 23.247 1.00 38.38 415 ALA A O 1
ATOM 3219 N N . ALA A 1 416 ? 37.315 -11.365 23.181 1.00 37.88 416 ALA A N 1
ATOM 3220 C CA . ALA A 1 416 ? 36.824 -11.216 21.805 1.00 37.88 416 ALA A CA 1
ATOM 3221 C C . ALA A 1 416 ? 37.913 -11.404 20.728 1.00 37.88 416 ALA A C 1
ATOM 3223 O O . ALA A 1 416 ? 37.594 -11.738 19.591 1.00 37.88 416 ALA A O 1
ATOM 3224 N N . LEU A 1 417 ? 39.199 -11.250 21.077 1.00 39.16 417 LEU A N 1
ATOM 3225 C CA . LEU A 1 417 ? 40.304 -11.385 20.116 1.00 39.16 417 LEU A CA 1
ATOM 3226 C C . LEU A 1 417 ? 40.779 -12.841 19.925 1.00 39.16 417 LEU A C 1
ATOM 3228 O O . LEU A 1 417 ? 41.371 -13.166 18.901 1.00 39.16 417 LEU A O 1
ATOM 3232 N N . LEU A 1 418 ? 40.492 -13.730 20.882 1.00 39.31 418 LEU A N 1
ATOM 3233 C CA . LEU A 1 418 ? 40.873 -15.149 20.826 1.00 39.31 418 LEU A CA 1
ATOM 3234 C C . LEU A 1 418 ? 39.880 -16.018 20.035 1.00 39.31 418 LEU A C 1
ATOM 3236 O O . LEU A 1 418 ? 40.276 -17.054 19.509 1.00 39.31 418 LEU A O 1
ATOM 3240 N N . LEU A 1 419 ? 38.620 -15.592 19.877 1.00 40.09 419 LEU A N 1
ATOM 3241 C CA . LEU A 1 419 ? 37.624 -16.339 19.094 1.00 40.09 419 LEU A CA 1
ATOM 3242 C C . LEU A 1 419 ? 37.745 -16.111 17.576 1.00 40.09 419 LEU A C 1
ATOM 3244 O O . LEU A 1 419 ? 37.317 -16.955 16.794 1.00 40.09 419 LEU A O 1
ATOM 3248 N N . PHE A 1 420 ? 38.349 -14.996 17.153 1.00 40.78 420 PHE A N 1
ATOM 3249 C CA . PHE A 1 420 ? 38.487 -14.640 15.735 1.00 40.78 420 PHE A CA 1
ATOM 3250 C C . PHE A 1 420 ? 39.668 -15.352 15.045 1.00 40.78 420 PHE A C 1
ATOM 3252 O O . PHE A 1 420 ? 39.689 -15.476 13.825 1.00 40.78 420 PHE A O 1
ATOM 3259 N N . LEU A 1 421 ? 40.632 -15.870 15.819 1.00 40.44 421 LEU A N 1
ATOM 3260 C CA . LEU A 1 421 ? 41.811 -16.581 15.305 1.00 40.44 421 LEU A CA 1
ATOM 3261 C C . LEU A 1 421 ? 41.641 -18.113 15.243 1.00 40.44 421 LEU A C 1
ATOM 3263 O O . LEU A 1 421 ? 42.496 -18.787 14.677 1.00 40.44 421 LEU A O 1
ATOM 3267 N N . LEU A 1 422 ? 40.546 -18.669 15.778 1.00 39.72 422 LEU A N 1
ATOM 3268 C CA . LEU A 1 422 ? 40.318 -20.122 15.880 1.00 39.72 422 LEU A CA 1
ATOM 3269 C C . LEU A 1 422 ? 39.304 -20.701 14.872 1.00 39.72 422 LEU A C 1
ATOM 3271 O O . LEU A 1 422 ? 39.056 -21.902 14.897 1.00 39.72 422 LEU A O 1
ATOM 3275 N N . LEU A 1 423 ? 38.732 -19.893 13.969 1.00 35.75 423 LEU A N 1
ATOM 3276 C CA . LEU A 1 423 ? 37.729 -20.354 12.985 1.00 35.75 423 LEU A CA 1
ATOM 3277 C C . LEU A 1 423 ? 38.170 -20.249 11.514 1.00 35.75 423 LEU A C 1
ATOM 3279 O O . LEU A 1 423 ? 37.437 -20.678 10.626 1.00 35.75 423 LEU A O 1
ATOM 3283 N N . SER A 1 424 ? 39.390 -19.781 11.241 1.00 33.41 424 SER A N 1
ATOM 3284 C CA . SER A 1 424 ? 39.969 -19.736 9.888 1.00 33.41 424 SER A CA 1
ATOM 3285 C C . SER A 1 424 ? 40.845 -20.956 9.598 1.00 33.41 424 SER A C 1
ATOM 3287 O O . SER A 1 424 ? 41.986 -20.829 9.166 1.00 33.41 424 SER A O 1
ATOM 3289 N N . SER A 1 425 ? 40.338 -22.158 9.851 1.00 34.97 425 SER A N 1
ATOM 3290 C CA . SER A 1 425 ? 40.957 -23.381 9.341 1.00 34.97 425 SER A CA 1
ATOM 3291 C C . SER A 1 425 ? 39.920 -24.488 9.334 1.00 34.97 425 SER A C 1
ATOM 3293 O O . SER A 1 425 ? 39.733 -25.117 10.363 1.00 34.97 425 SER A O 1
ATOM 3295 N N . LEU A 1 426 ? 39.226 -24.686 8.211 1.00 29.84 426 LEU A N 1
ATOM 3296 C CA . LEU A 1 426 ? 38.590 -25.948 7.808 1.00 29.84 426 LEU A CA 1
ATOM 3297 C C . LEU A 1 426 ? 38.034 -25.772 6.380 1.00 29.84 426 LEU A C 1
ATOM 3299 O O . LEU A 1 426 ? 36.923 -25.298 6.159 1.00 29.84 426 LEU A O 1
ATOM 3303 N N . SER A 1 427 ? 38.824 -26.161 5.383 1.00 31.81 427 SER A N 1
ATOM 3304 C CA . SER A 1 427 ? 38.300 -26.686 4.118 1.00 31.81 427 SER A CA 1
ATOM 3305 C C . SER A 1 427 ? 39.189 -27.847 3.668 1.00 31.81 427 SER A C 1
ATOM 3307 O O . SER A 1 427 ? 40.403 -27.775 3.877 1.00 31.81 427 SER A O 1
ATOM 3309 N N . PRO A 1 428 ? 38.619 -28.941 3.130 1.00 33.53 428 PRO A N 1
ATOM 3310 C CA . PRO A 1 428 ? 39.340 -30.191 2.943 1.00 33.53 428 PRO A CA 1
ATOM 3311 C C . PRO A 1 428 ? 39.968 -30.291 1.548 1.00 33.53 428 PRO A C 1
ATOM 3313 O O . PRO A 1 428 ? 39.364 -29.919 0.545 1.00 33.53 428 PRO A O 1
ATOM 3316 N N . ALA A 1 429 ? 41.178 -30.846 1.495 1.00 31.30 429 ALA A N 1
ATOM 3317 C CA . ALA A 1 429 ? 41.838 -31.287 0.269 1.00 31.30 429 ALA A CA 1
ATOM 3318 C C . ALA A 1 429 ? 41.309 -32.659 -0.197 1.00 31.30 429 ALA A C 1
ATOM 3320 O O . ALA A 1 429 ? 40.797 -33.429 0.621 1.00 31.30 429 ALA A O 1
ATOM 3321 N N . PRO A 1 430 ? 41.579 -33.035 -1.460 1.00 32.44 430 PRO A N 1
ATOM 3322 C CA . PRO A 1 430 ? 42.082 -34.383 -1.693 1.00 32.44 430 PRO A CA 1
ATOM 3323 C C . PRO A 1 430 ? 43.388 -34.414 -2.508 1.00 32.44 430 PRO A C 1
ATOM 3325 O O . PRO A 1 430 ? 43.516 -33.808 -3.566 1.00 32.44 430 PRO A O 1
ATOM 3328 N N . SER A 1 431 ? 44.340 -35.150 -1.927 1.00 28.48 431 SER A N 1
ATOM 3329 C CA . SER A 1 431 ? 45.391 -36.015 -2.494 1.00 28.48 431 SER A CA 1
ATOM 3330 C C . SER A 1 431 ? 45.906 -35.802 -3.925 1.00 28.48 431 SER A C 1
ATOM 3332 O O . SER A 1 431 ? 45.188 -35.979 -4.907 1.00 28.48 431 SER A O 1
ATOM 3334 N N . SER A 1 432 ? 47.225 -35.634 -4.014 1.00 26.23 432 SER A N 1
ATOM 3335 C CA . SER A 1 432 ? 48.057 -35.846 -5.197 1.00 26.23 432 SER A CA 1
ATOM 3336 C C . SER A 1 432 ? 48.539 -37.303 -5.302 1.00 26.23 432 SER A C 1
ATOM 3338 O O . SER A 1 432 ? 48.962 -37.900 -4.312 1.00 26.23 432 SER A O 1
ATOM 3340 N N . SER A 1 433 ? 48.569 -37.853 -6.519 1.00 27.78 433 SER A N 1
ATOM 3341 C CA . SER A 1 433 ? 49.473 -38.953 -6.874 1.00 27.78 433 SER A CA 1
ATOM 3342 C C . SER A 1 433 ? 49.888 -38.925 -8.353 1.00 27.78 433 SER A C 1
ATOM 3344 O O . SER A 1 433 ? 49.080 -38.761 -9.260 1.00 27.78 433 SER A O 1
ATOM 3346 N N . SER A 1 434 ? 51.201 -39.110 -8.523 1.00 26.06 434 SER A N 1
ATOM 3347 C CA . SER A 1 434 ? 51.977 -39.605 -9.672 1.00 26.06 434 SER A CA 1
ATOM 3348 C C . SER A 1 434 ? 51.961 -38.892 -11.034 1.00 26.06 434 SER A C 1
ATOM 3350 O O . SER A 1 434 ? 50.999 -38.892 -11.792 1.00 26.06 434 SER A O 1
ATOM 3352 N N . VAL A 1 435 ? 53.172 -38.434 -11.351 1.00 27.48 435 VAL A N 1
ATOM 3353 C CA . VAL A 1 435 ? 53.790 -38.077 -12.632 1.00 27.48 435 VAL A CA 1
ATOM 3354 C C . VAL A 1 435 ? 53.610 -39.146 -13.724 1.00 27.48 435 VAL A C 1
ATOM 3356 O O . VAL A 1 435 ? 53.912 -40.312 -13.489 1.00 27.48 435 VAL A O 1
ATOM 3359 N N . ALA A 1 436 ? 53.289 -38.714 -14.949 1.00 25.14 436 ALA A N 1
ATOM 3360 C CA . ALA A 1 436 ? 53.859 -39.273 -16.178 1.00 25.14 436 ALA A CA 1
ATOM 3361 C C . ALA A 1 436 ? 53.869 -38.209 -17.289 1.00 25.14 436 ALA A C 1
ATOM 3363 O O . ALA A 1 436 ? 52.850 -37.630 -17.655 1.00 25.14 436 ALA A O 1
ATOM 3364 N N . SER A 1 437 ? 55.071 -37.948 -17.783 1.00 24.27 437 SER A N 1
ATOM 3365 C CA . SER A 1 437 ? 55.452 -37.067 -18.882 1.00 24.27 437 SER A CA 1
ATOM 3366 C C . SER A 1 437 ? 55.040 -37.609 -20.253 1.00 24.27 437 SER A C 1
ATOM 3368 O O . SER A 1 437 ? 55.352 -38.758 -20.554 1.00 24.27 437 SER A O 1
ATOM 3370 N N . PHE A 1 438 ? 54.500 -36.751 -21.122 1.00 23.61 438 PHE A N 1
ATOM 3371 C CA . PHE A 1 438 ? 54.681 -36.860 -22.572 1.00 23.61 438 PHE A CA 1
ATOM 3372 C C . PHE A 1 438 ? 54.886 -35.476 -23.193 1.00 23.61 438 PHE A C 1
ATOM 3374 O O . PHE A 1 438 ? 54.290 -34.484 -22.777 1.00 23.61 438 PHE A O 1
ATOM 3381 N N . SER A 1 439 ? 55.795 -35.439 -24.159 1.00 21.88 439 SER A N 1
ATOM 3382 C CA . SER A 1 439 ? 56.478 -34.261 -24.681 1.00 21.88 439 SER A CA 1
ATOM 3383 C C . SER A 1 439 ? 56.009 -33.904 -26.098 1.00 21.88 439 SER A C 1
ATOM 3385 O O . SER A 1 439 ? 55.897 -34.798 -26.930 1.00 21.88 439 SER A O 1
ATOM 3387 N N . CYS A 1 440 ? 55.934 -32.590 -26.364 1.00 21.56 440 CYS A N 1
ATOM 3388 C CA . CYS A 1 440 ? 56.112 -31.873 -27.648 1.00 21.56 440 CYS A CA 1
ATOM 3389 C C . CYS A 1 440 ? 55.068 -32.007 -28.791 1.00 21.56 440 CYS A C 1
ATOM 3391 O O . CYS A 1 440 ? 54.370 -33.011 -28.860 1.00 21.56 440 CYS A O 1
ATOM 3393 N N . PRO A 1 441 ? 55.014 -31.051 -29.761 1.00 28.83 441 PRO A N 1
ATOM 3394 C CA . PRO A 1 441 ? 55.814 -29.826 -29.902 1.00 28.83 441 PRO A CA 1
ATOM 3395 C C . PRO A 1 441 ? 55.020 -28.512 -30.068 1.00 28.83 441 PRO A C 1
ATOM 3397 O O . PRO A 1 441 ? 53.914 -28.434 -30.597 1.00 28.83 441 PRO A O 1
ATOM 3400 N N . THR A 1 442 ? 55.713 -27.454 -29.672 1.00 25.27 442 THR A N 1
ATOM 3401 C CA . THR A 1 442 ? 55.603 -26.060 -30.096 1.00 25.27 442 THR A CA 1
ATOM 3402 C C . THR A 1 442 ? 55.428 -25.877 -31.608 1.00 25.27 442 THR A C 1
ATOM 3404 O O . THR A 1 442 ? 56.243 -26.346 -32.397 1.00 25.27 442 THR A O 1
ATOM 3407 N N . THR A 1 443 ? 54.462 -25.045 -32.001 1.00 26.50 443 THR A N 1
ATOM 3408 C CA . THR A 1 443 ? 54.652 -24.070 -33.087 1.00 26.50 443 THR A CA 1
ATOM 3409 C C . THR A 1 443 ? 54.072 -22.723 -32.671 1.00 26.50 443 THR A C 1
ATOM 3411 O O . THR A 1 443 ? 53.025 -22.607 -32.043 1.00 26.50 443 THR A O 1
ATOM 3414 N N . SER A 1 444 ? 54.879 -21.715 -32.948 1.00 27.70 444 SER A N 1
ATOM 3415 C CA . SER A 1 444 ? 54.818 -20.316 -32.565 1.00 27.70 444 SER A CA 1
ATOM 3416 C C . SER A 1 444 ? 53.688 -19.531 -33.227 1.00 27.70 444 SER A C 1
ATOM 3418 O O . SER A 1 444 ? 53.597 -19.531 -34.450 1.00 27.70 444 SER A O 1
ATOM 3420 N N . ALA A 1 445 ? 52.970 -18.735 -32.434 1.00 27.53 445 ALA A N 1
ATOM 3421 C CA . ALA A 1 445 ? 52.709 -17.321 -32.723 1.00 27.53 445 ALA A CA 1
ATOM 3422 C C . ALA A 1 445 ? 52.113 -16.667 -31.467 1.00 27.53 445 ALA A C 1
ATOM 3424 O O . ALA A 1 445 ? 50.903 -16.637 -31.262 1.00 27.53 445 ALA A O 1
ATOM 3425 N N . ALA A 1 446 ? 52.985 -16.177 -30.588 1.00 26.67 446 ALA A N 1
ATOM 3426 C CA . ALA A 1 446 ? 52.582 -15.290 -29.512 1.00 26.67 446 ALA A CA 1
ATOM 3427 C C . ALA A 1 446 ? 52.314 -13.899 -30.104 1.00 26.67 446 ALA A C 1
ATOM 3429 O O . ALA A 1 446 ? 53.250 -13.199 -30.481 1.00 26.67 446 ALA A O 1
ATOM 3430 N N . SER A 1 447 ? 51.047 -13.493 -30.166 1.00 28.80 447 SER A N 1
ATOM 3431 C CA . SER A 1 447 ? 50.669 -12.080 -30.161 1.00 28.80 447 SER A CA 1
ATOM 3432 C C . SER A 1 447 ? 50.077 -11.766 -28.792 1.00 28.80 447 SER A C 1
ATOM 3434 O O . SER A 1 447 ? 48.988 -12.214 -28.439 1.00 28.80 447 SER A O 1
ATOM 3436 N N . SER A 1 448 ? 50.859 -11.037 -28.008 1.00 29.80 448 SER A N 1
ATOM 3437 C CA . SER A 1 448 ? 50.513 -10.457 -26.717 1.00 29.80 448 SER A CA 1
ATOM 3438 C C . SER A 1 448 ? 49.186 -9.693 -26.763 1.00 29.80 448 SER A C 1
ATOM 3440 O O . SER A 1 448 ? 49.097 -8.674 -27.446 1.00 29.80 448 SER A O 1
ATOM 3442 N N . ILE A 1 449 ? 48.194 -10.111 -25.975 1.00 33.31 449 ILE A N 1
ATOM 3443 C CA . ILE A 1 449 ? 47.120 -9.213 -25.539 1.00 33.31 449 ILE A CA 1
ATOM 3444 C C . ILE A 1 449 ? 47.499 -8.758 -24.135 1.00 33.31 449 ILE A C 1
ATOM 3446 O O . ILE A 1 449 ? 47.287 -9.458 -23.146 1.00 33.31 449 ILE A O 1
ATOM 3450 N N . ALA A 1 450 ? 48.143 -7.595 -24.072 1.00 32.66 450 ALA A N 1
ATOM 3451 C CA . ALA A 1 450 ? 48.248 -6.842 -22.839 1.00 32.66 450 ALA A CA 1
ATOM 3452 C C . ALA A 1 450 ? 46.827 -6.476 -22.389 1.00 32.66 450 ALA A C 1
ATOM 3454 O O . ALA A 1 450 ? 46.040 -5.942 -23.172 1.00 32.66 450 ALA A O 1
ATOM 3455 N N . ALA A 1 451 ? 46.499 -6.775 -21.135 1.00 39.69 451 ALA A N 1
ATOM 3456 C CA . ALA A 1 451 ? 45.299 -6.268 -20.495 1.00 39.69 451 ALA A CA 1
ATOM 3457 C C . ALA A 1 451 ? 45.415 -4.739 -20.396 1.00 39.69 451 ALA A C 1
ATOM 3459 O O . ALA A 1 451 ? 46.112 -4.212 -19.530 1.00 39.69 451 ALA A O 1
ATOM 3460 N N . ALA A 1 452 ? 44.768 -4.032 -21.321 1.00 34.59 452 ALA A N 1
ATOM 3461 C CA . ALA A 1 452 ? 44.626 -2.589 -21.262 1.00 34.59 452 ALA A CA 1
ATOM 3462 C C . ALA A 1 452 ? 43.607 -2.242 -20.168 1.00 34.59 452 ALA A C 1
ATOM 3464 O O . ALA A 1 452 ? 42.397 -2.324 -20.360 1.00 34.59 452 ALA A O 1
ATOM 3465 N N . THR A 1 453 ? 44.104 -1.856 -18.996 1.00 46.84 453 THR A N 1
ATOM 3466 C CA . THR A 1 453 ? 43.334 -1.116 -17.994 1.00 46.84 453 THR A CA 1
ATOM 3467 C C . THR A 1 453 ? 43.227 0.341 -18.446 1.00 46.84 453 THR A C 1
ATOM 3469 O O . THR A 1 453 ? 44.008 1.193 -18.030 1.00 46.84 453 THR A O 1
ATOM 3472 N N . GLY A 1 454 ? 42.281 0.607 -19.344 1.00 38.97 454 GLY A N 1
ATOM 3473 C CA . GLY A 1 454 ? 41.857 1.935 -19.782 1.00 38.97 454 GLY A CA 1
ATOM 3474 C C . GLY A 1 454 ? 40.381 1.893 -20.205 1.00 38.97 454 GLY A C 1
ATOM 3475 O O . GLY A 1 454 ? 39.876 0.806 -20.498 1.00 38.97 454 GLY A O 1
ATOM 3476 N N . PRO A 1 455 ? 39.650 3.024 -20.193 1.00 41.66 455 PRO A N 1
ATOM 3477 C CA . PRO A 1 455 ? 38.305 3.068 -20.764 1.00 41.66 455 PRO A CA 1
ATOM 3478 C C . PRO A 1 455 ? 38.366 2.651 -22.247 1.00 41.66 455 PRO A C 1
ATOM 3480 O O . PRO A 1 455 ? 39.339 2.999 -22.915 1.00 41.66 455 PRO A O 1
ATOM 3483 N N . PRO A 1 456 ? 37.377 1.897 -22.764 1.00 55.25 456 PRO A N 1
ATOM 3484 C CA . PRO A 1 456 ? 37.388 1.454 -24.155 1.00 55.25 456 PRO A CA 1
ATOM 3485 C C . PRO A 1 456 ? 37.452 2.657 -25.102 1.00 55.25 456 PRO A C 1
ATOM 3487 O O . PRO A 1 456 ? 36.824 3.686 -24.836 1.00 55.25 456 PRO A O 1
ATOM 3490 N N . ASP A 1 457 ? 38.199 2.516 -26.198 1.00 54.50 457 ASP A N 1
ATOM 3491 C CA . ASP A 1 457 ? 38.273 3.544 -27.234 1.00 54.50 457 ASP A CA 1
ATOM 3492 C C . ASP A 1 457 ? 36.861 3.894 -27.748 1.00 54.50 457 ASP A C 1
ATOM 3494 O O . ASP A 1 457 ? 36.024 2.997 -27.903 1.00 54.50 457 ASP A O 1
ATOM 3498 N N . PRO A 1 458 ? 36.565 5.177 -28.034 1.00 56.41 458 PRO A N 1
ATOM 3499 C CA . PRO A 1 458 ? 35.266 5.589 -28.556 1.00 56.41 458 PRO A CA 1
ATOM 3500 C C . PRO A 1 458 ? 34.922 4.858 -29.863 1.00 56.41 458 PRO A C 1
ATOM 3502 O O . PRO A 1 458 ? 35.514 5.125 -30.915 1.00 56.41 458 PRO A O 1
ATOM 3505 N N . ILE A 1 459 ? 33.935 3.962 -29.812 1.00 61.81 459 ILE A N 1
ATOM 3506 C CA . ILE A 1 459 ? 33.385 3.298 -30.999 1.00 61.81 459 ILE A CA 1
ATOM 3507 C C . ILE A 1 459 ? 32.685 4.374 -31.830 1.00 61.81 459 ILE A C 1
ATOM 3509 O O . ILE A 1 459 ? 31.826 5.083 -31.324 1.00 61.81 459 ILE A O 1
ATOM 3513 N N . SER A 1 460 ? 33.090 4.539 -33.090 1.00 65.69 460 SER A N 1
ATOM 3514 C CA . SER A 1 460 ? 32.471 5.501 -34.010 1.00 65.69 460 SER A CA 1
ATOM 3515 C C . SER A 1 460 ? 31.654 4.737 -35.055 1.00 65.69 460 SER A C 1
ATOM 3517 O O . SER A 1 460 ? 32.179 3.762 -35.598 1.00 65.69 460 SER A O 1
ATOM 3519 N N . PRO A 1 461 ? 30.416 5.154 -35.366 1.00 71.00 461 PRO A N 1
ATOM 3520 C CA . PRO A 1 461 ? 29.625 4.543 -36.416 1.00 71.00 461 PRO A CA 1
ATOM 3521 C C . PRO A 1 461 ? 30.306 4.743 -37.771 1.00 71.00 461 PRO A C 1
ATOM 3523 O O . PRO A 1 461 ? 30.832 5.808 -38.099 1.00 71.00 461 PRO A O 1
ATOM 3526 N N . THR A 1 462 ? 30.297 3.682 -38.560 1.00 81.75 462 THR A N 1
ATOM 3527 C CA . THR A 1 462 ? 30.714 3.669 -39.959 1.00 81.75 462 THR A CA 1
ATOM 3528 C C . THR A 1 462 ? 29.587 4.186 -40.857 1.00 81.75 462 THR A C 1
ATOM 3530 O O . THR A 1 462 ? 28.423 4.238 -40.459 1.00 81.75 462 THR A O 1
ATOM 3533 N N . LEU A 1 463 ? 29.907 4.536 -42.106 1.00 80.38 463 LEU A N 1
ATOM 3534 C CA . LEU A 1 463 ? 28.883 4.898 -43.0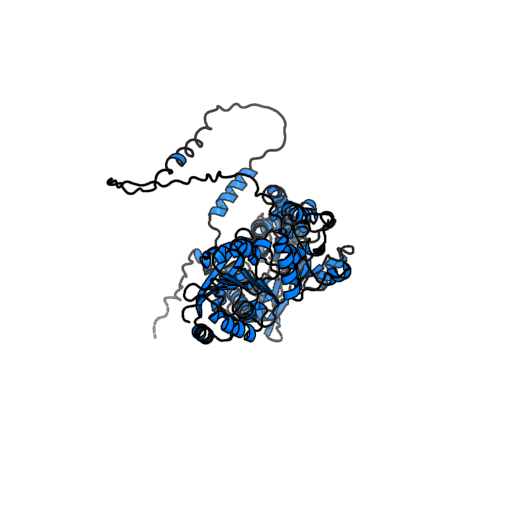97 1.00 80.38 463 LEU A CA 1
ATOM 3535 C C . LEU A 1 463 ? 27.871 3.761 -43.314 1.00 80.38 463 LEU A C 1
ATOM 3537 O O . LEU A 1 463 ? 26.678 4.023 -43.468 1.00 80.38 463 LEU A O 1
ATOM 3541 N N . ASP A 1 464 ? 28.331 2.513 -43.237 1.00 84.38 464 ASP A N 1
ATOM 3542 C CA . ASP A 1 464 ? 27.484 1.328 -43.366 1.00 84.38 464 ASP A CA 1
ATOM 3543 C C . ASP A 1 464 ? 26.521 1.175 -42.183 1.00 84.38 464 ASP A C 1
ATOM 3545 O O . ASP A 1 464 ? 25.372 0.781 -42.377 1.00 84.38 464 ASP A O 1
ATOM 3549 N N . ASP A 1 465 ? 26.945 1.526 -40.961 1.00 85.06 465 ASP A N 1
ATOM 3550 C CA . ASP A 1 465 ? 26.069 1.539 -39.778 1.00 85.06 465 ASP A CA 1
ATOM 3551 C C . ASP A 1 465 ? 24.904 2.518 -39.956 1.00 85.06 465 ASP A C 1
ATOM 3553 O O . ASP A 1 465 ? 23.762 2.227 -39.595 1.00 85.06 465 ASP A O 1
ATOM 3557 N N . ILE A 1 466 ? 25.191 3.675 -40.546 1.00 81.94 466 ILE A N 1
ATOM 3558 C CA . ILE A 1 466 ? 24.217 4.744 -40.765 1.00 81.94 466 ILE A CA 1
ATOM 3559 C C . ILE A 1 466 ? 23.271 4.386 -41.910 1.00 81.94 466 ILE A C 1
ATOM 3561 O O . ILE A 1 466 ? 22.056 4.550 -41.782 1.00 81.94 466 ILE A O 1
ATOM 3565 N N . ALA A 1 467 ? 23.806 3.878 -43.023 1.00 85.75 467 ALA A N 1
ATOM 3566 C CA . ALA A 1 467 ? 23.001 3.395 -44.140 1.00 85.75 467 ALA A CA 1
ATOM 3567 C C . ALA A 1 467 ? 22.058 2.272 -43.688 1.00 85.75 467 ALA A C 1
ATOM 3569 O O . ALA A 1 467 ? 20.867 2.279 -44.014 1.00 85.75 467 ALA A O 1
ATOM 3570 N N . TRP A 1 468 ? 22.566 1.356 -42.860 1.00 90.75 468 TRP A N 1
ATOM 3571 C CA . TRP A 1 468 ? 21.763 0.314 -42.243 1.00 90.75 468 TRP A CA 1
ATOM 3572 C C . TRP A 1 468 ? 20.649 0.897 -41.367 1.00 90.75 468 TRP A C 1
ATOM 3574 O O . TRP A 1 468 ? 19.488 0.549 -41.578 1.00 90.75 468 TRP A O 1
ATOM 3584 N N . LEU A 1 469 ? 20.944 1.830 -40.455 1.00 88.56 469 LEU A N 1
ATOM 3585 C CA . LEU A 1 469 ? 19.918 2.443 -39.605 1.00 88.56 469 LEU A CA 1
ATOM 3586 C C . LEU A 1 469 ? 18.818 3.133 -40.428 1.00 88.56 469 LEU A C 1
ATOM 3588 O O . LEU A 1 469 ? 17.634 2.931 -40.163 1.00 88.56 469 LEU A O 1
ATOM 3592 N N . LYS A 1 470 ? 19.194 3.897 -41.463 1.00 86.56 470 LYS A N 1
ATOM 3593 C CA . LYS A 1 470 ? 18.234 4.533 -42.383 1.00 86.56 470 LYS A CA 1
ATOM 3594 C C . LYS A 1 470 ? 17.327 3.497 -43.047 1.00 86.56 470 LYS A C 1
ATOM 3596 O O . LYS A 1 470 ? 16.117 3.699 -43.108 1.00 86.56 470 LYS A O 1
ATOM 3601 N N . SER A 1 471 ? 17.886 2.363 -43.474 1.00 90.94 471 SER A N 1
ATOM 3602 C CA . SER A 1 471 ? 17.091 1.265 -44.033 1.00 90.94 471 SER A CA 1
ATOM 3603 C C . SER A 1 471 ? 16.094 0.689 -43.020 1.00 90.94 471 SER A C 1
ATOM 3605 O O . SER A 1 471 ? 14.969 0.379 -43.399 1.00 90.94 471 SER A O 1
ATOM 3607 N N . GLN A 1 472 ? 16.459 0.602 -41.733 1.00 91.69 472 GLN A N 1
ATOM 3608 C CA . GLN A 1 472 ? 15.562 0.107 -40.683 1.00 91.69 472 GLN A CA 1
ATOM 3609 C C . GLN A 1 472 ? 14.412 1.080 -40.400 1.00 91.69 472 GLN A C 1
ATOM 3611 O O . GLN A 1 472 ? 13.283 0.639 -40.202 1.00 91.69 472 GLN A O 1
ATOM 3616 N N . LEU A 1 473 ? 14.661 2.393 -40.414 1.00 88.75 473 LEU A N 1
ATOM 3617 C CA . LEU A 1 473 ? 13.600 3.398 -40.259 1.00 88.75 473 LEU A CA 1
ATOM 3618 C C . LEU A 1 473 ? 12.567 3.293 -41.393 1.00 88.75 473 LEU A C 1
ATOM 3620 O O . LEU A 1 473 ? 11.364 3.261 -41.132 1.00 88.75 473 LEU A O 1
ATOM 3624 N N . VAL A 1 474 ? 13.042 3.147 -42.635 1.00 89.62 474 VAL A N 1
ATOM 3625 C CA . VAL A 1 474 ? 12.187 2.953 -43.818 1.00 89.62 474 VAL A CA 1
ATOM 3626 C C . VAL A 1 474 ? 11.422 1.631 -43.740 1.00 89.62 474 VAL A C 1
ATOM 3628 O O . VAL A 1 474 ? 10.209 1.615 -43.933 1.00 89.62 474 VAL A O 1
ATOM 3631 N N . LEU A 1 475 ? 12.102 0.531 -43.399 1.00 90.56 475 LEU A N 1
ATOM 3632 C CA . LEU A 1 475 ? 11.499 -0.801 -43.271 1.00 90.56 475 LEU A CA 1
ATOM 3633 C C . LEU A 1 475 ? 10.343 -0.830 -42.260 1.00 90.56 475 LEU A C 1
ATOM 3635 O O . LEU A 1 475 ? 9.386 -1.586 -42.426 1.00 90.56 475 LEU A O 1
ATOM 3639 N N . ASN A 1 476 ? 10.426 0.009 -41.229 1.00 90.81 476 ASN A N 1
ATOM 3640 C CA . ASN A 1 476 ? 9.429 0.120 -40.171 1.00 90.81 476 ASN A CA 1
ATOM 3641 C C . ASN A 1 476 ? 8.392 1.225 -40.400 1.00 90.81 476 ASN A C 1
ATOM 3643 O O . ASN A 1 476 ? 7.526 1.426 -39.547 1.00 90.81 476 ASN A O 1
ATOM 3647 N N . SER A 1 477 ? 8.453 1.917 -41.546 1.00 90.25 477 SER A N 1
ATOM 3648 C CA . SER A 1 477 ? 7.582 3.055 -41.868 1.00 90.25 477 SER A CA 1
ATOM 3649 C C . SER A 1 477 ? 7.571 4.120 -40.761 1.00 90.25 477 SER A C 1
ATOM 3651 O O . SER A 1 477 ? 6.526 4.690 -40.462 1.00 90.25 477 SER A O 1
ATOM 3653 N N . ILE A 1 478 ? 8.723 4.354 -40.121 1.00 83.81 478 ILE A N 1
ATOM 3654 C CA . ILE A 1 478 ? 8.862 5.342 -39.045 1.00 83.81 478 ILE A CA 1
ATOM 3655 C C . ILE A 1 478 ? 8.984 6.716 -39.689 1.00 83.81 478 ILE A C 1
ATOM 3657 O O . ILE A 1 478 ? 9.942 6.977 -40.423 1.00 83.81 478 ILE A O 1
ATOM 3661 N N . GLN A 1 479 ? 8.009 7.581 -39.422 1.00 73.94 479 GLN A N 1
ATOM 3662 C CA . GLN A 1 479 ? 7.976 8.921 -39.995 1.00 73.94 479 GLN A CA 1
ATOM 3663 C C . GLN A 1 479 ? 9.127 9.798 -39.482 1.00 73.94 479 GLN A C 1
ATOM 3665 O O . GLN A 1 479 ? 9.771 9.520 -38.462 1.00 73.94 479 GLN A O 1
ATOM 3670 N N . GLU A 1 480 ? 9.403 10.874 -40.217 1.00 67.81 480 GLU A N 1
ATOM 3671 C CA . GLU A 1 480 ? 10.279 11.926 -39.714 1.00 67.81 480 GLU A CA 1
ATOM 3672 C C . GLU A 1 480 ? 9.615 12.665 -38.542 1.00 67.81 480 GLU A C 1
ATOM 3674 O O . GLU A 1 480 ? 8.388 12.779 -38.486 1.00 67.81 480 GLU A O 1
ATOM 3679 N N . PRO A 1 481 ? 10.417 13.150 -37.585 1.00 60.53 481 PRO A N 1
ATOM 3680 C CA . PRO A 1 481 ? 9.921 13.767 -36.375 1.00 60.53 481 PRO A CA 1
ATOM 3681 C C . PRO A 1 481 ? 9.112 15.039 -36.695 1.00 60.53 481 PRO A C 1
ATOM 3683 O O . PRO A 1 481 ? 9.533 15.817 -37.556 1.00 60.53 481 PRO A O 1
ATOM 3686 N N . PRO A 1 482 ? 7.979 15.298 -36.008 1.00 62.62 482 PRO A N 1
ATOM 3687 C CA . PRO A 1 482 ? 7.280 16.574 -36.093 1.00 62.62 482 PRO A CA 1
ATOM 3688 C C . PRO A 1 482 ? 8.221 17.756 -35.856 1.00 62.62 482 PRO A C 1
ATOM 3690 O O . PRO A 1 482 ? 9.101 17.708 -34.997 1.00 62.62 482 PRO A O 1
ATOM 3693 N N . SER A 1 483 ? 8.007 18.841 -36.594 1.00 57.69 483 SER A N 1
ATOM 3694 C CA . SER A 1 483 ? 8.854 20.036 -36.553 1.00 57.69 483 SER A CA 1
ATOM 3695 C C . SER A 1 483 ? 8.616 20.942 -35.338 1.00 57.69 483 SER A C 1
ATOM 3697 O O . SER A 1 483 ? 9.338 21.924 -35.182 1.00 57.69 483 SER A O 1
ATOM 3699 N N . SER A 1 484 ? 7.624 20.652 -34.483 1.00 57.94 484 SER A N 1
ATOM 3700 C CA . SER A 1 484 ? 7.298 21.480 -33.316 1.00 57.94 484 SER A CA 1
ATOM 3701 C C . SER A 1 484 ? 7.305 20.689 -31.996 1.00 57.94 484 SER A C 1
ATOM 3703 O O . SER A 1 484 ? 6.683 19.626 -31.918 1.00 57.94 484 SER A O 1
ATOM 3705 N N . PRO A 1 485 ? 7.914 21.233 -30.922 1.00 53.56 485 PRO A N 1
ATOM 3706 C CA . PRO A 1 485 ? 7.887 20.629 -29.584 1.00 53.56 485 PRO A CA 1
ATOM 3707 C C . PRO A 1 485 ? 6.467 20.402 -29.036 1.00 53.56 485 PRO A C 1
ATOM 3709 O O . PRO A 1 485 ? 6.199 19.452 -28.312 1.00 53.56 485 PRO A O 1
ATOM 3712 N N . ALA A 1 486 ? 5.493 21.234 -29.418 1.00 53.12 486 ALA A N 1
ATOM 3713 C CA . ALA A 1 486 ? 4.099 21.084 -28.982 1.00 53.12 486 ALA A CA 1
ATOM 3714 C C . ALA A 1 486 ? 3.400 19.846 -29.586 1.00 53.12 486 ALA A C 1
ATOM 3716 O O . ALA A 1 486 ? 2.586 19.203 -28.915 1.00 53.12 486 ALA A O 1
ATOM 3717 N N . ALA A 1 487 ? 3.732 19.488 -30.835 1.00 59.56 487 ALA A N 1
ATOM 3718 C CA . ALA A 1 487 ? 3.275 18.241 -31.452 1.00 59.56 487 ALA A CA 1
ATOM 3719 C C . ALA A 1 487 ? 3.930 17.019 -30.788 1.00 59.56 487 ALA A C 1
ATOM 3721 O O . ALA A 1 487 ? 3.293 15.976 -30.652 1.00 59.56 487 ALA A O 1
ATOM 3722 N N . TRP A 1 488 ? 5.165 17.184 -30.311 1.00 55.09 488 TRP A N 1
ATOM 3723 C CA . TRP A 1 488 ? 5.886 16.192 -29.519 1.00 55.09 488 TRP A CA 1
ATOM 3724 C C . TRP A 1 488 ? 5.288 15.968 -28.126 1.00 55.09 488 TRP A C 1
ATOM 3726 O O . TRP A 1 488 ? 5.041 14.826 -27.740 1.00 55.09 488 TRP A O 1
ATOM 3736 N N . HIS A 1 489 ? 4.981 17.037 -27.391 1.00 52.41 489 HIS A N 1
ATOM 3737 C CA . HIS A 1 489 ? 4.458 16.962 -26.022 1.00 52.41 489 HIS A CA 1
ATOM 3738 C C . HIS A 1 489 ? 3.068 16.321 -25.910 1.00 52.41 489 HIS A C 1
ATOM 3740 O O . HIS A 1 489 ? 2.764 15.696 -24.897 1.00 52.41 489 HIS A O 1
ATOM 3746 N N . SER A 1 490 ? 2.227 16.410 -26.947 1.00 52.03 490 SER A N 1
ATOM 3747 C CA . SER A 1 490 ? 0.896 15.775 -26.940 1.00 52.03 490 SER A CA 1
ATOM 3748 C C . SER A 1 490 ? 0.946 14.238 -26.960 1.00 52.03 490 SER A C 1
ATOM 3750 O O . SER A 1 490 ? -0.090 13.593 -26.801 1.00 52.03 490 SER A O 1
ATOM 3752 N N . LEU A 1 491 ? 2.129 13.640 -27.154 1.00 51.81 491 LEU A N 1
ATOM 3753 C CA . LEU A 1 491 ? 2.289 12.202 -27.358 1.00 51.81 491 LEU A CA 1
ATOM 3754 C C . LEU A 1 491 ? 2.735 11.406 -26.119 1.00 51.81 491 LEU A C 1
ATOM 3756 O O . LEU A 1 491 ? 2.735 10.180 -26.221 1.00 51.81 491 LEU A O 1
ATOM 3760 N N . ARG A 1 492 ? 3.108 12.001 -24.966 1.00 49.03 492 ARG A N 1
ATOM 3761 C CA . ARG A 1 492 ? 3.663 11.223 -23.824 1.00 49.03 492 ARG A CA 1
ATOM 3762 C C . ARG A 1 492 ? 3.402 11.789 -22.413 1.00 49.03 492 ARG A C 1
ATOM 3764 O O . ARG A 1 492 ? 3.116 12.964 -22.229 1.00 49.03 492 ARG A O 1
ATOM 3771 N N . LYS A 1 493 ? 3.495 10.882 -21.426 1.00 44.62 493 LYS A N 1
ATOM 3772 C CA . LYS A 1 493 ? 3.366 11.036 -19.958 1.00 44.62 493 LYS A CA 1
ATOM 3773 C C . LYS A 1 493 ? 4.676 10.525 -19.320 1.00 44.62 493 LYS A C 1
ATOM 3775 O O . LYS A 1 493 ? 5.154 9.507 -19.808 1.00 44.62 493 LYS A O 1
ATOM 3780 N N . GLY A 1 494 ? 5.241 11.153 -18.272 1.00 37.44 494 GLY A N 1
ATOM 3781 C CA . GLY A 1 494 ? 6.496 10.659 -17.656 1.00 37.44 494 GLY A CA 1
ATOM 3782 C C . GLY A 1 494 ? 6.984 11.306 -16.342 1.00 37.44 494 GLY A C 1
ATOM 3783 O O . GLY A 1 494 ? 6.380 12.271 -15.878 1.00 37.44 494 GLY A O 1
ATOM 3784 N N . ILE A 1 495 ? 8.080 10.739 -15.777 1.00 33.03 495 ILE A N 1
ATOM 3785 C CA . ILE A 1 495 ? 9.141 11.301 -14.881 1.00 33.03 495 ILE A CA 1
ATOM 3786 C C . ILE A 1 495 ? 10.464 10.495 -15.103 1.00 33.03 495 ILE A C 1
ATOM 3788 O O . ILE A 1 495 ? 10.380 9.301 -15.377 1.00 33.03 495 ILE A O 1
ATOM 3792 N N . ASN A 1 496 ? 11.659 11.120 -14.984 1.00 48.03 496 ASN A N 1
ATOM 3793 C CA . ASN A 1 496 ? 13.008 10.552 -15.256 1.00 48.03 496 ASN A CA 1
ATOM 3794 C C . ASN A 1 496 ? 14.123 11.092 -14.289 1.00 48.03 496 ASN A C 1
ATOM 3796 O O . ASN A 1 496 ? 14.039 12.259 -13.901 1.00 48.03 496 ASN A O 1
ATOM 3800 N N . PRO A 1 497 ? 15.159 10.287 -13.933 1.00 45.31 497 PRO A N 1
ATOM 3801 C CA . PRO A 1 497 ? 16.353 10.655 -13.138 1.00 45.31 497 PRO A CA 1
ATOM 3802 C C . PRO A 1 497 ? 17.641 11.204 -13.834 1.00 45.31 497 PRO A C 1
ATOM 3804 O O . PRO A 1 497 ? 18.534 11.626 -13.097 1.00 45.31 497 PRO A O 1
ATOM 3807 N N . ARG A 1 498 ? 17.820 11.218 -15.168 1.00 53.22 498 ARG A N 1
ATOM 3808 C CA . ARG A 1 498 ? 19.022 11.796 -15.843 1.00 53.22 498 ARG A CA 1
ATOM 3809 C C . ARG A 1 498 ? 18.766 13.146 -16.516 1.00 53.22 498 ARG A C 1
ATOM 3811 O O . ARG A 1 498 ? 17.703 13.352 -17.102 1.00 53.22 498 ARG A O 1
ATOM 3818 N N . THR A 1 499 ? 19.751 14.050 -16.464 1.00 59.81 499 THR A N 1
ATOM 3819 C CA . THR A 1 499 ? 19.654 15.384 -17.088 1.00 59.81 499 THR A CA 1
ATOM 3820 C C . THR A 1 499 ? 19.993 15.349 -18.580 1.00 59.81 499 THR A C 1
ATOM 3822 O O . THR A 1 499 ? 20.776 14.512 -19.038 1.00 59.81 499 THR A O 1
ATOM 3825 N N . ARG A 1 500 ? 19.455 16.315 -19.335 1.00 63.53 500 ARG A N 1
ATOM 3826 C CA . ARG A 1 500 ? 19.736 16.509 -20.768 1.00 63.53 500 ARG A CA 1
ATOM 3827 C C . ARG A 1 500 ? 21.235 16.582 -21.051 1.00 63.53 500 ARG A C 1
ATOM 3829 O O . ARG A 1 500 ? 21.710 16.026 -22.037 1.00 63.53 500 ARG A O 1
ATOM 3836 N N . GLU A 1 501 ? 21.996 17.243 -20.184 1.00 67.06 501 GLU A N 1
ATOM 3837 C CA . GLU A 1 501 ? 23.447 17.380 -20.314 1.00 67.06 501 GLU A CA 1
ATOM 3838 C C . GLU A 1 501 ? 24.161 16.026 -20.236 1.00 67.06 501 GLU A C 1
ATOM 3840 O O . GLU A 1 501 ? 25.033 15.765 -21.062 1.00 67.06 501 GLU A O 1
ATOM 3845 N N . GLN A 1 502 ? 23.759 15.151 -19.307 1.00 63.28 502 GLN A N 1
ATOM 3846 C CA . GLN A 1 502 ? 24.332 13.807 -19.153 1.00 63.28 502 GLN A CA 1
ATOM 3847 C C . GLN A 1 502 ? 24.045 12.929 -20.378 1.00 63.28 502 GLN A C 1
ATOM 3849 O O . GLN A 1 502 ? 24.899 12.172 -20.830 1.00 63.28 502 GLN A O 1
ATOM 3854 N N . GLN A 1 503 ? 22.854 13.065 -20.955 1.00 64.12 503 GLN A N 1
ATOM 3855 C CA . GLN A 1 503 ? 22.418 12.297 -22.124 1.00 64.12 503 GLN A CA 1
ATOM 3856 C C . GLN A 1 503 ? 23.111 12.775 -23.407 1.00 64.12 503 GLN A C 1
ATOM 3858 O O . GLN A 1 503 ? 23.538 11.974 -24.242 1.00 64.12 503 GLN A O 1
ATOM 3863 N N . LEU A 1 504 ? 23.296 14.091 -23.541 1.00 67.38 504 LEU A N 1
ATOM 3864 C CA . LEU A 1 504 ? 24.118 14.681 -24.596 1.00 67.38 504 LEU A CA 1
ATOM 3865 C C . LEU A 1 504 ? 25.591 14.280 -24.456 1.00 67.38 504 LEU A C 1
ATOM 3867 O O . LEU A 1 504 ? 26.266 14.078 -25.465 1.00 67.38 504 LEU A O 1
ATOM 3871 N N . GLU A 1 505 ? 26.102 14.165 -23.231 1.00 69.06 505 GLU A N 1
ATOM 3872 C CA . GLU A 1 505 ? 27.453 13.670 -22.980 1.00 69.06 505 GLU A CA 1
ATOM 3873 C C . GLU A 1 505 ? 27.610 12.199 -23.379 1.00 69.06 505 GLU A C 1
ATOM 3875 O O . GLU A 1 505 ? 28.579 11.882 -24.063 1.00 69.06 505 GLU A O 1
ATOM 3880 N N . ASP A 1 506 ? 26.644 11.328 -23.072 1.00 65.69 506 ASP A N 1
ATOM 3881 C CA . ASP A 1 506 ? 26.651 9.932 -23.526 1.00 65.69 506 ASP A CA 1
ATOM 3882 C C . ASP A 1 506 ? 26.675 9.849 -25.066 1.00 65.69 506 ASP A C 1
ATOM 3884 O O . ASP A 1 506 ? 27.548 9.196 -25.642 1.00 65.69 506 ASP A O 1
ATOM 3888 N N . LEU A 1 507 ? 25.813 10.596 -25.766 1.00 64.81 507 LEU A N 1
ATOM 3889 C CA . LEU A 1 507 ? 25.807 10.633 -27.238 1.00 64.81 507 LEU A CA 1
ATOM 3890 C C . LEU A 1 507 ? 27.131 11.119 -27.843 1.00 64.81 507 LEU A C 1
ATOM 3892 O O . LEU A 1 507 ? 27.584 10.573 -28.854 1.00 64.81 507 LEU A O 1
ATOM 3896 N N . ARG A 1 508 ? 27.768 12.122 -27.228 1.00 66.56 508 ARG A N 1
ATOM 3897 C CA . ARG A 1 508 ? 29.091 12.620 -27.642 1.00 66.56 508 ARG A CA 1
ATOM 3898 C C . ARG A 1 508 ? 30.185 11.594 -27.353 1.00 66.56 508 ARG A C 1
ATOM 3900 O O . ARG A 1 508 ? 31.038 11.345 -28.204 1.00 66.56 508 ARG A O 1
ATOM 3907 N N . ARG A 1 509 ? 30.148 10.970 -26.173 1.00 67.06 509 ARG A N 1
ATOM 3908 C CA . ARG A 1 509 ? 31.133 9.991 -25.695 1.00 67.06 509 ARG A CA 1
ATOM 3909 C C . ARG A 1 509 ? 31.131 8.718 -26.534 1.00 67.06 509 ARG A C 1
ATOM 3911 O O . ARG A 1 509 ? 32.201 8.222 -26.879 1.00 67.06 509 ARG A O 1
ATOM 3918 N N . PHE A 1 510 ? 29.951 8.217 -26.889 1.00 63.72 510 PHE A N 1
ATOM 3919 C CA . PHE A 1 510 ? 29.779 7.048 -27.756 1.00 63.72 510 PHE A CA 1
ATOM 3920 C C . PHE A 1 510 ? 29.710 7.411 -29.247 1.00 63.72 510 PHE A C 1
ATOM 3922 O O . PHE A 1 510 ? 29.405 6.548 -30.064 1.00 63.72 510 PHE A O 1
ATOM 3929 N N . LYS A 1 511 ? 30.002 8.678 -29.596 1.00 56.84 511 LYS A N 1
ATOM 3930 C CA . LYS A 1 511 ? 30.025 9.221 -30.961 1.00 56.84 511 LYS A CA 1
ATOM 3931 C C . LYS A 1 511 ? 28.833 8.749 -31.801 1.00 56.84 511 LYS A C 1
ATOM 3933 O O . LYS A 1 511 ? 29.040 8.186 -32.865 1.00 56.84 511 LYS A O 1
ATOM 3938 N N . GLY A 1 512 ? 27.605 8.946 -31.315 1.00 58.19 512 GLY A N 1
ATOM 3939 C CA . GLY A 1 512 ? 26.370 8.511 -31.984 1.00 58.19 512 GLY A CA 1
ATOM 3940 C C . GLY A 1 512 ? 26.170 9.081 -33.404 1.00 58.19 512 GLY A C 1
ATOM 3941 O O . GLY A 1 512 ? 27.076 9.658 -34.002 1.00 58.19 512 GLY A O 1
ATOM 3942 N N . ILE A 1 513 ? 24.955 8.962 -33.962 1.00 53.94 513 ILE A N 1
ATOM 3943 C CA . ILE A 1 513 ? 24.610 9.324 -35.365 1.00 53.94 513 ILE A CA 1
ATOM 3944 C C . ILE A 1 513 ? 25.015 10.769 -35.764 1.00 53.94 513 ILE A C 1
ATOM 3946 O O . ILE A 1 513 ? 25.021 11.099 -36.945 1.00 53.94 513 ILE A O 1
ATOM 3950 N N . SER A 1 514 ? 25.379 11.635 -34.811 1.00 51.00 514 SER A N 1
ATOM 3951 C CA . SER A 1 514 ? 25.779 13.029 -35.033 1.00 51.00 514 SER A CA 1
ATOM 3952 C C . SER A 1 514 ? 27.236 13.254 -35.465 1.00 51.00 514 SER A C 1
ATOM 3954 O O . SER A 1 514 ? 27.606 14.405 -35.686 1.00 51.00 514 SER A O 1
ATOM 3956 N N . HIS A 1 515 ? 28.089 12.227 -35.544 1.00 48.75 515 HIS A N 1
ATOM 3957 C CA . HIS A 1 515 ? 29.512 12.395 -35.881 1.00 48.75 515 HIS A CA 1
ATOM 3958 C C . HIS A 1 515 ? 29.870 11.789 -37.246 1.00 48.75 515 HIS A C 1
ATOM 3960 O O . HIS A 1 515 ? 30.474 10.720 -37.340 1.00 48.75 515 HIS A O 1
ATOM 3966 N N . TYR A 1 516 ? 29.532 12.504 -38.321 1.00 52.28 516 TYR A N 1
ATOM 3967 C CA . TYR A 1 516 ? 30.070 12.238 -39.661 1.00 52.28 516 TYR A CA 1
ATOM 3968 C C . TYR A 1 516 ? 31.499 12.792 -39.788 1.00 52.28 516 TYR A C 1
ATOM 3970 O O . TYR A 1 516 ? 31.895 13.701 -39.060 1.00 52.28 516 TYR A O 1
ATOM 3978 N N . LYS A 1 517 ? 32.292 12.244 -40.717 1.00 49.78 517 LYS A N 1
ATOM 3979 C CA . LYS A 1 517 ? 33.582 12.823 -41.129 1.00 49.78 517 LYS A CA 1
ATOM 3980 C C . LYS A 1 517 ? 33.379 13.636 -42.411 1.00 49.78 517 LYS A C 1
ATOM 3982 O O . LYS A 1 517 ? 32.767 13.119 -43.339 1.00 49.78 517 LYS A O 1
ATOM 3987 N N . GLY A 1 518 ? 33.942 14.842 -42.478 1.00 58.91 518 GLY A N 1
ATOM 3988 C CA . GLY A 1 518 ? 33.847 15.747 -43.635 1.00 58.91 518 GLY A CA 1
ATOM 3989 C C . GLY A 1 518 ? 33.181 17.076 -43.277 1.00 58.91 518 GLY A C 1
ATOM 3990 O O . GLY A 1 518 ? 33.007 17.366 -42.096 1.00 58.91 518 GLY A O 1
ATOM 3991 N N . ASP A 1 519 ? 32.795 17.859 -44.283 1.00 51.88 519 ASP A N 1
ATOM 3992 C CA . ASP A 1 519 ? 32.206 19.200 -44.112 1.00 51.88 519 ASP A CA 1
ATOM 3993 C C . ASP A 1 519 ? 30.874 19.189 -43.322 1.00 51.88 519 ASP A C 1
ATOM 3995 O O . ASP A 1 519 ? 30.486 20.196 -42.739 1.00 51.88 519 ASP A O 1
ATOM 3999 N N . ASP A 1 520 ? 30.224 18.023 -43.205 1.00 47.12 520 ASP A N 1
ATOM 4000 C CA . ASP A 1 520 ? 29.010 17.802 -42.403 1.00 47.12 520 ASP A CA 1
ATOM 4001 C C . ASP A 1 520 ? 29.283 17.464 -40.918 1.00 47.12 520 ASP A C 1
ATOM 4003 O O . ASP A 1 520 ? 28.348 17.225 -40.155 1.00 47.12 520 ASP A O 1
ATOM 4007 N N . ALA A 1 521 ? 30.546 17.422 -40.470 1.00 49.91 521 ALA A N 1
ATOM 4008 C CA . ALA A 1 521 ? 30.912 17.076 -39.087 1.00 49.91 521 ALA A CA 1
ATOM 4009 C C . ALA A 1 521 ? 30.407 18.088 -38.035 1.00 49.91 521 ALA A C 1
ATOM 4011 O O . ALA A 1 521 ? 30.257 17.739 -36.860 1.00 49.91 521 ALA A O 1
ATOM 4012 N N . GLU A 1 522 ? 30.127 19.325 -38.454 1.00 46.47 522 GLU A N 1
ATOM 4013 C CA . GLU A 1 522 ? 29.504 20.363 -37.620 1.00 46.47 522 GLU A CA 1
ATOM 4014 C C . GLU A 1 522 ? 27.968 20.286 -37.623 1.00 46.47 522 GLU A C 1
ATOM 4016 O O . GLU A 1 522 ? 27.305 20.904 -36.792 1.00 46.47 522 GLU A O 1
ATOM 4021 N N . ASN A 1 523 ? 27.379 19.484 -38.516 1.00 51.28 523 ASN A N 1
ATOM 4022 C CA . ASN A 1 523 ? 25.940 19.294 -38.599 1.00 51.28 523 ASN A CA 1
ATOM 4023 C C . ASN A 1 523 ? 25.523 18.084 -37.753 1.00 51.28 523 ASN A C 1
ATOM 4025 O O . ASN A 1 523 ? 25.309 16.977 -38.250 1.00 51.28 523 ASN A O 1
ATOM 4029 N N . HIS A 1 524 ? 25.414 18.297 -36.441 1.00 46.47 524 HIS A N 1
ATOM 4030 C CA . HIS A 1 524 ? 25.132 17.259 -35.442 1.00 46.47 524 HIS A CA 1
ATOM 4031 C C . HIS A 1 524 ? 23.766 16.539 -35.606 1.00 46.47 524 HIS A C 1
ATOM 4033 O O . HIS A 1 524 ? 23.364 15.775 -34.730 1.00 46.47 524 HIS A O 1
ATOM 4039 N N . THR A 1 525 ? 23.019 16.780 -36.690 1.00 47.12 525 THR A N 1
ATOM 4040 C CA . THR A 1 525 ? 21.597 16.436 -36.834 1.00 47.12 525 THR A CA 1
ATOM 4041 C C . THR A 1 525 ? 21.220 15.801 -38.178 1.00 47.12 525 THR A C 1
ATOM 4043 O O . THR A 1 525 ? 20.047 15.818 -38.534 1.00 47.12 525 THR A O 1
ATOM 4046 N N . ALA A 1 526 ? 22.134 15.170 -38.930 1.00 51.47 526 ALA A N 1
ATOM 4047 C CA . ALA A 1 526 ? 21.751 14.538 -40.212 1.00 51.47 526 ALA A CA 1
ATOM 4048 C C . ALA A 1 526 ? 20.673 13.429 -40.078 1.00 51.47 526 ALA A C 1
ATOM 4050 O O . ALA A 1 526 ? 20.044 13.047 -41.065 1.00 51.47 526 ALA A O 1
ATOM 4051 N N . LEU A 1 527 ? 20.460 12.919 -38.859 1.00 58.12 527 LEU A N 1
ATOM 4052 C CA . LEU A 1 527 ? 19.227 12.270 -38.407 1.00 58.12 527 LEU A CA 1
ATOM 4053 C C . LEU A 1 527 ? 18.915 12.832 -37.009 1.00 58.12 527 LEU A C 1
ATOM 4055 O O . LEU A 1 527 ? 19.527 12.379 -36.038 1.00 58.12 527 LEU A O 1
ATOM 4059 N N . PRO A 1 528 ? 18.040 13.843 -36.874 1.00 57.81 528 PRO A N 1
ATOM 4060 C CA . PRO A 1 528 ? 17.785 14.452 -35.579 1.00 57.81 528 PRO A CA 1
ATOM 4061 C C . PRO A 1 528 ? 17.116 13.420 -34.663 1.00 57.81 528 PRO A C 1
ATOM 4063 O O . PRO A 1 528 ? 16.077 12.841 -35.004 1.00 57.81 528 PRO A O 1
ATOM 4066 N N . CYS A 1 529 ? 17.735 13.168 -33.508 1.00 60.75 529 CYS A N 1
ATOM 4067 C CA . CYS A 1 529 ? 17.041 12.572 -32.376 1.00 60.75 529 CYS A CA 1
ATOM 4068 C C . CYS A 1 529 ? 16.193 13.693 -31.756 1.00 60.75 529 CYS A C 1
ATOM 4070 O O . CYS A 1 529 ? 16.781 14.705 -31.366 1.00 60.75 529 CYS A O 1
ATOM 4072 N N . PRO A 1 530 ? 14.855 13.566 -31.710 1.00 63.91 530 PRO A N 1
ATOM 4073 C CA . PRO A 1 530 ? 13.994 14.539 -31.044 1.00 63.91 530 PRO A CA 1
ATOM 4074 C C . PRO A 1 530 ? 14.516 14.847 -29.643 1.00 63.91 530 PRO A C 1
ATOM 4076 O O . PRO A 1 530 ? 14.902 13.928 -28.915 1.00 63.91 530 PRO A O 1
ATOM 4079 N N . GLU A 1 531 ? 14.538 16.122 -29.260 1.00 61.19 531 GLU A N 1
ATOM 4080 C CA . GLU A 1 531 ? 15.056 16.530 -27.950 1.00 61.19 531 GLU A CA 1
ATOM 4081 C C . GLU A 1 531 ? 14.284 15.856 -26.805 1.00 61.19 531 GLU A C 1
ATOM 4083 O O . GLU A 1 531 ? 14.845 15.552 -25.758 1.00 61.19 531 GLU A O 1
ATOM 4088 N N . GLU A 1 532 ? 13.020 15.526 -27.046 1.00 60.41 532 GLU A N 1
ATOM 4089 C CA . GLU A 1 532 ? 12.110 14.846 -26.133 1.00 60.41 532 GLU A CA 1
ATOM 4090 C C . GLU A 1 532 ? 12.418 13.343 -25.980 1.00 60.41 532 GLU A C 1
ATOM 4092 O O . GLU A 1 532 ? 12.005 12.729 -24.997 1.00 60.41 532 GLU A O 1
ATOM 4097 N N . LEU A 1 533 ? 13.160 12.735 -26.920 1.00 61.38 533 LEU A N 1
ATOM 4098 C CA . LEU A 1 533 ? 13.737 11.390 -26.756 1.00 61.38 533 LEU A CA 1
ATOM 4099 C C . LEU A 1 533 ? 15.062 11.416 -26.007 1.00 61.38 533 LEU A C 1
ATOM 4101 O O . LEU A 1 533 ? 15.431 10.403 -25.418 1.00 61.38 533 LEU A O 1
ATOM 4105 N N . LEU A 1 534 ? 15.774 12.548 -26.035 1.00 61.72 534 LEU A N 1
ATOM 4106 C CA . LEU A 1 534 ? 16.993 12.684 -25.249 1.00 61.72 534 LEU A CA 1
ATOM 4107 C C . LEU A 1 534 ? 16.662 12.569 -23.769 1.00 61.72 534 LEU A C 1
ATOM 4109 O O . LEU A 1 534 ? 17.429 11.938 -23.071 1.00 61.72 534 LEU A O 1
ATOM 4113 N N . VAL A 1 535 ? 15.495 13.045 -23.322 1.00 59.09 535 VAL A N 1
ATOM 4114 C CA . VAL A 1 535 ? 14.985 12.858 -21.956 1.00 59.09 535 VAL A CA 1
ATOM 4115 C C . VAL A 1 535 ? 14.401 11.435 -21.782 1.00 59.09 535 VAL A C 1
ATOM 4117 O O . VAL A 1 535 ? 13.643 10.956 -22.626 1.00 59.09 535 VAL A O 1
ATOM 4120 N N . GLU A 1 536 ? 14.675 10.731 -20.670 1.00 62.72 536 GLU A N 1
ATOM 4121 C CA . GLU A 1 536 ? 14.190 9.346 -20.430 1.00 62.72 536 GLU A CA 1
ATOM 4122 C C . GLU A 1 536 ? 12.676 9.262 -20.126 1.00 62.72 536 GLU A C 1
ATOM 4124 O O . GLU A 1 536 ? 12.188 8.252 -19.624 1.00 62.72 536 GLU A O 1
ATOM 4129 N N . GLU A 1 537 ? 11.880 10.293 -20.438 1.00 59.28 537 GLU A N 1
ATOM 4130 C CA . GLU A 1 537 ? 10.417 10.257 -20.272 1.00 59.28 537 GLU A CA 1
ATOM 4131 C C . GLU A 1 537 ? 9.786 9.057 -20.987 1.00 59.28 537 GLU A C 1
ATOM 4133 O O . GLU A 1 537 ? 8.789 8.495 -20.534 1.00 59.28 537 GLU A O 1
ATOM 4138 N N . HIS A 1 538 ? 10.397 8.618 -22.084 1.00 67.00 538 HIS A N 1
ATOM 4139 C CA . HIS A 1 538 ? 9.949 7.480 -22.868 1.00 67.00 538 HIS A CA 1
ATOM 4140 C C . HIS A 1 538 ? 10.096 6.124 -22.153 1.00 67.00 538 HIS A C 1
ATOM 4142 O O . HIS A 1 538 ? 9.351 5.200 -22.479 1.00 67.00 538 HIS A O 1
ATOM 4148 N N . HIS A 1 539 ? 10.964 6.011 -21.139 1.00 73.69 539 HIS A N 1
ATOM 4149 C CA . HIS A 1 539 ? 11.132 4.795 -20.326 1.00 73.69 539 HIS A CA 1
ATOM 4150 C C . HIS A 1 539 ? 9.963 4.547 -19.368 1.00 73.69 539 HIS A C 1
ATOM 4152 O O . HIS A 1 539 ? 9.677 3.401 -19.020 1.00 73.69 539 HIS A O 1
ATOM 4158 N N . SER A 1 540 ? 9.256 5.608 -18.972 1.00 58.69 540 SER A N 1
ATOM 4159 C CA . SER A 1 540 ? 8.213 5.572 -17.935 1.00 58.69 540 SER A CA 1
ATOM 4160 C C . SER A 1 540 ? 6.987 4.714 -18.283 1.00 58.69 540 SER A C 1
ATOM 4162 O O . SER A 1 540 ? 6.246 4.298 -17.395 1.00 58.69 540 SER A O 1
ATOM 4164 N N . ASN A 1 541 ? 6.789 4.385 -19.564 1.00 59.38 541 ASN A N 1
ATOM 4165 C CA . ASN A 1 541 ? 5.665 3.564 -20.022 1.00 59.38 541 ASN A CA 1
ATOM 4166 C C . ASN A 1 541 ? 5.945 2.047 -19.974 1.00 59.38 541 ASN A C 1
ATOM 4168 O O . ASN A 1 541 ? 5.017 1.263 -20.156 1.00 59.38 541 ASN A O 1
ATOM 4172 N N . TYR A 1 542 ? 7.193 1.622 -19.723 1.00 61.16 542 TYR A N 1
ATOM 4173 C CA . TYR A 1 542 ? 7.645 0.233 -19.938 1.00 61.16 542 TYR A CA 1
ATOM 4174 C C . TYR A 1 542 ? 8.217 -0.455 -18.674 1.00 61.16 542 TYR A C 1
ATOM 4176 O O . TYR A 1 542 ? 8.962 -1.439 -18.744 1.00 61.16 542 TYR A O 1
ATOM 4184 N N . GLY A 1 543 ? 7.787 0.028 -17.499 1.00 54.97 543 GLY A N 1
ATOM 4185 C CA . GLY A 1 543 ? 8.010 -0.578 -16.181 1.00 54.97 543 GLY A CA 1
ATOM 4186 C C . GLY A 1 543 ? 9.154 0.069 -15.401 1.00 54.97 543 GLY A C 1
ATOM 4187 O O . GLY A 1 543 ? 10.291 0.106 -15.865 1.00 54.97 543 GLY A O 1
ATOM 4188 N N . GLU A 1 544 ? 8.851 0.566 -14.199 1.00 53.69 544 GLU A N 1
ATOM 4189 C CA . GLU A 1 544 ? 9.835 1.181 -13.309 1.00 53.69 544 GLU A CA 1
ATOM 4190 C C . GLU A 1 544 ? 10.466 0.151 -12.352 1.00 53.69 544 GLU A C 1
ATOM 4192 O O . GLU A 1 544 ? 9.739 -0.643 -11.752 1.00 53.69 544 GLU A O 1
ATOM 4197 N N . PRO A 1 545 ? 11.797 0.194 -12.149 1.00 61.41 545 PRO A N 1
ATOM 4198 C CA . PRO A 1 545 ? 12.760 1.000 -12.898 1.00 61.41 545 PRO A CA 1
ATOM 4199 C C . PRO A 1 545 ? 13.158 0.323 -14.223 1.00 61.41 545 PRO A C 1
ATOM 4201 O O . PRO A 1 545 ? 13.517 -0.857 -14.246 1.00 61.41 545 PRO A O 1
ATOM 4204 N N . TRP A 1 546 ? 13.196 1.097 -15.317 1.00 71.75 546 TRP A N 1
ATOM 4205 C CA . TRP A 1 546 ? 13.709 0.645 -16.622 1.00 71.75 546 TRP A CA 1
ATOM 4206 C C . TRP A 1 546 ? 15.145 0.108 -16.499 1.00 71.75 546 TRP A C 1
ATOM 4208 O O . TRP A 1 546 ? 15.475 -0.931 -17.066 1.00 71.75 546 TRP A O 1
ATOM 4218 N N . ALA A 1 547 ? 15.947 0.710 -15.609 1.00 66.25 547 ALA A N 1
ATOM 4219 C CA . ALA A 1 547 ? 17.286 0.253 -15.224 1.00 66.25 547 ALA A CA 1
ATOM 4220 C C . ALA A 1 547 ? 17.355 -1.216 -14.746 1.00 66.25 547 ALA A C 1
ATOM 4222 O O . ALA A 1 547 ? 18.411 -1.841 -14.844 1.00 66.25 547 ALA A O 1
ATOM 4223 N N . GLY A 1 548 ? 16.239 -1.797 -14.292 1.00 72.06 548 GLY A N 1
ATOM 4224 C CA . GLY A 1 548 ? 16.134 -3.222 -13.963 1.00 72.06 548 GLY A CA 1
ATOM 4225 C C . GLY A 1 548 ? 16.214 -4.159 -15.173 1.00 72.06 548 GLY A C 1
ATOM 4226 O O . GLY A 1 548 ? 16.239 -5.375 -14.997 1.00 72.06 548 GLY A O 1
ATOM 4227 N N . GLY A 1 549 ? 16.258 -3.631 -16.401 1.00 83.19 549 GLY A N 1
ATOM 4228 C CA . GLY A 1 549 ? 16.420 -4.419 -17.622 1.00 83.19 549 GLY A CA 1
ATOM 4229 C C . GLY A 1 549 ? 17.692 -5.269 -17.643 1.00 83.19 549 GLY A C 1
ATOM 4230 O O . GLY A 1 549 ? 17.667 -6.388 -18.159 1.00 83.19 549 GLY A O 1
ATOM 4231 N N . ARG A 1 550 ? 18.774 -4.796 -17.008 1.00 85.94 550 ARG A N 1
ATOM 4232 C CA . ARG A 1 550 ? 20.019 -5.563 -16.858 1.00 85.94 550 ARG A CA 1
ATOM 4233 C C . ARG A 1 550 ? 19.815 -6.829 -16.034 1.00 85.94 550 ARG A C 1
ATOM 4235 O O . ARG A 1 550 ? 20.248 -7.895 -16.461 1.00 85.94 550 ARG A O 1
ATOM 4242 N N . ASP A 1 551 ? 19.146 -6.712 -14.893 1.00 82.88 551 ASP A N 1
ATOM 4243 C CA . ASP A 1 551 ? 18.906 -7.840 -13.989 1.00 82.88 551 ASP A CA 1
ATOM 4244 C C . ASP A 1 551 ? 18.040 -8.902 -14.682 1.00 82.88 551 ASP A C 1
ATOM 4246 O O . ASP A 1 551 ? 18.349 -10.094 -14.652 1.00 82.88 551 ASP A O 1
ATOM 4250 N N . VAL A 1 552 ? 17.003 -8.459 -15.407 1.00 87.94 552 VAL A N 1
ATOM 4251 C CA . VAL A 1 552 ? 16.144 -9.346 -16.205 1.00 87.94 552 VAL A CA 1
ATOM 4252 C C . VAL A 1 552 ? 16.942 -10.045 -17.309 1.00 87.94 552 VAL A C 1
ATOM 4254 O O . VAL A 1 552 ? 16.781 -11.250 -17.505 1.00 87.94 552 VAL A O 1
ATOM 4257 N N . PHE A 1 553 ? 17.823 -9.324 -18.010 1.00 92.81 553 PHE A N 1
ATOM 4258 C CA . PHE A 1 553 ? 18.731 -9.918 -18.992 1.00 92.81 553 PHE A CA 1
ATOM 4259 C C . PHE A 1 553 ? 19.617 -10.996 -18.355 1.00 92.81 553 PHE A C 1
ATOM 4261 O O . PHE A 1 553 ? 19.677 -12.110 -18.874 1.00 92.81 553 PHE A O 1
ATOM 4268 N N . GLU A 1 554 ? 20.271 -10.702 -17.227 1.00 90.06 554 GLU A N 1
ATOM 4269 C CA . GLU A 1 554 ? 21.163 -11.645 -16.543 1.00 90.06 554 GLU A CA 1
ATOM 4270 C C . GLU A 1 554 ? 20.399 -12.903 -16.100 1.00 90.06 554 GLU A C 1
ATOM 4272 O O . GLU A 1 554 ? 20.871 -14.028 -16.303 1.00 90.06 554 GLU A O 1
ATOM 4277 N N . PHE A 1 555 ? 19.178 -12.733 -15.587 1.00 92.12 555 PHE A N 1
ATOM 4278 C CA . PHE A 1 555 ? 18.278 -13.833 -15.255 1.00 92.12 555 PHE A CA 1
ATOM 4279 C C . PHE A 1 555 ? 17.916 -14.687 -16.477 1.00 92.12 555 PHE A C 1
ATOM 4281 O O . PHE A 1 555 ? 18.099 -15.907 -16.439 1.00 92.12 555 PHE A O 1
ATOM 4288 N N . LEU A 1 556 ? 17.423 -14.077 -17.559 1.00 94.31 556 LEU A N 1
ATOM 4289 C CA . LEU A 1 556 ? 16.981 -14.797 -18.756 1.00 94.31 556 LEU A CA 1
ATOM 4290 C C . LEU A 1 556 ? 18.151 -15.494 -19.460 1.00 94.31 556 LEU A C 1
ATOM 4292 O O . LEU A 1 556 ? 18.035 -16.667 -19.820 1.00 94.31 556 LEU A O 1
ATOM 4296 N N . ALA A 1 557 ? 19.291 -14.815 -19.603 1.00 94.38 557 ALA A N 1
ATOM 4297 C CA . ALA A 1 557 ? 20.499 -15.379 -20.197 1.00 94.38 557 ALA A CA 1
ATOM 4298 C C . ALA A 1 557 ? 21.020 -16.579 -19.396 1.00 94.38 557 ALA A C 1
ATOM 4300 O O . ALA A 1 557 ? 21.349 -17.614 -19.979 1.00 94.38 557 ALA A O 1
ATOM 4301 N N . THR A 1 558 ? 21.012 -16.486 -18.063 1.00 92.25 558 THR A N 1
ATOM 4302 C CA . THR A 1 558 ? 21.411 -17.590 -17.180 1.00 92.25 558 THR A CA 1
ATOM 4303 C C . THR A 1 558 ? 20.419 -18.750 -17.247 1.00 92.25 558 THR A C 1
ATOM 4305 O O . THR A 1 558 ? 20.820 -19.908 -17.381 1.00 92.25 558 THR A O 1
ATOM 4308 N N . ALA A 1 559 ? 19.116 -18.464 -17.184 1.00 90.69 559 ALA A N 1
ATOM 4309 C CA . ALA A 1 559 ? 18.072 -19.484 -17.181 1.00 90.69 559 ALA A CA 1
ATOM 4310 C C . ALA A 1 559 ? 18.017 -20.262 -18.505 1.00 90.69 559 ALA A C 1
ATOM 4312 O O . ALA A 1 559 ? 17.875 -21.487 -18.490 1.00 90.69 559 ALA A O 1
ATOM 4313 N N . ALA A 1 560 ? 18.187 -19.570 -19.634 1.00 92.06 560 ALA A N 1
ATOM 4314 C CA . ALA A 1 560 ? 18.226 -20.168 -20.966 1.00 92.06 560 ALA A CA 1
ATOM 4315 C C . ALA A 1 560 ? 19.613 -20.712 -21.361 1.00 92.06 560 ALA A C 1
ATOM 4317 O O . ALA A 1 560 ? 19.724 -21.389 -22.382 1.00 92.06 560 ALA A O 1
ATOM 4318 N N . ARG A 1 561 ? 20.653 -20.474 -20.544 1.00 93.44 561 ARG A N 1
ATOM 4319 C CA . ARG A 1 561 ? 22.056 -20.841 -20.821 1.00 93.44 561 ARG A CA 1
ATOM 4320 C C . ARG A 1 561 ? 22.531 -20.310 -22.175 1.00 93.44 561 ARG A C 1
ATOM 4322 O O . ARG A 1 561 ? 23.087 -21.057 -22.981 1.00 93.44 561 ARG A O 1
ATOM 4329 N N . LEU A 1 562 ? 22.257 -19.033 -22.423 1.00 95.50 562 LEU A N 1
ATOM 4330 C CA . LEU A 1 562 ? 22.609 -18.391 -23.681 1.00 95.50 562 LEU A CA 1
ATOM 4331 C C . LEU A 1 562 ? 24.122 -18.241 -23.833 1.00 95.50 562 LEU A C 1
ATOM 4333 O O . LEU A 1 562 ? 24.860 -18.081 -22.862 1.00 95.50 562 LEU A O 1
ATOM 4337 N N . SER A 1 563 ? 24.549 -18.281 -25.087 1.00 96.62 563 SER A N 1
ATOM 4338 C CA . SER A 1 563 ? 25.882 -17.924 -25.556 1.00 96.62 563 SER A CA 1
ATOM 4339 C C . SER A 1 563 ? 25.790 -16.763 -26.555 1.00 96.62 563 SER A C 1
ATOM 4341 O O . SER A 1 563 ? 24.711 -16.524 -27.100 1.00 96.62 563 SER A O 1
ATOM 4343 N N . PRO A 1 564 ? 26.893 -16.055 -26.860 1.00 97.31 564 PRO A N 1
ATOM 4344 C CA . PRO A 1 564 ? 26.860 -14.962 -27.834 1.00 97.31 564 PRO A CA 1
ATOM 4345 C C . PRO A 1 564 ? 26.359 -15.376 -29.229 1.00 97.31 564 PRO A C 1
ATOM 4347 O O . PRO A 1 564 ? 25.717 -14.583 -29.909 1.00 97.31 564 PRO A O 1
ATOM 4350 N N . ALA A 1 565 ? 26.569 -16.630 -29.638 1.00 96.69 565 ALA A N 1
ATOM 4351 C CA . ALA A 1 565 ? 26.169 -17.127 -30.957 1.00 96.69 565 ALA A CA 1
ATOM 4352 C C . ALA A 1 565 ? 24.665 -17.456 -31.088 1.00 96.69 565 ALA A C 1
ATOM 4354 O O . ALA A 1 565 ? 24.211 -17.824 -32.176 1.00 96.69 565 ALA A O 1
ATOM 4355 N N . ASP A 1 566 ? 23.906 -17.374 -29.995 1.00 97.50 566 ASP A N 1
ATOM 4356 C CA . ASP A 1 566 ? 22.498 -17.767 -29.945 1.00 97.50 566 ASP A CA 1
ATOM 4357 C C . ASP A 1 566 ? 21.562 -16.682 -30.480 1.00 97.50 566 ASP A C 1
ATOM 4359 O O . ASP A 1 566 ? 21.867 -15.498 -30.400 1.00 97.50 566 ASP A O 1
ATOM 4363 N N . HIS A 1 567 ? 20.400 -17.073 -31.012 1.00 97.50 567 HIS A N 1
ATOM 4364 C CA . HIS A 1 567 ? 19.390 -16.112 -31.463 1.00 97.50 567 HIS A CA 1
ATOM 4365 C C . HIS A 1 567 ? 18.350 -15.849 -30.383 1.00 97.50 567 HIS A C 1
ATOM 4367 O O . HIS A 1 567 ? 17.797 -16.786 -29.792 1.00 97.50 567 HIS A O 1
ATOM 4373 N N . VAL A 1 568 ? 18.024 -14.570 -30.203 1.00 98.06 568 VAL A N 1
ATOM 4374 C CA . VAL A 1 568 ? 17.021 -14.110 -29.242 1.00 98.06 568 VAL A CA 1
ATOM 4375 C C . VAL A 1 568 ? 15.939 -13.308 -29.953 1.00 98.06 568 VAL A C 1
ATOM 4377 O O . VAL A 1 568 ? 16.253 -12.433 -30.756 1.00 98.06 568 VAL A O 1
ATOM 4380 N N . LEU A 1 569 ? 14.677 -13.601 -29.638 1.00 96.88 569 LEU A N 1
ATOM 4381 C CA . LEU A 1 569 ? 13.516 -12.826 -30.069 1.00 96.88 569 LEU A CA 1
ATOM 4382 C C . LEU A 1 569 ? 12.828 -12.172 -28.867 1.00 96.88 569 LEU A C 1
ATOM 4384 O O . LEU A 1 569 ? 12.343 -12.866 -27.972 1.00 96.88 569 LEU A O 1
ATOM 4388 N N . GLU A 1 570 ? 12.735 -10.847 -28.883 1.00 95.50 570 GLU A N 1
ATOM 4389 C CA . GLU A 1 570 ? 11.883 -10.069 -27.979 1.00 95.50 570 GLU A CA 1
ATOM 4390 C C . GLU A 1 570 ? 10.517 -9.810 -28.642 1.00 95.50 570 GLU A C 1
ATOM 4392 O O . GLU A 1 570 ? 10.436 -9.405 -29.804 1.00 95.50 570 GLU A O 1
ATOM 4397 N N . ILE A 1 571 ? 9.427 -10.058 -27.915 1.00 92.75 571 ILE A N 1
ATOM 4398 C CA . ILE A 1 571 ? 8.070 -9.679 -28.329 1.00 92.75 571 ILE A CA 1
ATOM 4399 C C . ILE A 1 571 ? 7.672 -8.464 -27.501 1.00 92.75 571 ILE A C 1
ATOM 4401 O O . ILE A 1 571 ? 7.583 -8.581 -26.280 1.00 92.75 571 ILE A O 1
ATOM 4405 N N . GLY A 1 572 ? 7.427 -7.345 -28.182 1.00 87.81 572 GLY A N 1
ATOM 4406 C CA . GLY A 1 572 ? 7.174 -6.015 -27.632 1.00 87.81 572 GLY A CA 1
ATOM 4407 C C . GLY A 1 572 ? 8.370 -5.474 -26.853 1.00 87.81 572 GLY A C 1
ATOM 4408 O O . GLY A 1 572 ? 8.416 -5.599 -25.630 1.00 87.81 572 GLY A O 1
ATOM 4409 N N . CYS A 1 573 ? 9.347 -4.880 -27.547 1.00 82.31 573 CYS A N 1
ATOM 4410 C CA . CYS A 1 573 ? 10.521 -4.305 -26.888 1.00 82.31 573 CYS A CA 1
ATOM 4411 C C . CYS A 1 573 ? 10.223 -3.077 -26.036 1.00 82.31 573 CYS A C 1
ATOM 4413 O O . CYS A 1 573 ? 11.066 -2.702 -25.214 1.00 82.31 573 CYS A O 1
ATOM 4415 N N . GLY A 1 574 ? 9.102 -2.389 -26.282 1.00 83.75 574 GLY A N 1
ATOM 4416 C CA . GLY A 1 574 ? 8.937 -1.009 -25.850 1.00 83.75 574 GLY A CA 1
ATOM 4417 C C . GLY A 1 574 ? 10.170 -0.206 -26.270 1.00 83.75 574 GLY A C 1
ATOM 4418 O O . GLY A 1 574 ? 10.591 -0.222 -27.425 1.00 83.75 574 GLY A O 1
ATOM 4419 N N . THR A 1 575 ? 10.852 0.404 -25.309 1.00 82.94 575 THR A N 1
ATOM 4420 C CA . THR A 1 575 ? 12.080 1.175 -25.552 1.00 82.94 575 THR A CA 1
ATOM 4421 C C . THR A 1 575 ? 13.361 0.361 -25.308 1.00 82.94 575 THR A C 1
ATOM 4423 O O . THR A 1 575 ? 14.322 0.879 -24.757 1.00 82.94 575 THR A O 1
ATOM 4426 N N . LEU A 1 576 ? 13.382 -0.929 -25.674 1.00 89.75 576 LEU A N 1
ATOM 4427 C CA . LEU A 1 576 ? 14.535 -1.846 -25.539 1.00 89.75 576 LEU A CA 1
ATOM 4428 C C . LEU A 1 576 ? 15.063 -2.040 -24.104 1.00 89.75 576 LEU A C 1
ATOM 4430 O O . LEU A 1 576 ? 16.258 -2.274 -23.909 1.00 89.75 576 LEU A O 1
ATOM 4434 N N . ARG A 1 577 ? 14.176 -2.025 -23.100 1.00 86.75 577 ARG A N 1
ATOM 4435 C CA . ARG A 1 577 ? 14.541 -2.164 -21.675 1.00 86.75 577 ARG A CA 1
ATOM 4436 C C . ARG A 1 577 ? 15.469 -3.348 -21.403 1.00 86.75 577 ARG A C 1
ATOM 4438 O O . ARG A 1 577 ? 16.514 -3.199 -20.780 1.00 86.75 577 ARG A O 1
ATOM 4445 N N . VAL A 1 578 ? 15.081 -4.537 -21.861 1.00 90.94 578 VAL A N 1
ATOM 4446 C CA . VAL A 1 578 ? 15.898 -5.756 -21.734 1.00 90.94 578 VAL A CA 1
ATOM 4447 C C . VAL A 1 578 ? 16.736 -5.959 -22.998 1.00 90.94 578 VAL A C 1
ATOM 4449 O O . VAL A 1 578 ? 17.915 -6.315 -22.916 1.00 90.94 578 VAL A O 1
ATOM 4452 N N . GLY A 1 579 ? 16.148 -5.668 -24.165 1.00 94.25 579 GLY A N 1
ATOM 4453 C CA . GLY A 1 579 ? 16.761 -5.860 -25.475 1.00 94.25 579 GLY A CA 1
ATOM 4454 C C . GLY A 1 579 ? 18.142 -5.224 -25.623 1.00 94.25 579 GLY A C 1
ATOM 4455 O O . GLY A 1 579 ? 19.040 -5.856 -26.173 1.00 94.25 579 GLY A O 1
ATOM 4456 N N . ILE A 1 580 ? 18.385 -4.034 -25.060 1.00 92.12 580 ILE A N 1
ATOM 4457 C CA . ILE A 1 580 ? 19.685 -3.351 -25.171 1.00 92.12 580 ILE A CA 1
ATOM 4458 C C . ILE A 1 580 ? 20.847 -4.170 -24.582 1.00 92.12 580 ILE A C 1
ATOM 4460 O O . ILE A 1 580 ? 21.966 -4.165 -25.107 1.00 92.12 580 ILE A O 1
ATOM 4464 N N . HIS A 1 581 ? 20.577 -4.936 -23.524 1.00 94.94 581 HIS A N 1
ATOM 4465 C CA . HIS A 1 581 ? 21.558 -5.805 -22.884 1.00 94.94 581 HIS A CA 1
ATOM 4466 C C . HIS A 1 581 ? 21.803 -7.076 -23.703 1.00 94.94 581 HIS A C 1
ATOM 4468 O O . HIS A 1 581 ? 22.957 -7.482 -23.860 1.00 94.94 581 HIS A O 1
ATOM 4474 N N . PHE A 1 582 ? 20.756 -7.645 -24.309 1.00 97.38 582 PHE A N 1
ATOM 4475 C CA . PHE A 1 582 ? 20.905 -8.749 -25.258 1.00 97.38 582 PHE A CA 1
ATOM 4476 C C . PHE A 1 582 ? 21.680 -8.334 -26.507 1.00 97.38 582 PHE A C 1
ATOM 4478 O O . PHE A 1 582 ? 22.616 -9.030 -26.890 1.00 97.38 582 PHE A O 1
ATOM 4485 N N . ILE A 1 583 ? 21.356 -7.184 -27.102 1.00 97.25 583 ILE A N 1
ATOM 4486 C CA . ILE A 1 583 ? 22.063 -6.650 -28.273 1.00 97.25 583 ILE A CA 1
ATOM 4487 C C . ILE A 1 583 ? 23.552 -6.504 -27.967 1.00 97.25 583 ILE A C 1
ATOM 4489 O O . ILE A 1 583 ? 24.380 -6.852 -28.800 1.00 97.25 583 ILE A O 1
ATOM 4493 N N . ARG A 1 584 ? 23.908 -6.024 -26.770 1.00 95.00 584 ARG A N 1
ATOM 4494 C CA . ARG A 1 584 ? 25.306 -5.907 -26.336 1.00 95.00 584 ARG A CA 1
ATOM 4495 C C . ARG A 1 584 ? 25.994 -7.269 -26.211 1.00 95.00 584 ARG A C 1
ATOM 4497 O O . ARG A 1 584 ? 27.144 -7.400 -26.631 1.00 95.00 584 ARG A O 1
ATOM 4504 N N . TYR A 1 585 ? 25.305 -8.247 -25.631 1.00 97.31 585 TYR A N 1
ATOM 4505 C CA . TYR A 1 585 ? 25.842 -9.569 -25.309 1.00 97.31 585 TYR A CA 1
ATOM 4506 C C . TYR A 1 585 ? 26.016 -10.492 -26.527 1.00 97.31 585 TYR A C 1
ATOM 4508 O O . TYR A 1 585 ? 27.038 -11.165 -26.635 1.00 97.31 585 TYR A O 1
ATOM 4516 N N . LEU A 1 586 ? 25.038 -10.528 -27.433 1.00 98.00 586 LEU A N 1
ATOM 4517 C CA . LEU A 1 586 ? 24.989 -11.471 -28.557 1.00 98.00 586 LEU A CA 1
ATOM 4518 C C . LEU A 1 586 ? 25.895 -11.051 -29.717 1.00 98.00 586 LEU A C 1
ATOM 4520 O O . LEU A 1 586 ? 26.226 -9.879 -29.850 1.00 98.00 586 LEU A O 1
ATOM 4524 N N . ASP A 1 587 ? 26.267 -11.975 -30.595 1.00 97.81 587 ASP A N 1
ATOM 4525 C CA . ASP A 1 587 ? 26.974 -11.676 -31.840 1.00 97.81 587 ASP A CA 1
ATOM 4526 C C . ASP A 1 587 ? 26.119 -10.786 -32.767 1.00 97.81 587 ASP A C 1
ATOM 4528 O O . ASP A 1 587 ? 24.891 -10.726 -32.628 1.00 97.81 587 ASP A O 1
ATOM 4532 N N . PRO A 1 588 ? 26.733 -10.067 -33.726 1.00 96.56 588 PRO A N 1
ATOM 4533 C CA . PRO A 1 588 ? 25.981 -9.250 -34.671 1.00 96.56 588 PRO A CA 1
ATOM 4534 C C . PRO A 1 588 ? 24.868 -10.031 -35.392 1.00 96.56 588 PRO A C 1
ATOM 4536 O O . PRO A 1 588 ? 25.047 -11.192 -35.757 1.00 96.56 588 PRO A O 1
ATOM 4539 N N . ALA A 1 589 ? 23.732 -9.367 -35.617 1.00 95.38 589 ALA A N 1
ATOM 4540 C CA . ALA A 1 589 ? 22.523 -9.884 -36.265 1.00 95.38 589 ALA A CA 1
ATOM 4541 C C . ALA A 1 589 ? 21.799 -11.028 -35.528 1.00 95.38 589 ALA A C 1
ATOM 4543 O O . ALA A 1 589 ? 20.964 -11.708 -36.118 1.00 95.38 589 ALA A O 1
ATOM 4544 N N . ARG A 1 590 ? 22.080 -11.246 -34.236 1.00 97.44 590 ARG A N 1
ATOM 4545 C CA . ARG A 1 590 ? 21.448 -12.321 -33.449 1.00 97.44 590 ARG A CA 1
ATOM 4546 C C . ARG A 1 590 ? 20.241 -11.903 -32.606 1.00 97.44 590 ARG A C 1
ATOM 4548 O O . ARG A 1 590 ? 19.547 -12.767 -32.071 1.00 97.44 590 ARG A O 1
ATOM 4555 N N . PHE A 1 591 ? 19.991 -10.603 -32.469 1.00 97.88 591 PHE A N 1
ATOM 4556 C CA . PHE A 1 591 ? 18.849 -10.080 -31.722 1.00 97.88 591 PHE A CA 1
ATOM 4557 C C . PHE A 1 591 ? 17.739 -9.630 -32.667 1.00 97.88 591 PHE A C 1
ATOM 4559 O O . PHE A 1 591 ? 17.957 -8.743 -33.496 1.00 97.88 591 PHE A O 1
ATOM 4566 N N . HIS A 1 592 ? 16.557 -10.219 -32.513 1.00 97.06 592 HIS A N 1
ATOM 4567 C CA . HIS A 1 592 ? 15.349 -9.863 -33.243 1.00 97.06 592 HIS A CA 1
ATOM 4568 C C . HIS A 1 592 ? 14.292 -9.304 -32.290 1.00 97.06 592 HIS A C 1
ATOM 4570 O O . HIS A 1 592 ? 14.195 -9.724 -31.137 1.00 97.06 592 HIS A O 1
ATOM 4576 N N . CYS A 1 593 ? 13.462 -8.389 -32.781 1.00 95.50 593 CYS A N 1
ATOM 4577 C CA . CYS A 1 593 ? 12.344 -7.864 -32.011 1.00 95.50 593 CYS A CA 1
ATOM 4578 C C . CYS A 1 593 ? 11.132 -7.565 -32.889 1.00 95.50 593 CYS A C 1
ATOM 4580 O O . CYS A 1 593 ? 11.273 -6.960 -33.951 1.00 95.50 593 CYS A O 1
ATOM 4582 N N . LEU A 1 594 ? 9.942 -7.929 -32.406 1.00 93.62 594 LEU A N 1
ATOM 4583 C CA . LEU A 1 594 ? 8.663 -7.498 -32.964 1.00 93.62 594 LEU A CA 1
ATOM 4584 C C . LEU A 1 594 ? 7.995 -6.487 -32.024 1.00 93.62 594 LEU A C 1
ATOM 4586 O O . LEU A 1 594 ? 7.683 -6.835 -30.891 1.00 93.62 594 LEU A O 1
ATOM 4590 N N . GLU A 1 595 ? 7.730 -5.270 -32.492 1.00 91.44 595 GLU A N 1
ATOM 4591 C CA . GLU A 1 595 ? 7.061 -4.214 -31.718 1.00 91.44 595 GLU A CA 1
ATOM 4592 C C . GLU A 1 595 ? 5.921 -3.601 -32.535 1.00 91.44 595 GLU A C 1
ATOM 4594 O O . GLU A 1 595 ? 6.008 -3.482 -33.753 1.00 91.44 595 GLU A O 1
ATOM 4599 N N . ARG A 1 596 ? 4.826 -3.225 -31.881 1.00 87.94 596 ARG A N 1
ATOM 4600 C CA . ARG A 1 596 ? 3.674 -2.602 -32.537 1.00 87.94 596 ARG A CA 1
ATOM 4601 C C . ARG A 1 596 ? 3.731 -1.081 -32.454 1.00 87.94 596 ARG A C 1
ATOM 4603 O O . ARG A 1 596 ? 3.333 -0.398 -33.399 1.00 87.94 596 ARG A O 1
ATOM 4610 N N . ASP A 1 597 ? 4.178 -0.561 -31.317 1.00 84.94 597 ASP A N 1
ATOM 4611 C CA . ASP A 1 597 ? 4.165 0.858 -31.007 1.00 84.94 597 ASP A CA 1
ATOM 4612 C C . ASP A 1 597 ? 5.261 1.607 -31.782 1.00 84.94 597 ASP A C 1
ATOM 4614 O O . ASP A 1 597 ? 6.462 1.402 -31.605 1.00 84.94 597 ASP A O 1
ATOM 4618 N N . GLU A 1 598 ? 4.837 2.512 -32.661 1.00 84.94 598 GLU A N 1
ATOM 4619 C CA . GLU A 1 598 ? 5.736 3.312 -33.500 1.00 84.94 598 GLU A CA 1
ATOM 4620 C C . GLU A 1 598 ? 6.657 4.207 -32.665 1.00 84.94 598 GLU A C 1
ATOM 4622 O O . GLU A 1 598 ? 7.836 4.381 -32.975 1.00 84.94 598 GLU A O 1
ATOM 4627 N N . LEU A 1 599 ? 6.129 4.729 -31.560 1.00 77.81 599 LEU A N 1
ATOM 4628 C CA . LEU A 1 599 ? 6.843 5.585 -30.623 1.00 77.81 599 LEU A CA 1
ATOM 4629 C C . LEU A 1 599 ? 8.003 4.845 -29.935 1.00 77.81 599 LEU A C 1
ATOM 4631 O O . LEU A 1 599 ? 9.086 5.415 -29.762 1.00 77.81 599 LEU A O 1
ATOM 4635 N N . SER A 1 600 ? 7.785 3.585 -29.582 1.00 83.62 600 SER A N 1
ATOM 4636 C CA . SER A 1 600 ? 8.769 2.660 -29.023 1.00 83.62 600 SER A CA 1
ATOM 4637 C C . SER A 1 600 ? 9.872 2.326 -30.013 1.00 83.62 600 SER A C 1
ATOM 4639 O O . SER A 1 600 ? 11.052 2.493 -29.704 1.00 83.62 600 SER A O 1
ATOM 4641 N N . LEU A 1 601 ? 9.497 1.960 -31.241 1.00 87.38 601 LEU A N 1
ATOM 4642 C CA . LEU A 1 601 ? 10.440 1.689 -32.328 1.00 87.38 601 LEU A CA 1
ATOM 4643 C C . LEU A 1 601 ? 11.323 2.893 -32.647 1.00 87.38 601 LEU A C 1
ATOM 4645 O O . LEU A 1 601 ? 12.530 2.766 -32.860 1.00 87.38 601 LEU A O 1
ATOM 4649 N N . MET A 1 602 ? 10.721 4.075 -32.661 1.00 83.25 602 MET A N 1
ATOM 4650 C CA . MET A 1 602 ? 11.432 5.318 -32.890 1.00 83.25 602 MET A CA 1
ATOM 4651 C C . MET A 1 602 ? 12.445 5.605 -31.774 1.00 83.25 602 MET A C 1
ATOM 4653 O O . MET A 1 602 ? 13.578 5.964 -32.086 1.00 83.25 602 MET A O 1
ATOM 4657 N N . ALA A 1 603 ? 12.088 5.404 -30.501 1.00 81.94 603 ALA A N 1
ATOM 4658 C CA . ALA A 1 603 ? 13.030 5.526 -29.384 1.00 81.94 603 ALA A CA 1
ATOM 4659 C C . ALA A 1 603 ? 14.163 4.490 -29.470 1.00 81.94 603 ALA A C 1
ATOM 4661 O O . ALA A 1 603 ? 15.339 4.840 -29.380 1.00 81.94 603 ALA A O 1
ATOM 4662 N N . ALA A 1 604 ? 13.821 3.232 -29.746 1.00 87.38 604 ALA A N 1
ATOM 4663 C CA . ALA A 1 604 ? 14.775 2.143 -29.902 1.00 87.38 604 ALA A CA 1
ATOM 4664 C C . ALA A 1 604 ? 15.834 2.429 -30.988 1.00 87.38 604 ALA A C 1
ATOM 4666 O O . ALA A 1 604 ? 17.038 2.301 -30.749 1.00 87.38 604 ALA A O 1
ATOM 4667 N N . LEU A 1 605 ? 15.389 2.837 -32.183 1.00 87.62 605 LEU A N 1
ATOM 4668 C CA . LEU A 1 605 ? 16.249 3.012 -33.356 1.00 87.62 605 LEU A CA 1
ATOM 4669 C C . LEU A 1 605 ? 16.963 4.370 -33.387 1.00 87.62 605 LEU A C 1
ATOM 4671 O O . LEU A 1 605 ? 18.131 4.424 -33.772 1.00 87.62 605 LEU A O 1
ATOM 4675 N N . ARG A 1 606 ? 16.298 5.468 -32.995 1.00 81.50 606 ARG A N 1
ATOM 4676 C CA . ARG A 1 606 ? 16.891 6.818 -33.052 1.00 81.50 606 ARG A CA 1
ATOM 4677 C C . ARG A 1 606 ? 17.708 7.183 -31.809 1.00 81.50 606 ARG A C 1
ATOM 4679 O O . ARG A 1 606 ? 18.579 8.041 -31.929 1.00 81.50 606 ARG A O 1
ATOM 4686 N N . TYR A 1 607 ? 17.468 6.545 -30.658 1.00 80.25 607 TYR A N 1
ATOM 4687 C CA . TYR A 1 607 ? 18.104 6.917 -29.387 1.00 80.25 607 TYR A CA 1
ATOM 4688 C C . TYR A 1 607 ? 18.838 5.763 -28.688 1.00 80.25 607 TYR A C 1
ATOM 4690 O O . TYR A 1 607 ? 20.048 5.858 -28.479 1.00 80.25 607 TYR A O 1
ATOM 4698 N N . GLU A 1 608 ? 18.164 4.657 -28.370 1.00 85.06 608 GLU A N 1
ATOM 4699 C CA . GLU A 1 608 ? 18.732 3.603 -27.508 1.00 85.06 608 GLU A CA 1
ATOM 4700 C C . GLU A 1 608 ? 19.945 2.899 -28.126 1.00 85.06 608 GLU A C 1
ATOM 4702 O O . GLU A 1 608 ? 21.032 2.876 -27.551 1.00 85.06 608 GLU A O 1
ATOM 4707 N N . ILE A 1 609 ? 19.802 2.351 -29.335 1.00 87.38 609 ILE A N 1
ATOM 4708 C CA . ILE A 1 609 ? 20.903 1.636 -30.001 1.00 87.38 609 ILE A CA 1
ATOM 4709 C C . ILE A 1 609 ? 22.088 2.577 -30.297 1.00 87.38 609 ILE A C 1
ATOM 4711 O O . ILE A 1 609 ? 23.231 2.195 -30.011 1.00 87.38 609 ILE A O 1
ATOM 4715 N N . PRO A 1 610 ? 21.873 3.790 -30.848 1.00 81.81 610 PRO A N 1
ATOM 4716 C CA . PRO A 1 610 ? 22.962 4.721 -31.115 1.00 81.81 610 PRO A CA 1
ATOM 4717 C C . PRO A 1 610 ? 23.672 5.242 -29.868 1.00 81.81 610 PRO A C 1
ATOM 4719 O O . PRO A 1 610 ? 24.901 5.271 -29.861 1.00 81.81 610 PRO A O 1
ATOM 4722 N N . SER A 1 611 ? 22.932 5.636 -28.824 1.00 77.38 611 SER A N 1
ATOM 4723 C CA . SER A 1 611 ? 23.519 6.191 -27.593 1.00 77.38 611 SER A CA 1
ATOM 4724 C C . SER A 1 611 ? 24.415 5.186 -26.878 1.00 77.38 611 SER A C 1
ATOM 4726 O O . SER A 1 611 ? 25.364 5.576 -26.213 1.00 77.38 611 SER A O 1
ATOM 4728 N N . GLN A 1 612 ? 24.164 3.889 -27.063 1.00 80.44 612 GLN A N 1
ATOM 4729 C CA . GLN A 1 612 ? 24.970 2.813 -26.492 1.00 80.44 612 GLN A CA 1
ATOM 4730 C C . GLN A 1 612 ? 26.089 2.316 -27.429 1.00 80.44 612 GLN A C 1
ATOM 4732 O O . GLN A 1 612 ? 26.795 1.369 -27.076 1.00 80.44 612 GLN A O 1
ATOM 4737 N N . GLY A 1 613 ? 26.245 2.897 -28.627 1.00 82.38 613 GLY A N 1
ATOM 4738 C CA . GLY A 1 613 ? 27.257 2.490 -29.613 1.00 82.38 613 GLY A CA 1
ATOM 4739 C C . GLY A 1 613 ? 27.003 1.116 -30.255 1.00 82.38 613 GLY A C 1
ATOM 4740 O O . GLY A 1 613 ? 27.938 0.445 -30.698 1.00 82.38 613 GLY A O 1
ATOM 4741 N N . LEU A 1 614 ? 25.747 0.658 -30.301 1.00 89.31 614 LEU A N 1
ATOM 4742 C CA . LEU A 1 614 ? 25.394 -0.727 -30.648 1.00 89.31 614 LEU A CA 1
ATOM 4743 C C . LEU A 1 614 ? 24.969 -0.939 -32.111 1.00 89.31 614 LEU A C 1
ATOM 4745 O O . LEU A 1 614 ? 24.586 -2.049 -32.473 1.00 89.31 614 LEU A O 1
ATOM 4749 N N . LEU A 1 615 ? 25.071 0.071 -32.982 1.00 89.62 615 LEU A N 1
ATOM 4750 C CA . LEU A 1 615 ? 24.640 -0.041 -34.388 1.00 89.62 615 LEU A CA 1
ATOM 4751 C C . LEU A 1 615 ? 25.317 -1.204 -35.130 1.00 89.62 615 LEU A C 1
ATOM 4753 O O . LEU A 1 615 ? 24.652 -1.958 -35.842 1.00 89.62 615 LEU A O 1
ATOM 4757 N N . HIS A 1 616 ? 26.618 -1.405 -34.902 1.00 89.50 616 HIS A N 1
ATOM 4758 C CA . HIS A 1 616 ? 27.411 -2.492 -35.488 1.00 89.50 616 HIS A CA 1
ATOM 4759 C C . HIS A 1 616 ? 26.889 -3.902 -35.145 1.00 89.50 616 HIS A C 1
ATOM 4761 O O . HIS A 1 616 ? 27.214 -4.863 -35.839 1.00 89.50 616 HIS A O 1
ATOM 4767 N N . LYS A 1 617 ? 26.051 -4.044 -34.107 1.00 94.19 617 LYS A N 1
ATOM 4768 C CA . LYS A 1 617 ? 25.424 -5.316 -33.717 1.00 94.19 617 LYS A CA 1
ATOM 4769 C C . LYS A 1 617 ? 24.233 -5.690 -34.606 1.00 94.19 617 LYS A C 1
ATOM 4771 O O . LYS A 1 617 ? 23.763 -6.815 -34.505 1.00 94.19 617 LYS A O 1
ATOM 4776 N N . ARG A 1 618 ? 23.759 -4.795 -35.484 1.00 95.19 618 ARG A N 1
ATOM 4777 C CA . ARG A 1 618 ? 22.736 -5.065 -36.519 1.00 95.19 618 ARG A CA 1
ATOM 4778 C C . ARG A 1 618 ? 21.462 -5.785 -36.008 1.00 95.19 618 ARG A C 1
ATOM 4780 O O . ARG A 1 618 ? 21.071 -6.781 -36.614 1.00 95.19 618 ARG A O 1
ATOM 4787 N N . PRO A 1 619 ? 20.811 -5.346 -34.911 1.00 95.94 619 PRO A N 1
ATOM 4788 C CA . PRO A 1 619 ? 19.574 -5.983 -34.450 1.00 95.94 619 PRO A CA 1
ATOM 4789 C C . PRO A 1 619 ? 18.433 -5.817 -35.463 1.00 95.94 619 PRO A C 1
ATOM 4791 O O . PRO A 1 619 ? 18.199 -4.711 -35.942 1.00 95.94 619 PRO A O 1
ATOM 4794 N N . LEU A 1 620 ? 17.682 -6.879 -35.758 1.00 94.81 620 LEU A N 1
ATOM 4795 C CA . LEU A 1 620 ? 16.536 -6.809 -36.671 1.00 94.81 620 LEU A CA 1
ATOM 4796 C C . LEU A 1 620 ? 15.259 -6.506 -35.882 1.00 94.81 620 LEU A C 1
ATOM 4798 O O . LEU A 1 620 ? 14.685 -7.387 -35.244 1.00 94.81 620 LEU A O 1
ATOM 4802 N N . ILE A 1 621 ? 14.817 -5.251 -35.915 1.00 94.75 621 ILE A N 1
ATOM 4803 C CA . ILE A 1 621 ? 13.633 -4.781 -35.187 1.00 94.75 621 ILE A CA 1
ATOM 4804 C C . ILE A 1 621 ? 12.547 -4.443 -36.203 1.00 94.75 621 ILE A C 1
ATOM 4806 O O . ILE A 1 621 ? 12.768 -3.605 -37.078 1.00 94.75 621 ILE A O 1
ATOM 4810 N N . LEU A 1 622 ? 11.393 -5.101 -36.095 1.00 92.94 622 LEU A N 1
ATOM 4811 C CA . LEU A 1 622 ? 10.289 -4.982 -37.042 1.00 92.94 622 LEU A CA 1
ATOM 4812 C C . LEU A 1 622 ? 9.004 -4.487 -36.374 1.00 92.94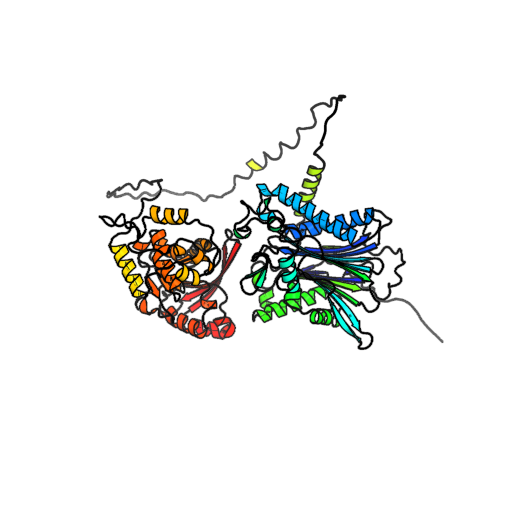 622 LEU A C 1
ATOM 4814 O O . LEU A 1 622 ? 8.606 -4.975 -35.316 1.00 92.94 622 LEU A O 1
ATOM 4818 N N . ARG A 1 623 ? 8.315 -3.577 -37.063 1.00 91.56 623 ARG A N 1
ATOM 4819 C CA . ARG A 1 623 ? 6.952 -3.153 -36.776 1.00 91.56 623 ARG A CA 1
ATOM 4820 C C . ARG A 1 623 ? 5.985 -4.243 -37.203 1.00 91.56 623 ARG A C 1
ATOM 4822 O O . ARG A 1 623 ? 6.010 -4.634 -38.373 1.00 91.56 623 ARG A O 1
ATOM 4829 N N . GLY A 1 624 ? 5.106 -4.685 -36.312 1.00 86.38 624 GLY A N 1
ATOM 4830 C CA . GLY A 1 624 ? 4.041 -5.622 -36.666 1.00 86.38 624 GLY A CA 1
ATOM 4831 C C . GLY A 1 624 ? 2.863 -5.592 -35.702 1.00 86.38 624 GLY A C 1
ATOM 4832 O O . GLY A 1 624 ? 3.035 -5.394 -34.503 1.00 86.38 624 GLY A O 1
ATOM 4833 N N . GLU A 1 625 ? 1.661 -5.795 -36.240 1.00 77.38 625 GLU A N 1
ATOM 4834 C CA . GLU A 1 625 ? 0.415 -5.763 -35.460 1.00 77.38 625 GLU A CA 1
ATOM 4835 C C . GLU A 1 625 ? -0.094 -7.168 -35.102 1.00 77.38 625 GLU A C 1
ATOM 4837 O O . GLU A 1 625 ? -0.641 -7.362 -34.018 1.00 77.38 625 GLU A O 1
ATOM 4842 N N . ASP A 1 626 ? 0.178 -8.161 -35.958 1.00 79.62 626 ASP A N 1
ATOM 4843 C CA . ASP A 1 626 ? -0.479 -9.473 -35.924 1.00 79.62 626 ASP A CA 1
ATOM 4844 C C . ASP A 1 626 ? 0.486 -10.654 -35.717 1.00 79.62 626 ASP A C 1
ATOM 4846 O O . ASP A 1 626 ? 0.281 -11.728 -36.280 1.00 79.62 626 ASP A O 1
ATOM 4850 N N . MET A 1 627 ? 1.546 -10.503 -34.909 1.00 83.50 627 MET A N 1
ATOM 4851 C CA . MET A 1 627 ? 2.481 -11.607 -34.590 1.00 83.50 627 MET A CA 1
ATOM 4852 C C . MET A 1 627 ? 3.084 -12.268 -35.857 1.00 83.50 627 MET A C 1
ATOM 4854 O O . MET A 1 627 ? 3.122 -13.496 -36.000 1.00 83.50 627 MET A O 1
ATOM 4858 N N . GLU A 1 628 ? 3.494 -11.449 -36.831 1.00 83.75 628 GLU A N 1
ATOM 4859 C CA . GLU A 1 628 ? 3.969 -11.859 -38.165 1.00 83.75 628 GLU A CA 1
ATOM 4860 C C . GLU A 1 628 ? 5.463 -12.236 -38.180 1.00 83.75 628 GLU A C 1
ATOM 4862 O O . GLU A 1 628 ? 6.305 -11.573 -38.791 1.00 83.75 628 GLU A O 1
ATOM 4867 N N . PHE A 1 629 ? 5.822 -13.321 -37.493 1.00 86.44 629 PHE A N 1
ATOM 4868 C CA . PHE A 1 629 ? 7.227 -13.720 -37.316 1.00 86.44 629 PHE A CA 1
ATOM 4869 C C . PHE A 1 629 ? 7.934 -14.235 -38.587 1.00 86.44 629 PHE A C 1
ATOM 4871 O O . PHE A 1 629 ? 9.158 -14.414 -38.583 1.00 86.44 629 PHE A O 1
ATOM 4878 N N . ASP A 1 630 ? 7.200 -14.456 -39.677 1.00 82.81 630 ASP A N 1
ATOM 4879 C CA . ASP A 1 630 ? 7.759 -14.883 -40.967 1.00 82.81 630 ASP A CA 1
ATOM 4880 C C . ASP A 1 630 ? 8.634 -13.797 -41.604 1.00 82.81 630 ASP A C 1
ATOM 4882 O O . ASP A 1 630 ? 9.566 -14.098 -42.350 1.00 82.81 630 ASP A O 1
ATOM 4886 N N . ARG A 1 631 ? 8.416 -12.530 -41.230 1.00 85.88 631 ARG A N 1
ATOM 4887 C CA . ARG A 1 631 ? 9.217 -11.389 -41.695 1.00 85.88 631 ARG A CA 1
ATOM 4888 C C . ARG A 1 631 ? 10.669 -11.414 -41.203 1.00 85.88 631 ARG A C 1
ATOM 4890 O O . ARG A 1 631 ? 11.502 -10.710 -41.764 1.00 85.88 631 ARG A O 1
ATOM 4897 N N . PHE A 1 632 ? 10.989 -12.251 -40.212 1.00 88.06 632 PHE A N 1
ATOM 4898 C CA . PHE A 1 632 ? 12.367 -12.518 -39.777 1.00 88.06 632 PHE A CA 1
ATOM 4899 C C . PHE A 1 632 ? 13.065 -13.621 -40.602 1.00 88.06 632 PHE A C 1
ATOM 4901 O O . PHE A 1 632 ? 14.208 -13.957 -40.314 1.00 88.06 632 PHE A O 1
ATOM 4908 N N . GLY A 1 633 ? 12.392 -14.194 -41.610 1.00 85.50 633 GLY A N 1
ATOM 4909 C CA . GLY A 1 633 ? 12.916 -15.221 -42.519 1.00 85.50 633 GLY A CA 1
ATOM 4910 C C . GLY A 1 633 ? 12.652 -16.649 -42.036 1.00 85.50 633 GLY A C 1
ATOM 4911 O O . GLY A 1 633 ? 13.032 -17.000 -40.921 1.00 85.50 633 GLY A O 1
ATOM 4912 N N . SER A 1 634 ? 12.027 -17.491 -42.866 1.00 80.12 634 SER A N 1
ATOM 4913 C CA . SER A 1 634 ? 11.511 -18.841 -42.536 1.00 80.12 634 SER A CA 1
ATOM 4914 C C . SER A 1 634 ? 12.525 -19.833 -41.950 1.00 80.12 634 SER A C 1
ATOM 4916 O O . SER A 1 634 ? 12.126 -20.789 -41.288 1.00 80.12 634 SER A O 1
ATOM 4918 N N . ASP A 1 635 ? 13.819 -19.554 -42.085 1.00 84.94 635 ASP A N 1
ATOM 4919 C CA . ASP A 1 635 ? 14.888 -20.482 -41.699 1.00 84.94 635 ASP A CA 1
ATOM 4920 C C . ASP A 1 635 ? 15.517 -20.148 -40.331 1.00 84.94 635 ASP A C 1
ATOM 4922 O O . ASP A 1 635 ? 16.336 -20.904 -39.807 1.00 84.94 635 ASP A O 1
ATOM 4926 N N . VAL A 1 636 ? 15.140 -19.018 -39.720 1.00 90.38 636 VAL A N 1
ATOM 4927 C CA . VAL A 1 636 ? 15.667 -18.600 -38.412 1.00 90.38 636 VAL A CA 1
ATOM 4928 C C . VAL A 1 636 ? 14.997 -19.363 -37.267 1.00 90.38 636 VAL A C 1
ATOM 4930 O O . VAL A 1 636 ? 13.778 -19.321 -37.101 1.00 90.38 636 VAL A O 1
ATOM 4933 N N . LEU A 1 637 ? 15.821 -20.005 -36.434 1.00 94.12 637 LEU A N 1
ATOM 4934 C CA . LEU A 1 637 ? 15.406 -20.654 -35.191 1.00 94.12 637 LEU A CA 1
ATOM 4935 C C . LEU A 1 637 ? 16.021 -19.960 -33.972 1.00 94.12 637 LEU A C 1
ATOM 4937 O O . LEU A 1 637 ? 17.224 -19.682 -33.946 1.00 94.12 637 LEU A O 1
ATOM 4941 N N . TYR A 1 638 ? 15.202 -19.761 -32.943 1.00 96.38 638 TYR A N 1
ATOM 4942 C CA . TYR A 1 638 ? 15.556 -19.057 -31.716 1.00 96.38 638 TYR A CA 1
ATOM 4943 C C . TYR A 1 638 ? 15.927 -20.006 -30.577 1.00 96.38 638 TYR A C 1
ATOM 4945 O O . TYR A 1 638 ? 15.310 -21.059 -30.375 1.00 96.38 638 TYR A O 1
ATOM 4953 N N . ASP A 1 639 ? 16.935 -19.598 -29.811 1.00 96.94 639 ASP A N 1
ATOM 4954 C CA . ASP A 1 639 ? 17.338 -20.231 -28.556 1.00 96.94 639 ASP A CA 1
ATOM 4955 C C . ASP A 1 639 ? 16.510 -19.676 -27.389 1.00 96.94 639 ASP A C 1
ATOM 4957 O O . ASP A 1 639 ? 16.103 -20.429 -26.503 1.00 96.94 639 ASP A O 1
ATOM 4961 N N . LEU A 1 640 ? 16.202 -18.377 -27.428 1.00 97.38 640 LEU A N 1
ATOM 4962 C CA . LEU A 1 640 ? 15.326 -17.706 -26.475 1.00 97.38 640 LEU A CA 1
ATOM 4963 C C . LEU A 1 640 ? 14.298 -16.848 -27.209 1.00 97.38 640 LEU A C 1
ATOM 4965 O O . LEU A 1 640 ? 14.633 -16.041 -28.070 1.00 97.38 640 LEU A O 1
ATOM 4969 N N . ILE A 1 641 ? 13.046 -16.978 -26.801 1.00 96.12 641 ILE A N 1
ATOM 4970 C CA . ILE A 1 641 ? 11.974 -16.044 -27.119 1.00 96.12 641 ILE A CA 1
ATOM 4971 C C . ILE A 1 641 ? 11.455 -15.518 -25.788 1.00 96.12 641 ILE A C 1
ATOM 4973 O O . ILE A 1 641 ? 11.210 -16.311 -24.878 1.00 96.12 641 ILE A O 1
ATOM 4977 N N . TYR A 1 642 ? 11.280 -14.211 -25.637 1.00 94.88 642 TYR A N 1
ATOM 4978 C CA . TYR A 1 642 ? 10.679 -13.684 -24.420 1.00 94.88 642 TYR A CA 1
ATOM 4979 C C . TYR A 1 642 ? 9.699 -12.546 -24.674 1.00 94.88 642 TYR A C 1
ATOM 4981 O O . TYR A 1 642 ? 9.805 -11.807 -25.648 1.00 94.88 642 TYR A O 1
ATOM 4989 N N . ALA A 1 643 ? 8.726 -12.437 -23.774 1.00 91.75 643 ALA A N 1
ATOM 4990 C CA . ALA A 1 643 ? 7.707 -11.399 -23.776 1.00 91.75 643 ALA A CA 1
ATOM 4991 C C . ALA A 1 643 ? 7.558 -10.863 -22.351 1.00 91.75 643 ALA A C 1
ATOM 4993 O O . ALA A 1 643 ? 7.083 -11.584 -21.467 1.00 91.75 643 ALA A O 1
ATOM 4994 N N . SER A 1 644 ? 7.975 -9.615 -22.116 1.00 87.75 644 SER A N 1
ATOM 4995 C CA . SER A 1 644 ? 7.851 -8.992 -20.796 1.00 87.75 644 SER A CA 1
ATOM 4996 C C . SER A 1 644 ? 6.574 -8.163 -20.702 1.00 87.75 644 SER A C 1
ATOM 4998 O O . SER A 1 644 ? 6.432 -7.179 -21.416 1.00 87.75 644 SER A O 1
ATOM 5000 N N . ALA A 1 645 ? 5.618 -8.572 -19.865 1.00 79.19 645 ALA A N 1
ATOM 5001 C CA . ALA A 1 645 ? 4.320 -7.919 -19.648 1.00 79.19 645 ALA A CA 1
ATOM 5002 C C . ALA A 1 645 ? 3.421 -7.756 -20.894 1.00 79.19 645 ALA A C 1
ATOM 5004 O O . ALA A 1 645 ? 2.280 -7.323 -20.769 1.00 79.19 645 ALA A O 1
ATOM 5005 N N . VAL A 1 646 ? 3.868 -8.165 -22.083 1.00 82.12 646 VAL A N 1
ATOM 5006 C CA . VAL A 1 646 ? 3.147 -7.953 -23.346 1.00 82.12 646 VAL A CA 1
ATOM 5007 C C . VAL A 1 646 ? 1.841 -8.739 -23.411 1.00 82.12 646 VAL A C 1
ATOM 5009 O O . VAL A 1 646 ? 0.799 -8.197 -23.777 1.00 82.12 646 VAL A O 1
ATOM 5012 N N . PHE A 1 647 ? 1.850 -10.004 -22.985 1.00 82.88 647 PHE A N 1
ATOM 5013 C CA . PHE A 1 647 ? 0.672 -10.874 -23.099 1.00 82.88 647 PHE A CA 1
ATOM 5014 C C . PHE A 1 647 ? -0.489 -10.436 -22.190 1.00 82.88 647 PHE A C 1
ATOM 5016 O O . PHE A 1 647 ? -1.621 -10.856 -22.408 1.00 82.88 647 PHE A O 1
ATOM 5023 N N . LEU A 1 648 ? -0.249 -9.560 -21.204 1.00 73.62 648 LEU A N 1
ATOM 5024 C CA . LEU A 1 648 ? -1.311 -8.963 -20.384 1.00 73.62 648 LEU A CA 1
ATOM 5025 C C . LEU A 1 648 ? -2.227 -8.030 -21.183 1.00 73.62 648 LEU A C 1
ATOM 5027 O O . LEU A 1 648 ? -3.385 -7.846 -20.805 1.00 73.62 648 LEU A O 1
ATOM 5031 N N . HIS A 1 649 ? -1.696 -7.430 -22.247 1.00 74.19 649 HIS A N 1
ATOM 5032 C CA . HIS A 1 649 ? -2.357 -6.401 -23.046 1.00 74.19 649 HIS A CA 1
ATOM 5033 C C . HIS A 1 649 ? -2.837 -6.931 -24.404 1.00 74.19 649 HIS A C 1
ATOM 5035 O O . HIS A 1 649 ? -3.381 -6.173 -25.205 1.00 74.19 649 HIS A O 1
ATOM 5041 N N . MET A 1 650 ? -2.663 -8.232 -24.659 1.00 77.62 650 MET A N 1
ATOM 5042 C CA . MET A 1 650 ? -3.057 -8.887 -25.903 1.00 77.62 650 MET A CA 1
ATOM 5043 C C . MET A 1 650 ? -4.323 -9.739 -25.725 1.00 77.62 650 MET A C 1
ATOM 5045 O O . MET A 1 650 ? -4.482 -10.397 -24.694 1.00 77.62 650 MET A O 1
ATOM 5049 N N . PRO A 1 651 ? -5.214 -9.796 -26.732 1.00 82.19 651 PRO A N 1
ATOM 5050 C CA . PRO A 1 651 ? -6.313 -10.757 -26.746 1.00 82.19 651 PRO A CA 1
ATOM 5051 C C . PRO A 1 651 ? -5.803 -12.207 -26.744 1.00 82.19 651 PRO A C 1
ATOM 5053 O O . PRO A 1 651 ? -4.891 -12.545 -27.498 1.00 82.19 651 PRO A O 1
ATOM 5056 N N . ASP A 1 652 ? -6.442 -13.092 -25.974 1.00 82.31 652 ASP A N 1
ATOM 5057 C CA . ASP A 1 652 ? -6.016 -14.498 -25.833 1.00 82.31 652 ASP A CA 1
ATOM 5058 C C . ASP A 1 652 ? -5.902 -15.242 -27.163 1.00 82.31 652 ASP A C 1
ATOM 5060 O O . ASP A 1 652 ? -4.978 -16.027 -27.362 1.00 82.31 652 ASP A O 1
ATOM 5064 N N . ALA A 1 653 ? -6.840 -15.002 -28.084 1.00 81.88 653 ALA A N 1
ATOM 5065 C CA . ALA A 1 653 ? -6.819 -15.624 -29.404 1.00 81.88 653 ALA A CA 1
ATOM 5066 C C . ALA A 1 653 ? -5.535 -15.271 -30.170 1.00 81.88 653 ALA A C 1
ATOM 5068 O O . ALA A 1 653 ? -4.923 -16.147 -30.777 1.00 81.88 653 ALA A O 1
ATOM 5069 N N . LEU A 1 654 ? -5.089 -14.016 -30.076 1.00 83.12 654 LEU A N 1
ATOM 5070 C CA . LEU A 1 654 ? -3.868 -13.548 -30.725 1.00 83.12 654 LEU A CA 1
ATOM 5071 C C . LEU A 1 654 ? -2.612 -14.109 -30.044 1.00 83.12 654 LEU A C 1
ATOM 5073 O O . LEU A 1 654 ? -1.657 -14.466 -30.729 1.00 83.12 654 LEU A O 1
ATOM 5077 N N . VAL A 1 655 ? -2.628 -14.265 -28.714 1.00 86.12 655 VAL A N 1
ATOM 5078 C CA . VAL A 1 655 ? -1.547 -14.945 -27.977 1.00 86.12 655 VAL A CA 1
ATOM 5079 C C . VAL A 1 655 ? -1.395 -16.393 -28.450 1.00 86.12 655 VAL A C 1
ATOM 5081 O O . VAL A 1 655 ? -0.278 -16.834 -28.710 1.00 86.12 655 VAL A O 1
ATOM 5084 N N . TRP A 1 656 ? -2.501 -17.125 -28.625 1.00 86.06 656 TRP A N 1
ATOM 5085 C CA . TRP A 1 656 ? -2.465 -18.506 -29.117 1.00 86.06 656 TRP A CA 1
ATOM 5086 C C . TRP A 1 656 ? -1.964 -18.619 -30.556 1.00 86.06 656 TRP A C 1
ATOM 5088 O O . TRP A 1 656 ? -1.100 -19.453 -30.816 1.00 86.06 656 TRP A O 1
ATOM 5098 N N . VAL A 1 657 ? -2.432 -17.754 -31.459 1.00 86.38 657 VAL A N 1
ATOM 5099 C CA . VAL A 1 657 ? -1.912 -17.678 -32.838 1.00 86.38 657 VAL A CA 1
ATOM 5100 C C . VAL A 1 657 ? -0.412 -17.369 -32.835 1.00 86.38 657 VAL A C 1
ATOM 5102 O O . VAL A 1 657 ? 0.357 -17.971 -33.584 1.00 86.38 657 VAL A O 1
ATOM 5105 N N . GLY A 1 658 ? 0.026 -16.466 -31.956 1.00 87.00 658 GLY A N 1
ATOM 5106 C CA . GLY A 1 658 ? 1.435 -16.154 -31.761 1.00 87.00 658 GLY A CA 1
ATOM 5107 C C . GLY A 1 658 ? 2.246 -17.367 -31.306 1.00 87.00 658 GLY A C 1
ATOM 5108 O O . GLY A 1 658 ? 3.258 -17.682 -31.921 1.00 87.00 658 GLY A O 1
ATOM 5109 N N . LEU A 1 659 ? 1.795 -18.080 -30.269 1.00 87.75 659 LEU A N 1
ATOM 5110 C CA . LEU A 1 659 ? 2.456 -19.293 -29.773 1.00 87.75 659 LEU A CA 1
ATOM 5111 C C . LEU A 1 659 ? 2.507 -20.401 -30.829 1.00 87.75 659 LEU A C 1
ATOM 5113 O O . LEU A 1 659 ? 3.538 -21.056 -30.960 1.00 87.75 659 LEU A O 1
ATOM 5117 N N . GLU A 1 660 ? 1.433 -20.585 -31.599 1.00 88.00 660 GLU A N 1
ATOM 5118 C CA . GLU A 1 660 ? 1.378 -21.516 -32.730 1.00 88.00 660 GLU A CA 1
ATOM 5119 C C . GLU A 1 660 ? 2.498 -21.209 -33.734 1.00 88.00 660 GLU A C 1
ATOM 5121 O O . GLU A 1 660 ? 3.332 -22.075 -34.009 1.00 88.00 660 GLU A O 1
ATOM 5126 N N . ARG A 1 661 ? 2.608 -19.952 -34.180 1.00 88.06 661 ARG A N 1
ATOM 5127 C CA . ARG A 1 661 ? 3.657 -19.508 -35.113 1.00 88.06 661 ARG A CA 1
ATOM 5128 C C . ARG A 1 661 ? 5.065 -19.595 -34.521 1.00 88.06 661 ARG A C 1
ATOM 5130 O O . ARG A 1 661 ? 5.990 -20.017 -35.205 1.00 88.06 661 ARG A O 1
ATOM 5137 N N . LEU A 1 662 ? 5.246 -19.227 -33.253 1.00 88.56 662 LEU A N 1
ATOM 5138 C CA . LEU A 1 662 ? 6.552 -19.230 -32.579 1.00 88.56 662 LEU A CA 1
ATOM 5139 C C . LEU A 1 662 ? 7.058 -20.635 -32.272 1.00 88.56 662 LEU A C 1
ATOM 5141 O O . LEU A 1 662 ? 8.267 -20.861 -32.255 1.00 88.56 662 LEU A O 1
ATOM 5145 N N . SER A 1 663 ? 6.154 -21.585 -32.031 1.00 88.31 663 SER A N 1
ATOM 5146 C CA . SER A 1 663 ? 6.521 -22.954 -31.668 1.00 88.31 663 SER A CA 1
ATOM 5147 C C . SER A 1 663 ? 7.373 -23.639 -32.742 1.00 88.31 663 SER A C 1
ATOM 5149 O O . SER A 1 663 ? 8.315 -24.356 -32.407 1.00 88.31 663 SER A O 1
ATOM 5151 N N . ALA A 1 664 ? 7.104 -23.354 -34.020 1.00 86.31 664 ALA A N 1
ATOM 5152 C CA . ALA A 1 664 ? 7.876 -23.842 -35.164 1.00 86.31 664 ALA A CA 1
ATOM 5153 C C . ALA A 1 664 ? 9.239 -23.141 -35.326 1.00 86.31 664 ALA A C 1
ATOM 5155 O O . ALA A 1 664 ? 10.078 -23.572 -36.111 1.00 86.31 664 ALA A O 1
ATOM 5156 N N . ARG A 1 665 ? 9.466 -22.053 -34.584 1.00 89.56 665 ARG A N 1
ATOM 5157 C CA . ARG A 1 665 ? 10.627 -21.159 -34.702 1.00 89.56 665 ARG A CA 1
ATOM 5158 C C . ARG A 1 665 ? 11.589 -21.314 -33.528 1.00 89.56 665 ARG A C 1
ATOM 5160 O O . ARG A 1 665 ? 12.561 -20.576 -33.423 1.00 89.56 665 ARG A O 1
ATOM 5167 N N . LEU A 1 666 ? 11.335 -22.267 -32.634 1.00 92.62 666 LEU A N 1
ATOM 5168 C CA . LEU A 1 666 ? 12.215 -22.609 -31.520 1.00 92.62 666 LEU A CA 1
ATOM 5169 C C . LEU A 1 666 ? 13.124 -23.766 -31.893 1.00 92.62 666 LEU A C 1
ATOM 5171 O O . LEU A 1 666 ? 12.675 -24.767 -32.451 1.00 92.62 666 LEU A O 1
ATOM 5175 N N . LYS A 1 667 ? 14.395 -23.674 -31.500 1.00 92.75 667 LYS A N 1
ATOM 5176 C CA . LYS A 1 667 ? 15.307 -24.813 -31.610 1.00 92.75 667 LYS A CA 1
ATOM 5177 C C . LYS A 1 667 ? 14.792 -25.989 -30.781 1.00 92.75 667 LYS A C 1
ATOM 5179 O O . LYS A 1 667 ? 14.429 -25.829 -29.615 1.00 92.75 667 LYS A O 1
ATOM 5184 N N . LEU A 1 668 ? 14.803 -27.178 -31.374 1.00 90.12 668 LEU A N 1
ATOM 5185 C CA . LEU A 1 668 ? 14.411 -28.415 -30.703 1.00 90.12 668 LEU A CA 1
ATOM 5186 C C . LEU A 1 668 ? 15.307 -28.663 -29.474 1.00 90.12 668 LEU A C 1
ATOM 5188 O O . LEU A 1 668 ? 16.515 -28.446 -29.548 1.00 90.12 668 LEU A O 1
ATOM 5192 N N . GLU A 1 669 ? 14.709 -29.071 -28.348 1.00 81.56 669 GLU A N 1
ATOM 5193 C CA . GLU A 1 669 ? 15.332 -29.364 -27.038 1.00 81.56 669 GLU A CA 1
ATOM 5194 C C . GLU A 1 669 ? 16.002 -28.172 -26.316 1.00 81.56 669 GLU A C 1
ATOM 5196 O O . GLU A 1 669 ? 15.905 -28.042 -25.085 1.00 81.56 669 GLU A O 1
ATOM 5201 N N . LYS A 1 670 ? 16.642 -27.260 -27.055 1.00 86.00 670 LYS A N 1
ATOM 5202 C CA . LYS A 1 670 ? 17.352 -26.088 -26.524 1.00 86.00 670 LYS A CA 1
ATOM 5203 C C . LYS A 1 670 ? 16.471 -24.841 -26.411 1.00 86.00 670 LYS A C 1
ATOM 5205 O O . LYS A 1 670 ? 16.621 -24.100 -25.446 1.00 86.00 670 LYS A O 1
ATOM 5210 N N . GLY A 1 671 ? 15.537 -24.629 -27.335 1.00 93.06 671 GLY A N 1
ATOM 5211 C CA . GLY A 1 671 ? 14.715 -23.421 -27.397 1.00 93.06 671 GLY A CA 1
ATOM 5212 C C . GLY A 1 671 ? 13.853 -23.223 -26.150 1.00 93.06 671 GLY A C 1
ATOM 5213 O O . GLY A 1 671 ? 13.253 -24.178 -25.636 1.00 93.06 671 GLY A O 1
ATOM 5214 N N . ARG A 1 672 ? 13.796 -21.981 -25.660 1.00 94.19 672 ARG A N 1
ATOM 5215 C CA . ARG A 1 672 ? 12.969 -21.564 -24.521 1.00 94.19 672 ARG A CA 1
ATOM 5216 C C . ARG A 1 672 ? 12.062 -20.394 -24.877 1.00 94.19 672 ARG A C 1
ATOM 5218 O O . ARG A 1 672 ? 12.491 -19.474 -25.565 1.00 94.19 672 ARG A O 1
ATOM 5225 N N . ILE A 1 673 ? 10.841 -20.408 -24.346 1.00 94.44 673 ILE A N 1
ATOM 5226 C CA . ILE A 1 673 ? 9.983 -19.223 -24.265 1.00 94.44 673 ILE A CA 1
ATOM 5227 C C . ILE A 1 673 ? 9.884 -18.797 -22.803 1.00 94.44 673 ILE A C 1
ATOM 5229 O O . ILE A 1 673 ? 9.564 -19.619 -21.946 1.00 94.44 673 ILE A O 1
ATOM 5233 N N . PHE A 1 674 ? 10.094 -17.513 -22.537 1.00 93.62 674 PHE A N 1
ATOM 5234 C CA . PHE A 1 674 ? 9.850 -16.891 -21.242 1.00 93.62 674 PHE A CA 1
ATOM 5235 C C . PHE A 1 674 ? 8.778 -15.809 -21.369 1.00 93.62 674 PHE A C 1
ATOM 5237 O O . PHE A 1 674 ? 8.946 -14.835 -22.095 1.00 93.62 674 PHE A O 1
ATOM 5244 N N . VAL A 1 675 ? 7.672 -15.952 -20.644 1.00 90.56 675 VAL A N 1
ATOM 5245 C CA . VAL A 1 675 ? 6.612 -14.931 -20.606 1.00 90.56 675 VAL A CA 1
ATOM 5246 C C . VAL A 1 675 ? 6.497 -14.400 -19.189 1.00 90.56 675 VAL A C 1
ATOM 5248 O O . VAL A 1 675 ? 6.335 -15.200 -18.263 1.00 90.56 675 VAL A O 1
ATOM 5251 N N . SER A 1 676 ? 6.594 -13.083 -19.003 1.00 84.81 676 SER A N 1
ATOM 5252 C CA . SER A 1 676 ? 6.402 -12.472 -17.688 1.00 84.81 676 SER A CA 1
ATOM 5253 C C . SER A 1 676 ? 4.954 -12.062 -17.451 1.00 84.81 676 SER A C 1
ATOM 5255 O O . SER A 1 676 ? 4.206 -11.731 -18.373 1.00 84.81 676 SER A O 1
ATOM 5257 N N . HIS A 1 677 ? 4.581 -12.074 -16.172 1.00 65.81 677 HIS A N 1
ATOM 5258 C CA . HIS A 1 677 ? 3.233 -11.813 -15.682 1.00 65.81 677 HIS A CA 1
ATOM 5259 C C . HIS A 1 677 ? 2.177 -12.829 -16.172 1.00 65.81 677 HIS A C 1
ATOM 5261 O O . HIS A 1 677 ? 2.400 -13.663 -17.042 1.00 65.81 677 HIS A O 1
ATOM 5267 N N . ASN A 1 678 ? 1.039 -12.848 -15.476 1.00 59.31 678 ASN A N 1
ATOM 5268 C CA . ASN A 1 678 ? 0.022 -13.905 -15.488 1.00 59.31 678 ASN A CA 1
ATOM 5269 C C . ASN A 1 678 ? -0.317 -14.484 -16.887 1.00 59.31 678 ASN A C 1
ATOM 5271 O O . ASN A 1 678 ? -0.781 -13.757 -17.763 1.00 59.31 678 ASN A O 1
ATOM 5275 N N . ILE A 1 679 ? -0.207 -15.810 -17.046 1.00 66.69 679 ILE A N 1
ATOM 5276 C CA . ILE A 1 679 ? -0.669 -16.592 -18.211 1.00 66.69 679 ILE A CA 1
ATOM 5277 C C . ILE A 1 679 ? -2.207 -16.703 -18.266 1.00 66.69 679 ILE A C 1
ATOM 5279 O O . ILE A 1 679 ? -2.765 -17.801 -18.327 1.00 66.69 679 ILE A O 1
ATOM 5283 N N . LYS A 1 680 ? -2.922 -15.569 -18.245 1.00 64.69 680 LYS A N 1
ATOM 5284 C CA . LYS A 1 680 ? -4.399 -15.525 -18.210 1.00 64.69 680 LYS A CA 1
ATOM 5285 C C . LYS A 1 680 ? -5.050 -16.346 -19.331 1.00 64.69 680 LYS A C 1
ATOM 5287 O O . LYS A 1 680 ? -6.076 -16.988 -19.112 1.00 64.69 680 LYS A O 1
ATOM 5292 N N . PHE A 1 681 ? -4.410 -16.377 -20.501 1.00 68.06 681 PHE A N 1
ATOM 5293 C CA . PHE A 1 681 ? -4.830 -17.170 -21.658 1.00 68.06 681 PHE A CA 1
ATOM 5294 C C . PHE A 1 681 ? -4.869 -18.684 -21.377 1.00 68.06 681 PHE A C 1
ATOM 5296 O O . PHE A 1 681 ? -5.661 -19.405 -21.979 1.00 68.06 681 PHE A O 1
ATOM 5303 N N . CYS A 1 682 ? -4.046 -19.170 -20.444 1.00 68.81 682 CYS A N 1
ATOM 5304 C CA . CYS A 1 682 ? -4.017 -20.562 -20.008 1.00 68.81 682 CYS A CA 1
ATOM 5305 C C . CYS A 1 682 ? -4.909 -20.824 -18.793 1.00 68.81 682 CYS A C 1
ATOM 5307 O O . CYS A 1 682 ? -5.560 -21.866 -18.736 1.00 68.81 682 CYS A O 1
ATOM 5309 N N . SER A 1 683 ? -5.003 -19.888 -17.842 1.00 65.31 683 SER A N 1
ATOM 5310 C CA . SER A 1 683 ? -5.870 -20.062 -16.669 1.00 65.31 683 SER A CA 1
ATOM 5311 C C . SER A 1 683 ? -7.361 -20.063 -17.028 1.00 65.31 683 SER A C 1
ATOM 5313 O O . SER A 1 683 ? -8.124 -20.798 -16.407 1.00 65.31 683 SER A O 1
ATOM 5315 N N . ARG A 1 684 ? -7.777 -19.301 -18.053 1.00 68.19 684 ARG A N 1
ATOM 5316 C CA . ARG A 1 684 ? -9.173 -19.250 -18.534 1.00 68.19 684 ARG A CA 1
ATOM 5317 C C . ARG A 1 684 ? -9.631 -20.502 -19.285 1.00 68.19 684 ARG A C 1
ATOM 5319 O O . ARG A 1 684 ? -10.816 -20.812 -19.267 1.00 68.19 684 ARG A O 1
ATOM 5326 N N . LEU A 1 685 ? -8.711 -21.228 -19.924 1.00 64.75 685 LEU A N 1
ATOM 5327 C CA . LEU A 1 685 ? -9.018 -22.473 -20.642 1.00 64.75 685 LEU A CA 1
ATOM 5328 C C . LEU A 1 685 ? -9.114 -23.696 -19.717 1.00 64.75 685 LEU A C 1
ATOM 5330 O O . LEU A 1 685 ? -9.666 -24.719 -20.113 1.00 64.75 685 LEU A O 1
ATOM 5334 N N . GLY A 1 686 ? -8.595 -23.592 -18.490 1.00 68.12 686 GLY A N 1
ATOM 5335 C CA . GLY A 1 686 ? -8.387 -24.726 -17.595 1.00 68.12 686 GLY A CA 1
ATOM 5336 C C . GLY A 1 686 ? -7.034 -25.400 -17.843 1.00 68.12 686 GLY A C 1
ATOM 5337 O O . GLY A 1 686 ? -6.563 -25.490 -18.978 1.00 68.12 686 GLY A O 1
ATOM 5338 N N . VAL A 1 687 ? -6.399 -25.865 -16.761 1.00 69.88 687 VAL A N 1
ATOM 5339 C CA . VAL A 1 687 ? -5.017 -26.383 -16.772 1.00 69.88 687 VAL A CA 1
ATOM 5340 C C . VAL A 1 687 ? -4.856 -27.519 -17.783 1.00 69.88 687 VAL A C 1
ATOM 5342 O O . VAL A 1 687 ? -3.972 -27.444 -18.627 1.00 69.88 687 VAL A O 1
ATOM 5345 N N . ASP A 1 688 ? -5.760 -28.500 -17.780 1.00 75.81 688 ASP A N 1
ATOM 5346 C CA . ASP A 1 688 ? -5.663 -29.670 -18.662 1.00 75.81 688 ASP A CA 1
ATOM 5347 C C . ASP A 1 688 ? -5.791 -29.300 -20.149 1.00 75.81 688 ASP A C 1
ATOM 5349 O O . ASP A 1 688 ? -5.067 -29.821 -20.997 1.00 75.81 688 ASP A O 1
ATOM 5353 N N . VAL A 1 689 ? -6.675 -28.353 -20.480 1.00 80.25 689 VAL A N 1
ATOM 5354 C CA . VAL A 1 689 ? -6.896 -27.898 -21.862 1.00 80.25 689 VAL A CA 1
ATOM 5355 C C . VAL A 1 689 ? -5.711 -27.071 -22.357 1.00 80.25 689 VAL A C 1
ATOM 5357 O O . VAL A 1 689 ? -5.241 -27.290 -23.474 1.00 80.25 689 VAL A O 1
ATOM 5360 N N . CYS A 1 690 ? -5.189 -26.158 -21.531 1.00 80.69 690 CYS A N 1
ATOM 5361 C CA . CYS A 1 690 ? -3.980 -25.398 -21.855 1.00 80.69 690 CYS A CA 1
ATOM 5362 C C . CYS A 1 690 ? -2.771 -26.330 -22.029 1.00 80.69 690 CYS A C 1
ATOM 5364 O O . CYS A 1 690 ? -2.063 -26.215 -23.029 1.00 80.69 690 CYS A O 1
ATOM 5366 N N . THR A 1 691 ? -2.556 -27.283 -21.116 1.00 81.94 691 THR A N 1
ATOM 5367 C CA . THR A 1 691 ? -1.452 -28.247 -21.208 1.00 81.94 691 THR A CA 1
ATOM 5368 C C . THR A 1 691 ? -1.554 -29.088 -22.476 1.00 81.94 691 THR A C 1
ATOM 5370 O O . THR A 1 691 ? -0.558 -29.223 -23.187 1.00 81.94 691 THR A O 1
ATOM 5373 N N . ASN A 1 692 ? -2.744 -29.589 -22.818 1.00 83.75 692 ASN A N 1
ATOM 5374 C CA . ASN A 1 692 ? -2.955 -30.328 -24.064 1.00 83.75 692 ASN A CA 1
ATOM 5375 C C . ASN A 1 692 ? -2.676 -29.459 -25.294 1.00 83.75 692 ASN A C 1
ATOM 5377 O O . ASN A 1 692 ? -1.995 -29.901 -26.218 1.00 83.75 692 ASN A O 1
ATOM 5381 N N . ARG A 1 693 ? -3.144 -28.206 -25.300 1.00 87.62 693 ARG A N 1
ATOM 5382 C CA . ARG A 1 693 ? -2.912 -27.287 -26.418 1.00 87.62 693 ARG A CA 1
ATOM 5383 C C . ARG A 1 693 ? -1.428 -26.963 -26.590 1.00 87.62 693 ARG A C 1
ATOM 5385 O O . ARG A 1 693 ? -0.934 -27.077 -27.701 1.00 87.62 693 ARG A O 1
ATOM 5392 N N . LEU A 1 694 ? -0.706 -26.646 -25.515 1.00 87.75 694 LEU A N 1
ATOM 5393 C CA . LEU A 1 694 ? 0.747 -26.422 -25.552 1.00 87.75 694 LEU A CA 1
ATOM 5394 C C . LEU A 1 694 ? 1.502 -27.668 -26.026 1.00 87.75 694 LEU A C 1
ATOM 5396 O O . LEU A 1 694 ? 2.377 -27.568 -26.885 1.00 87.75 694 LEU A O 1
ATOM 5400 N N . THR A 1 695 ? 1.108 -28.846 -25.537 1.00 87.06 695 THR A N 1
ATOM 5401 C CA . THR A 1 695 ? 1.711 -30.124 -25.941 1.00 87.06 695 THR A CA 1
ATOM 5402 C C . THR A 1 695 ? 1.515 -30.386 -27.435 1.00 87.06 695 THR A C 1
ATOM 5404 O O . THR A 1 695 ? 2.453 -30.827 -28.096 1.00 87.06 695 THR A O 1
ATOM 5407 N N . ASN A 1 696 ? 0.346 -30.052 -27.994 1.00 89.12 696 ASN A N 1
ATOM 5408 C CA . ASN A 1 696 ? 0.082 -30.151 -29.434 1.00 89.12 696 ASN A CA 1
ATOM 5409 C C . ASN A 1 696 ? 0.949 -29.195 -30.273 1.00 89.12 696 ASN A C 1
ATOM 5411 O O . ASN A 1 696 ? 1.194 -29.477 -31.440 1.00 89.12 696 ASN A O 1
ATOM 5415 N N . LEU A 1 697 ? 1.454 -28.105 -29.684 1.00 89.44 697 LEU A N 1
ATOM 5416 C CA . LEU A 1 697 ? 2.445 -27.209 -30.304 1.00 89.44 697 LEU A CA 1
ATOM 5417 C C . LEU A 1 697 ? 3.896 -27.685 -30.093 1.00 89.44 697 LEU A C 1
ATOM 5419 O O . LEU A 1 697 ? 4.854 -27.023 -30.498 1.00 89.44 697 LEU A O 1
ATOM 5423 N N . GLY A 1 698 ? 4.092 -28.820 -29.417 1.00 89.50 698 GLY A N 1
ATOM 5424 C CA . GLY A 1 698 ? 5.408 -29.324 -29.023 1.00 89.50 698 GLY A CA 1
ATOM 5425 C C . GLY A 1 698 ? 6.064 -28.524 -27.893 1.00 89.50 698 GLY A C 1
ATOM 5426 O O . GLY A 1 698 ? 7.275 -28.653 -27.690 1.00 89.50 698 GLY A O 1
ATOM 5427 N N . LEU A 1 699 ? 5.293 -27.704 -27.169 1.00 90.94 699 LEU A N 1
ATOM 5428 C CA . LEU A 1 699 ? 5.752 -26.896 -26.043 1.00 90.94 699 LEU A CA 1
ATOM 5429 C C . LEU A 1 699 ? 5.415 -27.574 -24.712 1.00 90.94 699 LEU A C 1
ATOM 5431 O O . LEU A 1 699 ? 4.271 -27.917 -24.428 1.00 90.94 699 LEU A O 1
ATOM 5435 N N . GLU A 1 700 ? 6.423 -27.718 -23.864 1.00 89.31 700 GLU A N 1
ATOM 5436 C CA . GLU A 1 700 ? 6.301 -28.201 -22.494 1.00 89.31 700 GLU A CA 1
ATOM 5437 C C . GLU A 1 700 ? 6.414 -27.031 -21.525 1.00 89.31 700 GLU A C 1
ATOM 5439 O O . GLU A 1 700 ? 7.353 -26.239 -21.611 1.00 89.31 700 GLU A O 1
ATOM 5444 N N . TYR A 1 701 ? 5.490 -26.940 -20.571 1.00 87.50 701 TYR A N 1
ATOM 5445 C CA . TYR A 1 701 ? 5.637 -26.023 -19.449 1.00 87.50 701 TYR A CA 1
ATOM 5446 C C . TYR A 1 701 ? 6.690 -26.558 -18.472 1.00 87.50 701 TYR A C 1
ATOM 5448 O O . TYR A 1 701 ? 6.490 -27.598 -17.849 1.00 87.50 701 TYR A O 1
ATOM 5456 N N . VAL A 1 702 ? 7.807 -25.841 -18.337 1.00 87.38 702 VAL A N 1
ATOM 5457 C CA . VAL A 1 702 ? 8.925 -26.236 -17.464 1.00 87.38 702 VAL A CA 1
ATOM 5458 C C . VAL A 1 702 ? 8.649 -25.823 -16.022 1.00 87.38 702 VAL A C 1
ATOM 5460 O O . VAL A 1 702 ? 8.928 -26.570 -15.086 1.00 87.38 702 VAL A O 1
ATOM 5463 N N . GLY A 1 703 ? 8.093 -24.627 -15.830 1.00 83.69 703 GLY A N 1
ATOM 5464 C CA . GLY A 1 703 ? 7.753 -24.134 -14.506 1.00 83.69 703 GLY A CA 1
ATOM 5465 C C . GLY A 1 703 ? 7.680 -22.619 -14.410 1.00 83.69 703 GLY A C 1
ATOM 5466 O O . GLY A 1 703 ? 7.894 -21.874 -15.368 1.00 83.69 703 GLY A O 1
ATOM 5467 N N . LYS A 1 704 ? 7.348 -22.165 -13.205 1.00 86.19 704 LYS A N 1
ATOM 5468 C CA . LYS A 1 704 ? 7.376 -20.760 -12.817 1.00 86.19 704 LYS A CA 1
ATOM 5469 C C . LYS A 1 704 ? 8.741 -20.451 -12.213 1.00 86.19 704 LYS A C 1
ATOM 5471 O O . LYS A 1 704 ? 9.190 -21.161 -11.315 1.00 86.19 704 LYS A O 1
ATOM 5476 N N . ARG A 1 705 ? 9.350 -19.352 -12.642 1.00 83.81 705 ARG A N 1
ATOM 5477 C CA . ARG A 1 705 ? 10.542 -18.772 -12.027 1.00 83.81 705 ARG A CA 1
ATOM 5478 C C . ARG A 1 705 ? 10.218 -17.392 -11.482 1.00 83.81 705 ARG A C 1
ATOM 5480 O O . ARG A 1 705 ? 9.494 -16.624 -12.110 1.00 83.81 705 ARG A O 1
ATOM 5487 N N . THR A 1 706 ? 10.752 -17.094 -10.309 1.00 79.38 706 THR A N 1
ATOM 5488 C CA . THR A 1 706 ? 10.706 -15.750 -9.740 1.00 79.38 706 THR A CA 1
ATOM 5489 C C . THR A 1 706 ? 12.063 -15.112 -9.984 1.00 79.38 706 THR A C 1
ATOM 5491 O O . THR A 1 706 ? 13.077 -15.645 -9.537 1.00 79.38 706 THR A O 1
ATOM 5494 N N . HIS A 1 707 ? 12.074 -14.008 -10.718 1.00 78.12 707 HIS A N 1
ATOM 5495 C CA . HIS A 1 707 ? 13.211 -13.107 -10.794 1.00 78.12 707 HIS A CA 1
ATOM 5496 C C . HIS A 1 707 ? 13.035 -12.063 -9.692 1.00 78.12 707 HIS A C 1
ATOM 5498 O O . HIS A 1 707 ? 12.050 -11.333 -9.721 1.00 78.12 707 HIS A O 1
ATOM 5504 N N . ASP A 1 708 ? 13.935 -12.033 -8.712 1.00 73.19 708 ASP A N 1
ATOM 5505 C CA . ASP A 1 708 ? 13.895 -11.101 -7.582 1.00 73.19 708 ASP A CA 1
ATOM 5506 C C . ASP A 1 708 ? 15.085 -10.143 -7.692 1.00 73.19 708 ASP A C 1
ATOM 5508 O O . ASP A 1 708 ? 16.235 -10.542 -7.482 1.00 73.19 708 ASP A O 1
ATOM 5512 N N . SER A 1 709 ? 14.824 -8.896 -8.088 1.00 62.72 709 SER A N 1
ATOM 5513 C CA . SER A 1 709 ? 15.851 -7.860 -8.111 1.00 62.72 709 SER A CA 1
ATOM 5514 C C . SER A 1 709 ? 15.957 -7.231 -6.727 1.00 62.72 709 SER A C 1
ATOM 5516 O O . SER A 1 709 ? 15.186 -6.345 -6.343 1.00 62.72 709 SER A O 1
ATOM 5518 N N . LEU A 1 710 ? 16.987 -7.657 -5.995 1.00 52.91 710 LEU A N 1
ATOM 5519 C CA . LEU A 1 710 ? 17.360 -7.085 -4.699 1.00 52.91 710 LEU A CA 1
ATOM 5520 C C . LEU A 1 710 ? 17.756 -5.604 -4.806 1.00 52.91 710 LEU A C 1
ATOM 5522 O O . LEU A 1 710 ? 17.619 -4.863 -3.835 1.00 52.91 710 LEU A O 1
ATOM 5526 N N . LEU A 1 711 ? 18.246 -5.176 -5.975 1.00 45.72 711 LEU A N 1
ATOM 5527 C CA . LEU A 1 711 ? 18.676 -3.799 -6.229 1.00 45.72 711 LEU A CA 1
ATOM 5528 C C . LEU A 1 711 ? 17.491 -2.840 -6.353 1.00 45.72 711 LEU A C 1
ATOM 5530 O O . LEU A 1 711 ? 17.583 -1.692 -5.919 1.00 45.72 711 LEU A O 1
ATOM 5534 N N . PHE A 1 712 ? 16.377 -3.312 -6.914 1.00 53.59 712 PHE A N 1
ATOM 5535 C CA . PHE A 1 712 ? 15.211 -2.478 -7.198 1.00 53.59 712 PHE A CA 1
ATOM 5536 C C . PHE A 1 712 ? 13.987 -2.804 -6.334 1.00 53.59 712 PHE A C 1
ATOM 5538 O O . PHE A 1 712 ? 12.955 -2.153 -6.487 1.00 53.59 712 PHE A O 1
ATOM 5545 N N . ASN A 1 713 ? 14.101 -3.766 -5.407 1.00 56.59 713 ASN A N 1
ATOM 5546 C CA . ASN A 1 713 ? 12.989 -4.290 -4.601 1.00 56.59 713 ASN A CA 1
ATOM 5547 C C . ASN A 1 713 ? 11.764 -4.619 -5.476 1.00 56.59 713 ASN A C 1
ATOM 5549 O O . ASN A 1 713 ? 10.620 -4.317 -5.136 1.00 56.59 713 ASN A O 1
ATOM 5553 N N . HIS A 1 714 ? 12.048 -5.183 -6.650 1.00 62.31 714 HIS A N 1
ATOM 5554 C CA . HIS A 1 714 ? 11.095 -5.498 -7.705 1.00 62.31 714 HIS A CA 1
ATOM 5555 C C . HIS A 1 714 ? 11.268 -6.962 -8.061 1.00 62.31 714 HIS A C 1
ATOM 5557 O O . HIS A 1 714 ? 12.392 -7.428 -8.238 1.00 62.31 714 HIS A O 1
ATOM 5563 N N . TYR A 1 715 ? 10.163 -7.683 -8.198 1.00 68.44 715 TYR A N 1
ATOM 5564 C CA . TYR A 1 715 ? 10.209 -9.072 -8.617 1.00 68.44 715 TYR A CA 1
ATOM 5565 C C . TYR A 1 715 ? 9.275 -9.285 -9.809 1.00 68.44 715 TYR A C 1
ATOM 5567 O O . TYR A 1 715 ? 8.176 -8.735 -9.883 1.00 68.44 715 TYR A O 1
ATOM 5575 N N . GLU A 1 716 ? 9.709 -10.119 -10.747 1.00 76.06 716 GLU A N 1
ATOM 5576 C CA . GLU A 1 716 ? 8.930 -10.507 -11.918 1.00 76.06 716 GLU A CA 1
ATOM 5577 C C . GLU A 1 716 ? 8.741 -12.021 -11.923 1.00 76.06 716 GLU A C 1
ATOM 5579 O O . GLU A 1 716 ? 9.661 -12.804 -11.671 1.00 76.06 716 GLU A O 1
ATOM 5584 N N . ILE A 1 717 ? 7.513 -12.450 -12.199 1.00 83.00 717 ILE A N 1
ATOM 5585 C CA . ILE A 1 717 ? 7.192 -13.864 -12.360 1.00 83.00 717 ILE A CA 1
ATOM 5586 C C . ILE A 1 717 ? 7.289 -14.206 -13.836 1.00 83.00 717 ILE A C 1
ATOM 5588 O O . ILE A 1 717 ? 6.559 -13.631 -14.641 1.00 83.00 717 ILE A O 1
ATOM 5592 N N . TRP A 1 718 ? 8.115 -15.196 -14.146 1.00 88.50 718 TRP A N 1
ATOM 5593 C CA . TRP A 1 718 ? 8.349 -15.691 -15.490 1.00 88.50 718 TRP A CA 1
ATOM 5594 C C . TRP A 1 718 ? 7.879 -17.137 -15.631 1.00 88.50 718 TRP A C 1
ATOM 5596 O O . TRP A 1 718 ? 8.171 -17.993 -14.794 1.00 88.50 718 TRP A O 1
ATOM 5606 N N . PHE A 1 719 ? 7.147 -17.414 -16.702 1.00 89.06 719 PHE A N 1
ATOM 5607 C CA . PHE A 1 719 ? 6.691 -18.747 -17.074 1.00 89.06 719 PHE A CA 1
ATOM 5608 C C . PHE A 1 719 ? 7.592 -19.273 -18.186 1.00 89.06 719 PHE A C 1
ATOM 5610 O O . PHE A 1 719 ? 7.680 -18.658 -19.249 1.00 89.06 719 PHE A O 1
ATOM 5617 N N . GLU A 1 720 ? 8.276 -20.385 -17.916 1.00 91.94 720 GLU A N 1
ATOM 5618 C CA . GLU A 1 720 ? 9.201 -21.017 -18.855 1.00 91.94 720 GLU A CA 1
ATOM 5619 C C . GLU A 1 720 ? 8.501 -22.138 -19.624 1.00 91.94 720 GLU A C 1
ATOM 5621 O O . GLU A 1 720 ? 7.902 -23.043 -19.031 1.00 91.94 720 GLU A O 1
ATOM 5626 N N . PHE A 1 721 ? 8.653 -22.113 -20.945 1.00 91.12 721 PHE A N 1
ATOM 5627 C CA . PHE A 1 721 ? 8.260 -23.190 -21.842 1.00 91.12 721 PHE A CA 1
ATOM 5628 C C . PHE A 1 721 ? 9.463 -23.669 -22.650 1.00 91.12 721 PHE A C 1
ATOM 5630 O O . PHE A 1 721 ? 10.336 -22.881 -23.018 1.00 91.12 721 PHE A O 1
ATOM 5637 N N . ARG A 1 722 ? 9.502 -24.963 -22.959 1.00 91.69 722 ARG A N 1
ATOM 5638 C CA . ARG A 1 722 ? 10.567 -25.607 -23.732 1.00 91.69 722 ARG A CA 1
ATOM 5639 C C . ARG A 1 722 ? 9.996 -26.341 -24.938 1.00 91.69 722 ARG A C 1
ATOM 5641 O O . ARG A 1 722 ? 8.978 -27.015 -24.819 1.00 91.69 722 ARG A O 1
ATOM 5648 N N . LYS A 1 723 ? 10.689 -26.281 -26.077 1.00 89.94 723 LYS A N 1
ATOM 5649 C CA . LYS A 1 723 ? 10.374 -27.110 -27.252 1.00 89.94 723 LYS A CA 1
ATOM 5650 C C . LYS A 1 723 ? 10.891 -28.540 -27.034 1.00 89.94 723 LYS A C 1
ATOM 5652 O O . LYS A 1 723 ? 12.096 -28.738 -26.888 1.00 89.94 723 LYS A O 1
ATOM 5657 N N . LEU A 1 724 ? 9.990 -29.525 -27.003 1.00 81.75 724 LEU A N 1
ATOM 5658 C CA . LEU A 1 724 ? 10.318 -30.949 -26.795 1.00 81.75 724 LEU A CA 1
ATOM 5659 C C . LEU A 1 724 ? 10.200 -31.804 -28.063 1.00 81.75 724 LEU A C 1
ATOM 5661 O O . LEU A 1 724 ? 10.880 -32.818 -28.178 1.00 81.75 724 LEU A O 1
ATOM 5665 N N . LYS A 1 725 ? 9.304 -31.447 -28.988 1.00 70.19 725 LYS A N 1
ATOM 5666 C CA . LYS A 1 725 ? 9.020 -32.216 -30.211 1.00 70.19 725 LYS A CA 1
ATOM 5667 C C . LYS A 1 725 ? 8.855 -31.266 -31.390 1.00 70.19 725 LYS A C 1
ATOM 5669 O O . LYS A 1 725 ? 8.373 -30.153 -31.173 1.00 70.19 725 LYS A O 1
ATOM 5674 N N . ALA A 1 726 ? 9.293 -31.702 -32.575 1.00 58.25 726 ALA A N 1
ATOM 5675 C CA . ALA A 1 726 ? 9.190 -30.948 -33.826 1.00 58.25 726 ALA A CA 1
ATOM 5676 C C . ALA A 1 726 ? 7.734 -30.584 -34.120 1.00 58.25 726 ALA A C 1
ATOM 5678 O O . ALA A 1 726 ? 6.891 -31.508 -34.059 1.00 58.25 726 ALA A O 1
#

Foldseek 3Di:
DDDDDDDDDDDPPPDPPDPDLQQFDDDAQKTWNQWDDAQFFIKIWIWGFFAPDQLKKWKKWFAFLAPDDLGFGWMKIKIKRKPLDNVLVVLCVVQLSVQLRHLCHVVVHDDPVSNQRSLVVSLVVLVVVCVVCCVPCLSQLQIWIWMWMWIDTLQKIKIWTFAAWWKWWFFQDVVPRHTDIDTDFDHFFQQDPVNVVVLCVVCVPCPQQWDQDPNGIAGSNQHGGQETRHNNCQAPQVSLDPPHDPSSHDPDGDPHRSHHSGIDMDMDRDDLRTWKMKTKDVLLVVQDPRGRLSCQCVVDDSRCSQVVSVLNSLCSLCVVVVHHSVVLVPDDHNRNVVRTHIMIIMMTTGDSVVNVSPDPDRDDTGIHMDDDDDDPVVVVVVVVVVVVVVPDDDDDDDDDDDDDDPDPDPDPPPPPVVVVVPPPDDDDDDDDDDDDDDDDDDDDDDDDDDPDPDDDDQQADDPVLVVLLVVLCVQAVQDADDPDVVVVVVPADFDADDDLVVLVVLLVRNVFPQADPDPSRVVRPPPNDPSVLSTCRQCGVPDPPLQCLLLVLVVQCVVLVDQQAFAEEEEACQQVSNPLNNLVGHAAARYEYEHADSSSVSSNSVRRCRSNNRSRSHYHYHHDDQLCCCVSPPPAAGLEYEYECPVVVDDLVSVLVNLLVNLSRYDAQSHKYKYWDDPVSCVVCPVVRSQVSCVVSQKDWPDWDWRQDPPRRDIIIITMIHRHDD

Sequence (726 aa):
MNFLRSCWGPSSRRHDHSVTDALGRQDGLLWYKDLGRLANGDFSMSVVQANSLLEDQSQIESGSLSLHGLAPYGTFVGIYDGHGGPETSRYINDHLFHHLKRFASEQQSISADVIRKAFKATEEGFLSLVTKQWPMKPQIAAVGSCCLVGIICSGTLYVANLGDSRVVLGRLVKATGEVLAVQLSEEHNAGIESVRQELHALHPDDSEIVVLKHNVWRVKGIIQVSRSIGDVYLKKTEFNREPLQAKFLLREPFQRPILSSEPSISVLPLQLQDQFLIFASDGLWEHLSNQEAVDIVQNNPCSGIARRLVKAALQEAAKKREMRYSDLKKIDRGVRRHFHDDITVIVVFLDSSLTSWVSSHKGPTVSIRGGINRSASSLASYASAKLAELLDPMATLPSKGITVPASLLLLTAAAALLLFLLLSSLSPAPSSSSVASFSCPTTSAASSIAAATGPPDPISPTLDDIAWLKSQLVLNSIQEPPSSPAAWHSLRKGINPRTREQQLEDLRRFKGISHYKGDDAENHTALPCPEELLVEEHHSNYGEPWAGGRDVFEFLATAARLSPADHVLEIGCGTLRVGIHFIRYLDPARFHCLERDELSLMAALRYEIPSQGLLHKRPLILRGEDMEFDRFGSDVLYDLIYASAVFLHMPDALVWVGLERLSARLKLEKGRIFVSHNIKFCSRLGVDVCTNRLTNLGLEYVGKRTHDSLLFNHYEIWFEFRKLKA

Nearest PDB structures (foldseek):
  6v0t-assembly1_A  TM=7.518E-01  e=1.895E-19  Bos taurus
  3nmn-assembly1_B  TM=8.038E-01  e=5.466E-17  Arabidopsis thaliana
  6ihw-assembly1_A  TM=7.800E-01  e=2.213E-10  Staphylococcus aureus
  6ihu-assembly1_A  TM=8.060E-01  e=1.657E-08  Staphylococcus aureus
  3jwi-assembly2_B  TM=6.930E-01  e=8.656E-06  Acetivibrio thermocellus ATCC 27405

Radius of gyration: 33.38 Å; Cα contacts (8 Å, |Δi|>4): 1282; chains: 1; bounding box: 96×73×96 Å

InterPro domains:
  IPR000222 PPM-type phosphatase, divalent cation binding [PS01032] (76-84)
  IPR001932 PPM-type phosphatase-like domain [PF00481] (73-319)
  IPR001932 PPM-type phosphatase-like domain [PS51746] (42-350)
  IPR001932 PPM-type phosphatase-like domain [SM00332] (34-348)
  IPR001932 PPM-type phosphatase-like domain [cd00143] (43-350)
  IPR029063 S-adenosyl-L-methionine-dependent methyltransferase superfamily [G3DSA:3.40.50.150] (537-720)
  IPR029063 S-adenosyl-L-methionine-dependent methyltransferase superfamily [SSF53335] (546-680)
  IPR036457 PPM-type phosphatase-like domain superfamily [G3DSA:3.60.40.10] (36-357)
  IPR036457 PPM-type phosphatase-like domain superfamily [SSF81606] (51-351)

Solvent-accessible surface area (backbone atoms only — not comparable to full-atom values): 41077 Å² total; per-residue (Å²): 136,84,85,92,79,89,91,84,80,82,82,76,78,75,73,80,79,53,76,59,69,78,73,32,48,74,60,90,58,33,24,37,32,38,66,46,71,43,62,67,33,40,34,12,29,19,33,37,48,8,36,74,59,62,21,52,32,35,36,40,39,16,36,68,48,23,82,51,101,84,41,55,54,33,38,42,38,40,43,16,42,25,40,82,42,36,64,36,10,48,50,46,76,73,38,31,67,58,39,31,17,49,41,13,46,76,65,69,39,90,47,73,64,31,50,51,51,14,45,47,53,42,40,55,50,50,51,51,50,36,64,73,37,36,93,83,45,36,59,55,27,59,14,16,15,26,41,33,38,40,38,42,41,80,59,31,39,37,36,35,26,22,10,53,36,44,38,35,33,30,32,50,39,82,91,78,72,46,65,46,56,42,77,68,53,71,62,29,31,37,76,39,67,69,46,43,53,50,52,42,69,76,34,76,89,41,86,56,48,62,28,79,49,94,92,39,37,12,38,65,61,73,40,43,51,47,23,28,39,55,36,38,31,47,48,36,59,90,53,38,43,84,85,36,57,70,93,69,46,62,94,67,91,62,95,64,56,70,44,42,63,76,57,54,71,42,78,44,75,69,53,82,44,46,44,32,39,42,40,30,28,43,40,39,58,81,49,39,55,66,51,60,53,34,50,53,54,74,77,42,66,68,68,35,37,20,48,49,52,53,49,51,22,48,42,44,32,18,51,80,65,78,44,54,48,77,57,58,72,70,47,53,56,42,65,30,40,82,59,42,54,43,29,41,30,39,33,40,39,47,49,68,86,59,76,67,72,79,68,94,70,85,50,56,73,36,81,48,67,56,62,77,84,76,64,75,68,63,57,57,59,50,56,53,51,58,57,57,72,75,68,75,86,84,83,91,84,83,90,82,91,81,92,77,82,96,79,86,87,84,86,77,82,74,70,69,68,62,62,70,72,72,70,85,76,88,83,86,84,84,85,90,82,84,91,83,90,86,82,89,80,92,81,90,80,89,77,86,79,76,84,76,93,63,82,79,78,69,54,65,70,49,74,64,40,51,55,49,49,54,51,46,38,59,75,45,69,56,75,82,79,76,96,43,69,68,69,55,56,78,72,70,71,70,70,65,95,70,54,62,67,60,45,52,45,39,30,60,58,24,31,20,84,35,57,52,87,64,93,55,38,81,48,60,48,87,67,69,60,56,74,72,63,59,34,53,32,70,46,54,80,71,48,87,64,45,80,50,17,55,60,53,36,56,49,51,40,60,74,62,64,63,55,40,88,42,28,36,37,36,40,48,44,52,61,30,48,38,53,56,52,47,48,67,62,29,43,64,59,25,36,37,32,42,28,64,55,65,70,24,52,46,40,27,66,60,40,50,37,30,42,69,52,44,51,82,29,48,61,51,67,41,64,46,88,78,70,65,68,64,81,73,43,89,82,58,55,24,40,36,35,36,26,68,56,44,70,73,80,48,59,53,70,59,53,50,54,34,48,57,62,46,44,80,30,40,31,75,72,63,7,33,39,37,36,29,55,76,65,56,66,36,65,76,60,33,68,71,53,34,52,52,54,36,45,75,49,20,35,41,81,75,47,80,44,78,48,72,40,82,90,71,80,45,71,49,48,32,41,36,32,32,29,74,48,135

pLDDT: mean 77.94, std 22.98, range [21.56, 98.88]

Organism: Ensete ventricosum (NCBI:txid4639)

Secondary structure (DSSP, 8-state):
------------------HHHHT-EEETTEEEEEEEEETTEEEEEEEE--SSS---EEEEEEEESSSSTTPPEEEEEEEE-EESSSHHHHHHHHHHHHHHHHHHHHTTS--HHHHHHHHHHHHHHHHHHHHHHTTT-GGGGG-EE-EEEEEEETTEEEEEEESS-EEEEEEE-TTT--EEEEE-S---BTTSHHHHHHHHHH-TT-TTSEEEETTEEEETTTBSBSB-EE-GGGT-GGGSSTTS-GGG--SS--SS-SSB-PPEEEEEE--TTEEEEEEE-HHHHTTS-HHHHHHHHHTS-STTHHHHHHHHHHHHHHHHTT--HHHHTTSPTTTGGGT---EEEEEEEE-GGG--------PPPEEEEESS---THHHHHHHHHHHHHTT--------------S-SS-SSSSSSSSSSSSSS-----------------------------SPPP-----HHHHHHHHHHHHHTTPPPPPSSHHHHHTT-----SS-HHHHHHHHHHTT-TT--SSGGGG-TTSSPPPHHHHSGGGGGGS-S-GGGHHHHHHHHHHHHT--TTS-EEEE--TTTTTHHHHHHHSPTT-EEEEE--HHHHHHIIIIIHHHTT-GGG--EEEE-SS--GGGG-TT--BSEEEESSGGGGS-HHHHHHHHHHHHTTBPTTT-EEEEES--HHHHTT-HHHHHHHHHHTTEEEEEEEEEEETTTTEEEEEEEEEE---

Mean predicted aligned error: 18.88 Å